Protein AF-A0A7C1KJI8-F1 (afdb_monomer_lite)

Sequence (452 aa):
MSDVYRLLRFVLPGLVFVLETYIYLLLTNFSATNEIIVSNKMGLGSAGILLLAATGIGFFISIVYHFLLWTIFGPIKLGADHREVIENAVENEWLILRYAKRPNDKIDPKDLSRSDAWCIFGAIWHSRKSDSEMIKQVTDRADRLADIVHGVGAAFIGSILALIFFLFLRCHLNIYGEQVDFALALGVSIIIIIIHLTSYIRAVINTKNYIEPIFLKDLKEATRKIQEENQEENQMYEFFFKKKKEGIKMTTFIVSMWAAIFSILCWISLFHIIRKIFKPLKGNYIFVDIWALAHLILVIVLLFFSPTNIVLLVYGAIRVFEIFIYQINALLFDEYRARKKGQEYAIRSYRRILIMLLHNYLEVVLWFALFYLSFNYAFDNAALKMNTITQSIAFSFSTITSFGYATTFPISRLGHVLTILESTIGVFMALIILARFVSLLPKPKTKDELEQ

pLDDT: mean 85.77, std 14.58, range [31.86, 98.31]

Structure (mmCIF, N/CA/C/O backbone):
data_AF-A0A7C1KJI8-F1
#
_entry.id   AF-A0A7C1KJI8-F1
#
loop_
_atom_site.group_PDB
_atom_site.id
_atom_site.type_symbol
_atom_site.label_atom_id
_atom_site.label_alt_id
_atom_site.label_comp_id
_atom_site.label_asym_id
_atom_site.label_entity_id
_atom_site.label_seq_id
_atom_site.pdbx_PDB_ins_code
_atom_site.Cartn_x
_atom_site.Cartn_y
_atom_site.Cartn_z
_atom_site.occupancy
_atom_site.B_iso_or_equiv
_atom_site.auth_seq_id
_atom_site.auth_comp_id
_atom_site.auth_asym_id
_atom_site.auth_atom_id
_atom_site.pdbx_PDB_model_num
ATOM 1 N N . MET A 1 1 ? -12.670 13.484 5.827 1.00 49.19 1 MET A N 1
ATOM 2 C CA . MET A 1 1 ? -11.238 13.576 6.211 1.00 49.19 1 MET A CA 1
ATOM 3 C C . MET A 1 1 ? -10.376 12.813 5.207 1.00 49.19 1 MET A C 1
ATOM 5 O O . MET A 1 1 ? -10.431 11.600 5.170 1.00 49.19 1 MET A O 1
ATOM 9 N N . SER A 1 2 ? -9.696 13.520 4.311 1.00 58.72 2 SER A N 1
ATOM 10 C CA . SER A 1 2 ? -9.434 13.067 2.940 1.00 58.72 2 SER A CA 1
ATOM 11 C C . SER A 1 2 ? -8.506 11.853 2.809 1.00 58.72 2 SER A C 1
ATOM 13 O O . SER A 1 2 ? -7.423 11.817 3.390 1.00 58.72 2 SER A O 1
ATOM 15 N N . ASP A 1 3 ? -8.892 10.909 1.944 1.00 62.34 3 ASP A N 1
ATOM 16 C CA . ASP A 1 3 ? -8.059 9.797 1.447 1.00 62.34 3 ASP A CA 1
ATOM 17 C C . ASP A 1 3 ? -6.667 10.257 0.978 1.00 62.34 3 ASP A C 1
ATOM 19 O O . ASP A 1 3 ? -5.704 9.494 1.005 1.00 62.34 3 ASP A O 1
ATOM 23 N N . VAL A 1 4 ? -6.552 11.544 0.644 1.00 71.12 4 VAL A N 1
ATOM 24 C CA . VAL A 1 4 ? -5.309 12.265 0.371 1.00 71.12 4 VAL A CA 1
ATOM 25 C C . VAL A 1 4 ? -4.280 12.103 1.490 1.00 71.12 4 VAL A C 1
ATOM 27 O O . VAL A 1 4 ? -3.146 11.778 1.179 1.00 71.12 4 VAL A O 1
ATOM 30 N N . TYR A 1 5 ? -4.616 12.258 2.776 1.00 72.69 5 TYR A N 1
ATOM 31 C CA . TYR A 1 5 ? -3.610 12.126 3.847 1.00 72.69 5 TYR A CA 1
ATOM 32 C C . TYR A 1 5 ? -3.063 10.702 3.964 1.00 72.69 5 TYR A C 1
ATOM 34 O O . TYR A 1 5 ? -1.866 10.510 4.174 1.00 72.69 5 TYR A O 1
ATOM 42 N N . ARG A 1 6 ? -3.918 9.695 3.755 1.00 77.25 6 ARG A N 1
ATOM 43 C CA . ARG A 1 6 ? -3.483 8.294 3.743 1.00 77.25 6 ARG A CA 1
ATOM 44 C C . ARG A 1 6 ? -2.668 7.951 2.512 1.00 77.25 6 ARG A C 1
ATOM 46 O O . ARG A 1 6 ? -1.715 7.192 2.619 1.00 77.25 6 ARG A O 1
ATOM 53 N N . LEU A 1 7 ? -3.011 8.518 1.361 1.00 79.38 7 LEU A N 1
ATOM 54 C CA . LEU A 1 7 ? -2.182 8.407 0.169 1.00 79.38 7 LEU A CA 1
ATOM 55 C C . LEU A 1 7 ? -0.821 9.081 0.404 1.00 79.38 7 LEU A C 1
ATOM 57 O O . LEU A 1 7 ? 0.210 8.459 0.175 1.00 79.38 7 LEU A O 1
ATOM 61 N N . LEU A 1 8 ? -0.806 10.304 0.943 1.00 79.88 8 LEU A N 1
ATOM 62 C CA . LEU A 1 8 ? 0.411 11.053 1.268 1.00 79.88 8 LEU A CA 1
ATOM 63 C C . LEU A 1 8 ? 1.305 10.312 2.265 1.00 79.88 8 LEU A C 1
ATOM 65 O O . LEU A 1 8 ? 2.522 10.371 2.127 1.00 79.88 8 LEU A O 1
ATOM 69 N N . ARG A 1 9 ? 0.732 9.553 3.205 1.00 84.69 9 ARG A N 1
ATOM 70 C CA . ARG A 1 9 ? 1.482 8.688 4.130 1.00 84.69 9 ARG A CA 1
ATOM 71 C C . ARG A 1 9 ? 2.390 7.685 3.407 1.00 84.69 9 ARG A C 1
ATOM 73 O O . ARG A 1 9 ? 3.447 7.359 3.939 1.00 84.69 9 ARG A O 1
ATOM 80 N N . PHE A 1 10 ? 2.000 7.225 2.216 1.00 87.06 10 PHE A N 1
ATOM 81 C CA . PHE A 1 10 ? 2.790 6.304 1.391 1.00 87.06 10 PHE A CA 1
ATOM 82 C C . PHE A 1 10 ? 3.510 6.996 0.236 1.00 87.06 10 PHE A C 1
ATOM 84 O O . PHE A 1 10 ? 4.582 6.560 -0.147 1.00 87.06 10 PHE A O 1
ATOM 91 N N . VAL A 1 11 ? 2.967 8.080 -0.314 1.00 87.50 11 VAL A N 1
ATOM 92 C CA . VAL A 1 11 ? 3.605 8.826 -1.407 1.00 87.50 11 VAL A CA 1
ATOM 93 C C . VAL A 1 11 ? 4.813 9.613 -0.910 1.00 87.50 11 VAL A C 1
ATOM 95 O O . VAL A 1 11 ? 5.855 9.604 -1.558 1.00 87.50 11 VAL A O 1
ATOM 98 N N . LEU A 1 12 ? 4.692 10.290 0.237 1.00 91.31 12 LEU A N 1
ATOM 99 C CA . LEU A 1 12 ? 5.706 11.228 0.712 1.00 91.31 12 LEU A CA 1
ATOM 100 C C . LEU A 1 12 ? 7.069 10.558 0.953 1.00 91.31 12 LEU A C 1
ATOM 102 O O . LEU A 1 12 ? 8.049 11.085 0.438 1.00 91.31 12 LEU A O 1
ATOM 106 N N . PRO A 1 13 ? 7.175 9.392 1.624 1.00 95.00 13 PRO A N 1
ATOM 107 C CA . PRO A 1 13 ? 8.467 8.726 1.800 1.00 95.00 13 PRO A CA 1
ATOM 108 C C . PRO A 1 13 ? 9.123 8.321 0.476 1.00 95.00 13 PRO A C 1
ATOM 110 O O . PRO A 1 13 ? 10.341 8.398 0.344 1.00 95.00 13 PRO A O 1
ATOM 113 N N . GLY A 1 14 ? 8.325 7.914 -0.517 1.00 92.25 14 GLY A N 1
ATOM 114 C CA . GLY A 1 14 ? 8.841 7.576 -1.841 1.00 92.25 14 GLY A CA 1
ATOM 115 C C . GLY A 1 14 ? 9.277 8.802 -2.636 1.00 92.25 14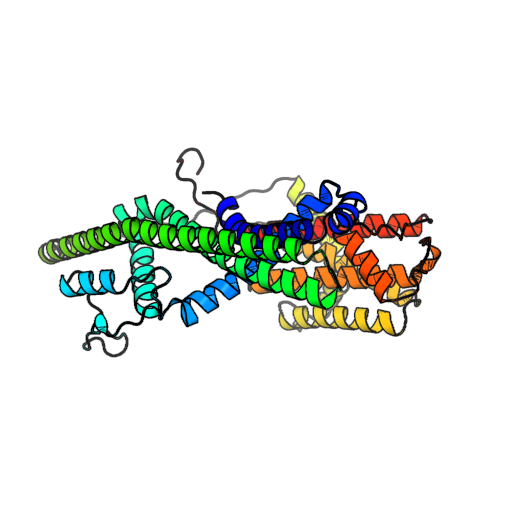 GLY A C 1
ATOM 116 O O . GLY A 1 14 ? 10.315 8.758 -3.287 1.00 92.25 14 GLY A O 1
ATOM 117 N N . LEU A 1 15 ? 8.538 9.913 -2.548 1.00 90.81 15 LEU A N 1
ATOM 118 C CA . LEU A 1 15 ? 8.954 11.182 -3.151 1.00 90.81 15 LEU A CA 1
ATOM 119 C C . LEU A 1 15 ? 10.243 11.703 -2.517 1.00 90.81 15 LEU A C 1
ATOM 121 O O . LEU A 1 15 ? 11.140 12.100 -3.248 1.00 90.81 15 LEU A O 1
ATOM 125 N N . VAL A 1 16 ? 10.349 11.656 -1.186 1.00 94.94 16 VAL A N 1
ATOM 126 C CA . VAL A 1 16 ? 11.570 12.007 -0.445 1.00 94.94 16 VAL A CA 1
ATOM 127 C C . VAL A 1 16 ? 12.744 11.172 -0.951 1.00 94.94 16 VAL A C 1
ATOM 129 O O . VAL A 1 16 ? 13.746 11.733 -1.377 1.00 94.94 16 VAL A O 1
ATOM 132 N N . PHE A 1 17 ? 12.580 9.847 -1.029 1.00 96.12 17 PHE A N 1
ATOM 133 C CA . PHE A 1 17 ? 13.614 8.955 -1.552 1.00 96.12 17 PHE A CA 1
ATOM 134 C C . PHE A 1 17 ? 14.067 9.327 -2.975 1.00 96.12 17 PHE A C 1
ATOM 136 O O . PHE A 1 17 ? 15.267 9.440 -3.235 1.00 96.12 17 PHE A O 1
ATOM 143 N N . VAL A 1 18 ? 13.122 9.530 -3.902 1.00 91.88 18 VAL A N 1
ATOM 144 C CA . VAL A 1 18 ? 13.445 9.828 -5.307 1.00 91.88 18 VAL A CA 1
ATOM 145 C C . VAL A 1 18 ? 14.084 11.209 -5.456 1.00 91.88 18 VAL A C 1
ATOM 147 O O . VAL A 1 18 ? 15.098 11.336 -6.141 1.00 91.88 18 VAL A O 1
ATOM 150 N N . LEU A 1 19 ? 13.515 12.234 -4.817 1.00 92.69 19 LEU A N 1
ATOM 151 C CA . LEU A 1 19 ? 14.006 13.610 -4.905 1.00 92.69 19 LEU A CA 1
ATOM 152 C C . LEU A 1 19 ? 15.387 13.758 -4.271 1.00 92.69 19 LEU A C 1
ATOM 154 O O . LEU A 1 19 ? 16.243 14.413 -4.853 1.00 92.69 19 LEU A O 1
ATOM 158 N N . GLU A 1 20 ? 15.633 13.137 -3.120 1.00 96.00 20 GLU A N 1
ATOM 159 C CA . GLU A 1 20 ? 16.947 13.194 -2.478 1.00 96.00 20 GLU A CA 1
ATOM 160 C C . GLU A 1 20 ? 18.004 12.447 -3.287 1.00 96.00 20 GLU A C 1
ATOM 162 O O . GLU A 1 20 ? 19.055 13.017 -3.567 1.00 96.00 20 GLU A O 1
ATOM 167 N N . THR A 1 21 ? 17.701 11.231 -3.760 1.00 94.00 21 THR A N 1
ATOM 168 C CA . THR A 1 21 ? 18.595 10.493 -4.671 1.00 94.00 21 THR A CA 1
ATOM 169 C C . THR A 1 21 ? 18.949 11.353 -5.883 1.00 94.00 21 THR A C 1
ATOM 171 O O . THR A 1 21 ? 20.112 11.450 -6.268 1.00 94.00 21 THR A O 1
ATOM 174 N N . TYR A 1 22 ? 17.949 12.015 -6.466 1.00 90.19 22 TYR A N 1
ATOM 175 C CA . TYR A 1 22 ? 18.136 12.912 -7.595 1.00 90.19 22 TYR A CA 1
ATOM 176 C C . TYR A 1 22 ? 19.021 14.119 -7.256 1.00 90.19 22 TYR A C 1
ATOM 178 O O . TYR A 1 22 ? 19.954 14.412 -8.000 1.00 90.19 22 TYR A O 1
ATOM 186 N N . ILE A 1 23 ? 18.782 14.788 -6.125 1.00 92.75 23 ILE A N 1
ATOM 187 C CA . ILE A 1 23 ? 19.614 15.905 -5.657 1.00 92.75 23 ILE A CA 1
ATOM 188 C C . ILE A 1 23 ? 21.066 15.450 -5.481 1.00 92.75 23 ILE A C 1
ATOM 190 O O . ILE A 1 23 ? 21.979 16.152 -5.906 1.00 92.75 23 ILE A O 1
ATOM 194 N N . TYR A 1 24 ? 21.305 14.267 -4.913 1.00 94.00 24 TYR A N 1
ATOM 195 C CA . TYR A 1 24 ? 22.663 13.753 -4.718 1.00 94.00 24 TYR A CA 1
ATOM 196 C C . TYR A 1 24 ? 23.363 13.446 -6.052 1.00 94.00 24 TYR A C 1
ATOM 198 O O . TYR A 1 24 ? 24.553 13.727 -6.210 1.00 94.00 24 TYR A O 1
ATOM 206 N N . LEU A 1 25 ? 22.629 12.926 -7.041 1.00 89.62 25 LEU A N 1
ATOM 207 C CA . LEU A 1 25 ? 23.141 12.725 -8.401 1.00 89.62 25 LEU A CA 1
ATOM 208 C C . LEU A 1 25 ? 23.449 14.057 -9.100 1.00 89.62 25 LEU A C 1
ATOM 210 O O . LEU A 1 25 ? 24.524 14.205 -9.677 1.00 89.62 25 LEU A O 1
ATOM 214 N N . LEU A 1 26 ? 22.570 15.056 -8.981 1.00 89.56 26 LEU A N 1
ATOM 215 C CA . LEU A 1 26 ? 22.812 16.400 -9.516 1.00 89.56 26 LEU A CA 1
ATOM 216 C C . LEU A 1 26 ? 24.055 17.049 -8.912 1.00 89.56 26 LEU A C 1
ATOM 218 O O . LEU A 1 26 ? 24.854 17.623 -9.647 1.00 89.56 26 LEU A O 1
ATOM 222 N N . LEU A 1 27 ? 24.209 16.956 -7.589 1.00 90.75 27 LEU A N 1
ATOM 223 C CA . LEU A 1 27 ? 25.353 17.524 -6.881 1.00 90.75 27 LEU A CA 1
ATOM 224 C C . LEU A 1 27 ? 26.667 16.855 -7.282 1.00 90.75 27 LEU A C 1
ATOM 226 O O . LEU A 1 27 ? 27.695 17.504 -7.195 1.00 90.75 27 LEU A O 1
ATOM 230 N N . THR A 1 28 ? 26.642 15.590 -7.716 1.00 90.75 28 THR A N 1
ATOM 231 C CA . THR A 1 28 ? 27.858 14.849 -8.087 1.00 90.75 28 THR A CA 1
ATOM 232 C C . THR A 1 28 ? 28.188 14.856 -9.569 1.00 90.75 28 THR A C 1
ATOM 234 O O . THR A 1 28 ? 29.359 14.754 -9.920 1.00 90.75 28 THR A O 1
ATOM 237 N N . ASN A 1 29 ? 27.191 14.924 -10.446 1.00 87.56 29 ASN A N 1
ATOM 238 C CA . ASN A 1 29 ? 27.400 15.006 -11.885 1.00 87.56 29 ASN A CA 1
ATOM 239 C C . ASN A 1 29 ? 26.205 15.700 -12.545 1.00 87.56 29 ASN A C 1
ATOM 241 O O . ASN A 1 29 ? 25.293 15.056 -13.078 1.00 87.56 29 ASN A O 1
ATOM 245 N N . PHE A 1 30 ? 26.214 17.032 -12.497 1.00 86.81 30 PHE A N 1
ATOM 246 C CA . PHE A 1 30 ? 25.137 17.859 -13.035 1.00 86.81 30 PHE A CA 1
ATOM 247 C C . PHE A 1 30 ? 24.888 17.590 -14.523 1.00 86.81 30 PHE A C 1
ATOM 249 O O . PHE A 1 30 ? 23.743 17.399 -14.920 1.00 86.81 30 PHE A O 1
ATOM 256 N N . SER A 1 31 ? 25.950 17.528 -15.336 1.00 85.25 31 SER A N 1
ATOM 257 C CA . SER A 1 31 ? 25.838 17.381 -16.793 1.00 85.25 31 SER A CA 1
ATOM 258 C C . SER A 1 31 ? 25.145 16.073 -17.179 1.00 85.25 31 SER A C 1
ATOM 260 O O . SER A 1 31 ? 24.131 16.106 -17.873 1.00 85.25 31 SER A O 1
ATOM 262 N N . ALA A 1 32 ? 25.628 14.933 -16.670 1.00 82.25 32 ALA A N 1
ATOM 263 C CA . ALA A 1 32 ? 25.051 13.627 -16.990 1.00 82.25 32 ALA A CA 1
ATOM 264 C C . ALA A 1 32 ? 23.619 13.485 -16.453 1.00 82.25 32 ALA A C 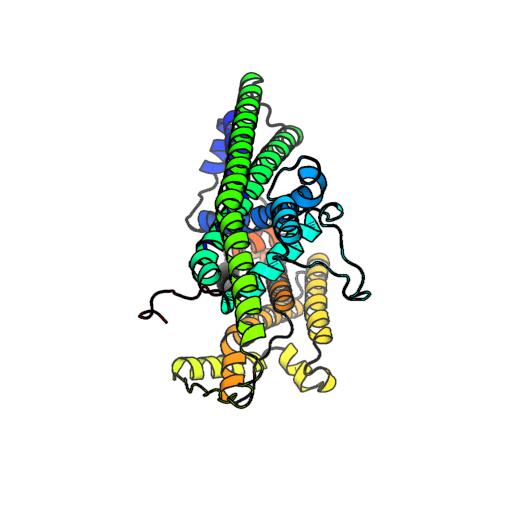1
ATOM 266 O O . ALA A 1 32 ? 22.731 12.979 -17.137 1.00 82.25 32 ALA A O 1
ATOM 267 N N . THR A 1 33 ? 23.372 13.971 -15.235 1.00 80.50 33 THR A N 1
ATOM 268 C CA . THR A 1 33 ? 22.046 13.887 -14.614 1.00 80.50 33 THR A CA 1
ATOM 269 C C . THR A 1 33 ? 21.027 14.762 -15.353 1.00 80.50 33 THR A C 1
ATOM 271 O O . THR A 1 33 ? 19.899 14.332 -15.601 1.00 80.50 33 THR A O 1
ATOM 274 N N . ASN A 1 34 ? 21.421 15.973 -15.756 1.00 77.62 34 ASN A N 1
ATOM 275 C CA . ASN A 1 34 ? 20.571 16.881 -16.521 1.00 77.62 34 ASN A CA 1
ATOM 276 C C . ASN A 1 34 ? 20.301 16.349 -17.935 1.00 77.62 34 ASN A C 1
ATOM 278 O O . ASN A 1 34 ? 19.176 16.443 -18.417 1.00 77.62 34 ASN A O 1
ATOM 282 N N . GLU A 1 35 ? 21.289 15.729 -18.585 1.00 80.88 35 GLU A N 1
ATOM 283 C CA . GLU A 1 35 ? 21.110 15.105 -19.899 1.00 80.88 35 GLU A CA 1
ATOM 284 C C . GLU A 1 35 ? 20.084 13.964 -19.854 1.00 80.88 35 GLU A C 1
ATOM 286 O O . GLU A 1 35 ? 19.208 13.898 -20.716 1.00 80.88 35 GLU A O 1
ATOM 291 N N . ILE A 1 36 ? 20.100 13.125 -18.812 1.00 73.75 36 ILE A N 1
ATOM 292 C CA . ILE A 1 36 ? 19.099 12.060 -18.611 1.00 73.75 36 ILE A CA 1
ATOM 293 C C . ILE A 1 36 ? 17.678 12.632 -18.496 1.00 73.75 36 ILE A C 1
ATOM 295 O O . ILE A 1 36 ? 16.723 12.020 -18.975 1.00 73.75 36 ILE A O 1
ATOM 299 N N . ILE A 1 37 ? 17.510 13.807 -17.890 1.00 71.25 37 ILE A N 1
ATOM 300 C CA . ILE A 1 37 ? 16.189 14.433 -17.732 1.00 71.25 37 ILE A CA 1
ATOM 301 C C . ILE A 1 37 ? 15.747 15.151 -18.993 1.00 71.25 37 ILE A C 1
ATOM 303 O O . ILE A 1 37 ? 14.610 14.990 -19.419 1.00 71.25 37 ILE A O 1
ATOM 307 N N . VAL A 1 38 ? 16.630 15.941 -19.598 1.00 75.38 38 VAL A N 1
ATOM 308 C CA . VAL A 1 38 ? 16.297 16.721 -20.793 1.00 75.38 38 VAL A CA 1
ATOM 309 C C . VAL A 1 38 ? 16.056 15.801 -21.995 1.00 75.38 38 VAL A C 1
ATOM 311 O O . VAL A 1 38 ? 15.177 16.080 -22.812 1.00 75.38 38 VAL A O 1
ATOM 314 N N . SER A 1 39 ? 16.783 14.683 -22.092 1.00 73.00 39 SER A N 1
ATOM 315 C CA . SER A 1 39 ? 16.586 13.682 -23.152 1.00 73.00 39 SER A CA 1
ATOM 316 C C . SER A 1 39 ? 15.268 12.917 -23.008 1.00 73.00 39 SER A C 1
ATOM 318 O O . SER A 1 39 ? 14.614 12.613 -24.009 1.00 73.00 39 SER A O 1
ATOM 320 N N . ASN A 1 40 ? 14.818 12.669 -21.777 1.00 66.00 40 ASN A N 1
ATOM 321 C CA . ASN A 1 40 ? 13.514 12.082 -21.507 1.00 66.00 40 ASN A CA 1
ATOM 322 C C . ASN A 1 40 ? 12.456 13.186 -21.477 1.00 66.00 40 ASN A C 1
ATOM 324 O O . ASN A 1 40 ? 12.197 13.772 -20.432 1.00 66.00 40 ASN A O 1
ATOM 328 N N . LYS A 1 41 ? 11.811 13.466 -22.618 1.00 64.88 41 LYS A N 1
ATOM 329 C CA . LYS A 1 41 ? 10.648 14.373 -22.706 1.00 64.88 41 LYS A CA 1
ATOM 330 C C . LYS A 1 41 ? 9.513 13.887 -21.792 1.00 64.88 41 LYS A C 1
ATOM 332 O O . LYS A 1 41 ? 8.594 13.196 -22.227 1.00 64.88 41 LYS A O 1
ATOM 337 N N . MET A 1 42 ? 9.590 14.242 -20.515 1.00 59.34 42 MET A N 1
ATOM 338 C CA . MET A 1 42 ? 8.644 13.857 -19.479 1.00 59.34 42 MET A CA 1
ATOM 339 C C . MET A 1 42 ? 7.325 14.599 -19.705 1.00 59.34 42 MET A C 1
ATOM 341 O O . MET A 1 42 ? 7.161 15.755 -19.320 1.00 59.34 42 MET A O 1
ATOM 345 N N . GLY A 1 43 ? 6.381 13.947 -20.386 1.00 68.62 43 GLY A N 1
ATOM 346 C CA . GLY A 1 43 ? 5.012 14.443 -20.526 1.00 68.62 43 GLY A CA 1
ATOM 347 C C . GLY A 1 43 ? 4.221 14.350 -19.213 1.00 68.62 43 GLY A C 1
ATOM 348 O O . GLY A 1 43 ? 4.650 13.732 -18.245 1.00 68.62 43 GLY A O 1
ATOM 349 N N . LEU A 1 44 ? 2.999 14.892 -19.178 1.00 53.69 44 LEU A N 1
ATOM 350 C CA . LEU A 1 44 ? 2.101 14.785 -18.009 1.00 53.69 44 LEU A CA 1
ATOM 351 C C . LEU A 1 44 ? 1.911 13.335 -17.506 1.00 53.69 44 LEU A C 1
ATOM 353 O O . LEU A 1 44 ? 1.738 13.114 -16.308 1.00 53.69 44 LEU A O 1
ATOM 357 N N . GLY A 1 45 ? 2.010 12.341 -18.398 1.00 57.81 45 GLY A N 1
ATOM 358 C CA . GLY A 1 45 ? 1.970 10.919 -18.046 1.00 57.81 45 GLY A CA 1
ATOM 359 C C . GLY A 1 45 ? 3.104 10.479 -17.114 1.00 57.81 45 GLY A C 1
ATOM 360 O O . GLY A 1 45 ? 2.855 9.753 -16.154 1.00 57.81 45 GLY A O 1
ATOM 361 N N . SER A 1 46 ? 4.331 10.974 -17.301 1.00 67.88 46 SER A N 1
ATOM 362 C CA . SER A 1 46 ? 5.463 10.578 -16.454 1.00 67.88 46 SER A CA 1
ATOM 363 C C . SER A 1 46 ? 5.365 11.139 -15.036 1.00 67.88 46 SER A C 1
ATOM 365 O O . SER A 1 46 ? 5.849 10.502 -14.108 1.00 67.88 46 SER A O 1
ATOM 367 N N . ALA A 1 47 ? 4.691 12.278 -14.835 1.00 64.50 47 ALA A N 1
ATOM 368 C CA . ALA A 1 47 ? 4.403 12.795 -13.495 1.00 64.50 47 ALA A CA 1
ATOM 369 C C . ALA A 1 47 ? 3.425 11.882 -12.732 1.00 64.50 47 ALA A C 1
ATOM 371 O O . ALA A 1 47 ? 3.643 11.575 -11.560 1.00 64.50 47 ALA A O 1
ATOM 372 N N . GLY A 1 48 ? 2.381 11.388 -13.410 1.00 65.19 48 GLY A N 1
ATOM 373 C CA . GLY A 1 48 ? 1.444 10.420 -12.835 1.00 65.19 48 GLY A CA 1
ATOM 374 C C . GLY A 1 48 ? 2.117 9.095 -12.473 1.00 65.19 48 GLY A C 1
ATOM 375 O O . GLY A 1 48 ? 1.860 8.538 -11.408 1.00 65.19 48 GLY A O 1
ATOM 376 N N . ILE A 1 49 ? 3.032 8.610 -13.313 1.00 64.56 49 ILE A N 1
ATOM 377 C CA . ILE A 1 49 ? 3.729 7.352 -13.034 1.00 64.56 49 ILE A CA 1
ATOM 378 C C . ILE A 1 49 ? 4.818 7.527 -11.975 1.00 64.56 49 ILE A C 1
ATOM 380 O O . ILE A 1 49 ? 4.973 6.653 -11.129 1.00 64.56 49 ILE A O 1
ATOM 384 N N . LEU A 1 50 ? 5.518 8.664 -11.947 1.00 73.50 50 LEU A N 1
ATOM 385 C CA . LEU A 1 50 ? 6.422 9.005 -10.849 1.00 73.50 50 LEU A CA 1
ATOM 386 C C . LEU A 1 50 ? 5.675 8.988 -9.511 1.00 73.50 50 LEU A C 1
ATOM 388 O O . LEU A 1 50 ? 6.180 8.442 -8.536 1.00 73.50 50 LEU A O 1
ATOM 392 N N . LEU A 1 51 ? 4.445 9.509 -9.478 1.00 71.62 51 LEU A N 1
ATOM 393 C CA . LEU A 1 51 ? 3.590 9.454 -8.296 1.00 71.62 51 LEU A CA 1
ATOM 394 C C . LEU A 1 51 ? 3.234 8.007 -7.909 1.00 71.62 51 LEU A C 1
ATOM 396 O O . LEU A 1 51 ? 3.289 7.656 -6.730 1.00 71.62 51 LEU A O 1
ATOM 400 N N . LEU A 1 52 ? 2.905 7.146 -8.878 1.00 73.69 52 LEU A N 1
ATOM 401 C CA . LEU A 1 52 ? 2.616 5.726 -8.631 1.00 73.69 52 LEU A CA 1
ATOM 402 C C . LEU A 1 52 ? 3.855 4.957 -8.148 1.00 73.69 52 LEU A C 1
ATOM 404 O O . LEU A 1 52 ? 3.771 4.211 -7.172 1.00 73.69 52 LEU A O 1
ATOM 408 N N . ALA A 1 53 ? 5.008 5.172 -8.780 1.00 79.56 53 ALA A N 1
ATOM 409 C CA . ALA A 1 53 ? 6.282 4.586 -8.380 1.00 79.56 53 ALA A CA 1
ATOM 410 C C . ALA A 1 53 ? 6.674 5.047 -6.971 1.00 79.56 53 ALA A C 1
ATOM 412 O O . ALA A 1 53 ? 6.988 4.216 -6.121 1.00 79.56 53 ALA A O 1
ATOM 413 N N . ALA A 1 54 ? 6.550 6.346 -6.681 1.00 84.94 54 ALA A N 1
ATOM 414 C CA . ALA A 1 54 ? 6.752 6.898 -5.346 1.00 84.94 54 ALA A CA 1
ATOM 415 C C . ALA A 1 54 ? 5.779 6.289 -4.325 1.00 84.94 54 ALA A C 1
ATOM 417 O O . ALA A 1 54 ? 6.188 5.971 -3.215 1.00 84.94 54 ALA A O 1
ATOM 418 N N . THR A 1 55 ? 4.520 6.040 -4.700 1.00 83.19 55 THR A N 1
ATOM 419 C CA . THR A 1 55 ? 3.558 5.342 -3.828 1.00 83.19 55 THR A CA 1
ATOM 420 C C . THR A 1 55 ? 4.041 3.930 -3.486 1.00 83.19 55 THR A C 1
ATOM 422 O O . THR A 1 55 ? 4.033 3.539 -2.319 1.00 83.19 55 THR A O 1
ATOM 425 N N . GLY A 1 56 ? 4.478 3.160 -4.489 1.00 81.25 56 GLY A N 1
ATOM 426 C CA . GLY A 1 56 ? 4.976 1.795 -4.297 1.00 81.25 56 GLY A CA 1
ATOM 427 C C . GLY A 1 56 ? 6.252 1.744 -3.453 1.00 81.25 56 GLY A C 1
ATOM 428 O O . GLY A 1 56 ? 6.333 0.976 -2.493 1.00 81.25 56 GLY A O 1
ATOM 429 N N . ILE A 1 57 ? 7.219 2.611 -3.762 1.00 89.50 57 ILE A N 1
ATOM 430 C CA . ILE A 1 57 ? 8.474 2.744 -3.014 1.00 89.50 57 ILE A CA 1
ATOM 431 C C . ILE A 1 57 ? 8.188 3.168 -1.574 1.00 89.50 57 ILE A C 1
ATOM 433 O O . ILE A 1 57 ? 8.672 2.540 -0.636 1.00 89.50 57 ILE A O 1
ATOM 437 N N . GLY A 1 58 ? 7.364 4.193 -1.364 1.00 92.12 58 GLY A N 1
ATOM 438 C CA . GLY A 1 58 ? 7.088 4.681 -0.021 1.00 92.12 58 GLY A CA 1
ATOM 439 C C . GLY A 1 58 ? 6.245 3.718 0.821 1.00 92.12 58 GLY A C 1
ATOM 440 O O . GLY A 1 58 ? 6.418 3.672 2.041 1.00 92.12 58 GLY A O 1
ATOM 441 N N . PHE A 1 59 ? 5.425 2.857 0.206 1.00 90.56 59 PHE A N 1
ATOM 442 C CA . PHE A 1 59 ? 4.834 1.705 0.894 1.00 90.56 59 PHE A CA 1
ATOM 443 C C . PHE A 1 59 ? 5.905 0.727 1.401 1.00 90.56 59 PHE A C 1
ATOM 445 O O . PHE A 1 59 ? 5.874 0.350 2.573 1.00 90.56 59 PHE A O 1
ATOM 452 N N . PHE A 1 60 ? 6.886 0.362 0.568 1.00 91.00 60 PHE A N 1
ATOM 453 C CA . PHE A 1 60 ? 7.997 -0.497 0.991 1.00 91.00 60 PHE A CA 1
ATOM 454 C C . PHE A 1 60 ? 8.826 0.149 2.113 1.00 91.00 60 PHE A C 1
ATOM 456 O O . PHE A 1 60 ? 9.082 -0.484 3.137 1.00 91.00 60 PHE A O 1
ATOM 463 N N . ILE A 1 61 ? 9.155 1.436 1.978 1.00 94.94 61 ILE A N 1
ATOM 464 C CA . ILE A 1 61 ? 9.849 2.211 3.017 1.00 94.94 61 ILE A CA 1
ATOM 465 C C . ILE A 1 61 ? 9.049 2.209 4.327 1.00 94.94 61 ILE A C 1
ATOM 467 O O . ILE A 1 61 ? 9.628 2.074 5.400 1.00 94.94 61 ILE A O 1
ATOM 471 N N . SER A 1 62 ? 7.717 2.290 4.261 1.00 93.69 62 SER A N 1
ATOM 472 C CA . SER A 1 62 ? 6.851 2.225 5.446 1.00 93.69 62 SER A CA 1
ATOM 473 C C . SER A 1 62 ? 6.922 0.867 6.158 1.00 93.69 62 SER A C 1
ATOM 475 O O . SER A 1 62 ? 6.877 0.816 7.387 1.00 93.69 62 SER A O 1
ATOM 477 N N . ILE A 1 63 ? 7.071 -0.236 5.415 1.00 92.12 63 ILE A N 1
ATOM 478 C CA . ILE A 1 63 ? 7.293 -1.570 5.998 1.00 92.12 63 ILE A CA 1
ATOM 479 C C . ILE A 1 63 ? 8.636 -1.606 6.732 1.00 92.12 63 ILE A C 1
ATOM 481 O O . ILE A 1 63 ? 8.690 -2.041 7.883 1.00 92.12 63 ILE A O 1
ATOM 485 N N . VAL A 1 64 ? 9.701 -1.114 6.090 1.00 93.62 64 VAL A N 1
ATOM 486 C CA . VAL A 1 64 ? 11.038 -1.031 6.699 1.00 93.62 64 VAL A CA 1
ATOM 487 C C . VAL A 1 64 ? 10.994 -0.165 7.957 1.00 93.62 64 VAL A C 1
ATOM 489 O O . VAL A 1 64 ? 11.484 -0.578 9.004 1.00 93.62 64 VAL A O 1
ATOM 492 N N . TYR A 1 65 ? 10.333 0.991 7.895 1.00 95.69 65 TYR A N 1
ATOM 493 C CA . TYR A 1 65 ? 10.117 1.864 9.043 1.00 95.69 65 TYR A CA 1
ATOM 494 C C . TYR A 1 65 ? 9.436 1.137 10.204 1.00 95.69 65 TYR A C 1
ATOM 496 O O . TYR A 1 65 ? 9.932 1.200 11.325 1.00 95.69 65 TYR A O 1
ATOM 504 N N . HIS A 1 66 ? 8.344 0.410 9.960 1.00 93.12 66 HIS A N 1
ATOM 505 C CA . HIS A 1 66 ? 7.671 -0.343 11.016 1.00 93.12 66 HIS A CA 1
ATOM 506 C C . HIS A 1 66 ? 8.558 -1.438 11.611 1.00 93.12 66 HIS A C 1
ATOM 508 O O . HIS A 1 66 ? 8.581 -1.600 12.829 1.00 93.12 66 HIS A O 1
ATOM 514 N N . PHE A 1 67 ? 9.313 -2.163 10.784 1.00 93.56 67 PHE A N 1
ATOM 515 C CA . PHE A 1 67 ? 10.267 -3.155 11.272 1.00 93.56 67 PHE A CA 1
ATOM 516 C C . PHE A 1 67 ? 11.315 -2.514 12.193 1.00 93.56 67 PHE A C 1
ATOM 518 O O . PHE A 1 67 ? 11.512 -2.976 13.319 1.00 93.56 67 PHE A O 1
ATOM 525 N N . LEU A 1 68 ? 11.931 -1.412 11.755 1.00 93.19 68 LEU A N 1
ATOM 526 C CA . LEU A 1 68 ? 12.924 -0.667 12.531 1.00 93.19 68 LEU A CA 1
ATOM 527 C C . LEU A 1 68 ? 12.329 -0.067 13.809 1.00 93.19 68 LEU A C 1
ATOM 529 O O . LEU A 1 68 ? 12.982 -0.105 14.850 1.00 93.19 68 LEU A O 1
ATOM 533 N N . LEU A 1 69 ? 11.084 0.423 13.757 1.00 92.56 69 LEU A N 1
ATOM 534 C CA . LEU A 1 69 ? 10.371 0.993 14.900 1.00 92.56 69 LEU A CA 1
ATOM 535 C C . LEU A 1 69 ? 10.309 0.010 16.075 1.00 92.56 69 LEU A C 1
ATOM 537 O O . LEU A 1 69 ? 10.560 0.387 17.220 1.00 92.56 69 LEU A O 1
ATOM 541 N N . TRP A 1 70 ? 9.986 -1.249 15.777 1.00 90.31 70 TRP A N 1
ATOM 542 C CA . TRP A 1 70 ? 9.797 -2.286 16.787 1.00 90.31 70 TRP A CA 1
ATOM 543 C C . TRP A 1 70 ? 11.094 -2.982 17.205 1.00 90.31 70 TRP A C 1
ATOM 545 O O . TRP A 1 70 ? 11.184 -3.439 18.340 1.00 90.31 70 TRP A O 1
ATOM 555 N N . THR A 1 71 ? 12.099 -3.047 16.328 1.00 90.69 71 THR A N 1
ATOM 556 C CA . THR A 1 71 ? 13.341 -3.797 16.588 1.00 90.69 71 THR A CA 1
ATOM 557 C C . THR A 1 71 ? 14.490 -2.915 17.068 1.00 90.69 71 THR A C 1
ATOM 559 O O . THR A 1 71 ? 15.096 -3.203 18.095 1.00 90.69 71 THR A O 1
ATOM 562 N N . ILE A 1 72 ? 14.782 -1.826 16.352 1.00 91.75 72 ILE A N 1
ATOM 563 C CA . ILE A 1 72 ? 15.964 -0.984 16.589 1.00 91.75 72 ILE A CA 1
ATOM 564 C C . ILE A 1 72 ? 15.601 0.259 17.400 1.00 91.75 72 ILE A C 1
ATOM 566 O O . ILE A 1 72 ? 16.299 0.627 18.341 1.00 91.75 72 ILE A O 1
ATOM 570 N N . PHE A 1 73 ? 14.489 0.908 17.061 1.00 90.19 73 PHE A N 1
ATOM 571 C CA . PHE A 1 73 ? 14.072 2.168 17.676 1.00 90.19 73 PHE A CA 1
ATOM 572 C C . PHE A 1 73 ? 13.419 1.974 19.047 1.00 90.19 73 PHE A C 1
ATOM 574 O O . PHE A 1 73 ? 13.451 2.883 19.875 1.00 90.19 73 PHE A O 1
ATOM 581 N N . GLY A 1 74 ? 12.870 0.785 19.312 1.00 84.88 74 GLY A N 1
ATOM 582 C CA . GLY A 1 74 ? 12.356 0.367 20.618 1.00 84.88 74 GLY A CA 1
ATOM 583 C C . GLY A 1 74 ? 13.352 0.607 21.758 1.00 84.88 74 GLY A C 1
ATOM 584 O O . GLY A 1 74 ? 13.062 1.429 22.629 1.00 84.88 74 GLY A O 1
ATOM 585 N N . PRO A 1 75 ? 14.524 -0.054 21.740 1.00 85.88 75 PRO A N 1
ATOM 586 C CA . PRO A 1 75 ? 15.548 0.088 22.778 1.00 85.88 75 PRO A CA 1
ATOM 587 C C . PRO A 1 75 ? 16.034 1.525 23.013 1.00 85.88 75 PRO A C 1
ATOM 589 O O . PRO A 1 75 ? 16.253 1.915 24.156 1.00 85.88 75 PRO A O 1
ATOM 592 N N . ILE A 1 76 ? 16.151 2.336 21.956 1.00 88.25 76 ILE A N 1
ATOM 593 C CA . ILE A 1 76 ? 16.619 3.732 22.047 1.00 88.25 76 ILE A CA 1
ATOM 594 C C . ILE A 1 76 ? 15.494 4.744 22.322 1.00 88.25 76 ILE A C 1
ATOM 596 O O . ILE A 1 76 ? 15.712 5.948 22.207 1.00 88.25 76 ILE A O 1
ATOM 600 N N . LYS A 1 77 ? 14.285 4.274 22.670 1.00 88.81 77 LYS A N 1
ATOM 601 C CA . LYS A 1 77 ? 13.097 5.106 22.945 1.00 88.81 77 LYS A CA 1
ATOM 602 C C . LYS A 1 77 ? 12.751 6.076 21.806 1.00 88.81 77 LYS A C 1
ATOM 604 O O . LYS A 1 77 ? 12.231 7.166 22.035 1.00 88.81 77 LYS A O 1
ATOM 609 N N . LEU A 1 78 ? 13.019 5.674 20.565 1.00 87.81 78 LEU A N 1
ATOM 610 C CA . LEU A 1 78 ? 12.668 6.450 19.385 1.00 87.81 78 LEU A CA 1
ATOM 611 C C . LEU A 1 78 ? 11.262 6.022 18.909 1.00 87.81 78 LEU A C 1
ATOM 613 O O . LEU A 1 78 ? 11.013 4.877 18.516 1.00 87.81 78 LEU A O 1
ATOM 617 N N . GLY A 1 79 ? 10.303 6.944 19.012 1.00 92.00 79 GLY A N 1
ATOM 618 C CA . GLY A 1 79 ? 8.884 6.734 18.699 1.00 92.00 79 GLY A CA 1
ATOM 619 C C . GLY A 1 79 ? 7.965 6.739 19.928 1.00 92.00 79 GLY A C 1
ATOM 620 O O . GLY A 1 79 ? 8.423 6.890 21.055 1.00 92.00 79 GLY A O 1
ATOM 621 N N . ALA A 1 80 ? 6.653 6.604 19.707 1.00 92.69 80 ALA A N 1
ATOM 622 C CA . ALA A 1 80 ? 5.665 6.661 20.787 1.00 92.69 80 ALA A CA 1
ATOM 623 C C . ALA A 1 80 ? 5.813 5.473 21.752 1.00 92.69 80 ALA A C 1
ATOM 625 O O . ALA A 1 80 ? 5.874 4.320 21.311 1.00 92.69 80 ALA A O 1
ATOM 626 N N . ASP A 1 81 ? 5.872 5.764 23.048 1.00 95.31 81 ASP A N 1
ATOM 627 C CA . ASP A 1 81 ? 5.955 4.792 24.136 1.00 95.31 81 ASP A CA 1
ATOM 628 C C . ASP A 1 81 ? 4.923 5.167 25.202 1.00 95.31 81 ASP A C 1
ATOM 630 O O . ASP A 1 81 ? 5.051 6.202 25.852 1.00 95.31 81 ASP A O 1
ATOM 634 N N . HIS A 1 82 ? 3.897 4.327 25.333 1.00 97.00 82 HIS A N 1
ATOM 635 C CA . HIS A 1 82 ? 2.741 4.560 26.197 1.00 97.00 82 HIS A CA 1
ATOM 636 C C . HIS A 1 82 ? 2.846 3.835 27.547 1.00 97.00 82 HIS A C 1
ATOM 638 O O . HIS A 1 82 ? 1.866 3.768 28.281 1.00 97.00 82 HIS A O 1
ATOM 644 N N . ARG A 1 83 ? 4.005 3.260 27.897 1.00 96.88 83 ARG A N 1
ATOM 645 C CA . ARG A 1 83 ? 4.156 2.543 29.177 1.00 96.88 83 ARG A CA 1
ATOM 646 C C . ARG A 1 83 ? 3.877 3.438 30.379 1.00 96.88 83 ARG A C 1
ATOM 648 O O . ARG A 1 83 ? 3.087 3.060 31.229 1.00 96.88 83 ARG A O 1
ATOM 655 N N . GLU A 1 84 ? 4.430 4.647 30.376 1.00 97.12 84 GLU A N 1
ATOM 656 C CA . GLU A 1 84 ? 4.264 5.633 31.452 1.00 97.12 84 GLU A CA 1
ATOM 657 C C . GLU A 1 84 ? 2.792 6.029 31.667 1.00 97.12 84 GLU A C 1
ATOM 659 O O . GLU A 1 84 ? 2.330 6.115 32.801 1.00 97.12 84 GLU A O 1
ATOM 664 N N . VAL A 1 85 ? 2.018 6.221 30.589 1.00 97.94 85 VAL A N 1
ATOM 665 C CA . VAL A 1 85 ? 0.592 6.570 30.706 1.00 97.94 85 VAL A CA 1
ATOM 666 C C . VAL A 1 85 ? -0.247 5.389 31.207 1.00 97.94 85 VAL A C 1
ATOM 668 O O . VAL A 1 85 ? -1.186 5.587 31.976 1.00 97.94 85 VAL A O 1
ATOM 671 N N . ILE A 1 86 ? 0.093 4.157 30.815 1.00 98.06 86 ILE A N 1
ATOM 672 C CA . ILE A 1 86 ? -0.578 2.950 31.316 1.00 98.06 86 ILE A CA 1
ATOM 673 C C . ILE A 1 86 ? -0.226 2.701 32.785 1.00 98.06 86 ILE A C 1
ATOM 675 O O . ILE A 1 86 ? -1.124 2.418 33.572 1.00 98.06 86 ILE A O 1
ATOM 679 N N . GLU A 1 87 ? 1.043 2.852 33.165 1.00 98.06 87 GLU A N 1
ATOM 680 C CA . GLU A 1 87 ? 1.508 2.768 34.552 1.00 98.06 87 GLU A CA 1
ATOM 681 C C . GLU A 1 87 ? 0.760 3.770 35.435 1.00 98.06 87 GLU A C 1
ATOM 683 O O . GLU A 1 87 ? 0.126 3.364 36.404 1.00 98.06 87 GLU A O 1
ATOM 688 N N . ASN A 1 88 ? 0.690 5.037 35.017 1.00 98.00 88 ASN A N 1
ATOM 689 C CA . ASN A 1 88 ? -0.063 6.076 35.720 1.00 98.00 88 ASN A CA 1
ATOM 690 C C . ASN A 1 88 ? -1.553 5.714 35.880 1.00 98.00 88 ASN A C 1
ATOM 692 O O . ASN A 1 88 ? -2.117 5.856 36.965 1.00 98.00 88 ASN A O 1
ATOM 696 N N . ALA A 1 89 ? -2.197 5.196 34.828 1.00 97.69 89 ALA A N 1
ATOM 697 C CA . ALA A 1 89 ? -3.597 4.781 34.899 1.00 97.69 89 ALA A CA 1
ATOM 698 C C . ALA A 1 89 ? -3.824 3.606 35.869 1.00 97.69 89 ALA A C 1
ATOM 700 O O . ALA A 1 89 ? -4.865 3.554 36.524 1.00 97.69 89 ALA A O 1
ATOM 701 N N . VAL A 1 90 ? -2.868 2.675 35.971 1.00 96.88 90 VAL A N 1
ATOM 702 C CA . VAL A 1 90 ? -2.933 1.537 36.901 1.00 96.88 90 VAL A CA 1
ATOM 703 C C . VAL A 1 90 ? -2.668 1.973 38.342 1.00 96.88 90 VAL A C 1
ATOM 705 O O . VAL A 1 90 ? -3.408 1.571 39.237 1.00 96.88 90 VAL A O 1
ATOM 708 N N . GLU A 1 91 ? -1.665 2.823 38.574 1.00 96.94 91 GLU A N 1
ATOM 709 C CA . GLU A 1 91 ? -1.331 3.358 39.903 1.00 96.94 91 GLU A CA 1
ATOM 710 C C . GLU A 1 91 ? -2.471 4.185 40.508 1.00 96.94 91 GLU A C 1
ATOM 712 O O . GLU A 1 91 ? -2.668 4.165 41.720 1.00 96.94 91 GLU A O 1
ATOM 717 N N . ASN A 1 92 ? -3.257 4.870 39.672 1.00 97.06 92 ASN A N 1
ATOM 718 C CA . ASN A 1 92 ? -4.431 5.630 40.104 1.00 97.06 92 ASN A CA 1
ATOM 719 C C . ASN A 1 92 ? -5.732 4.802 40.135 1.00 97.06 92 ASN A C 1
ATOM 721 O O . ASN A 1 92 ? -6.811 5.372 40.294 1.00 97.06 92 ASN A O 1
ATOM 725 N N . GLU A 1 93 ? -5.650 3.481 39.950 1.00 96.19 93 GLU A N 1
ATOM 726 C CA . GLU A 1 93 ? -6.792 2.554 39.918 1.00 96.19 93 GLU A CA 1
ATOM 727 C C . GLU A 1 93 ? -7.857 2.877 38.848 1.00 96.19 93 GLU A C 1
ATOM 729 O O . GLU A 1 93 ? -8.986 2.392 38.914 1.00 96.19 93 GLU A O 1
ATOM 734 N N . TRP A 1 94 ? -7.507 3.654 37.817 1.00 96.62 94 TRP A N 1
ATOM 735 C CA . TRP A 1 94 ? -8.384 3.916 36.666 1.00 96.62 94 TRP A CA 1
ATOM 736 C C . TRP A 1 94 ? -8.360 2.774 35.645 1.00 96.62 94 TRP A C 1
ATOM 738 O O . TRP A 1 94 ? -9.217 2.689 34.764 1.00 96.62 94 TRP A O 1
ATOM 748 N N . LEU A 1 95 ? -7.350 1.906 35.732 1.00 95.88 95 LEU A N 1
ATOM 749 C CA . LEU A 1 95 ? -7.172 0.744 34.875 1.00 95.88 95 LEU A CA 1
ATOM 750 C C . LEU A 1 95 ? -6.697 -0.455 35.698 1.00 95.88 95 LEU A C 1
ATOM 752 O O . LEU A 1 95 ? -5.783 -0.350 36.508 1.00 95.88 95 LEU A O 1
ATOM 756 N N . ILE A 1 96 ? -7.278 -1.629 35.447 1.00 94.75 96 ILE A N 1
ATOM 757 C CA . ILE A 1 96 ? -6.846 -2.888 36.064 1.00 94.75 96 ILE A CA 1
ATOM 758 C C . ILE A 1 96 ? -6.424 -3.850 34.957 1.00 94.75 96 ILE A C 1
ATOM 760 O O . ILE A 1 96 ? -7.235 -4.234 34.115 1.00 94.75 96 ILE A O 1
ATOM 764 N N . LEU A 1 97 ? -5.160 -4.272 34.976 1.00 94.75 97 LEU A N 1
ATOM 765 C CA . LEU A 1 97 ? -4.612 -5.226 34.013 1.00 94.75 97 LEU A CA 1
ATOM 766 C C . LEU A 1 97 ? -4.614 -6.640 34.601 1.00 94.75 97 LEU A C 1
ATOM 768 O O . LEU A 1 97 ? -4.076 -6.871 35.684 1.00 94.75 97 LEU A O 1
ATOM 772 N N . ARG A 1 98 ? -5.221 -7.591 33.886 1.00 93.12 98 ARG A N 1
ATOM 773 C CA . ARG A 1 98 ? -5.343 -9.001 34.291 1.00 93.12 98 ARG A CA 1
ATOM 774 C C . ARG A 1 98 ? -5.055 -9.921 33.114 1.00 93.12 98 ARG A C 1
ATOM 776 O O . ARG A 1 98 ? -5.358 -9.594 31.965 1.00 93.12 98 ARG A O 1
ATOM 783 N N . TYR A 1 99 ? -4.532 -11.108 33.397 1.00 86.12 99 TYR A N 1
ATOM 784 C CA . TYR A 1 99 ? -4.399 -12.140 32.372 1.00 86.12 99 TYR A CA 1
ATOM 785 C C . TYR A 1 99 ? -5.767 -12.729 32.021 1.00 86.12 99 TYR A C 1
ATOM 787 O O . TYR A 1 99 ? -6.479 -13.218 32.893 1.00 86.12 99 TYR A O 1
ATOM 795 N N . ALA A 1 100 ? -6.097 -12.810 30.729 1.00 85.19 100 ALA A N 1
ATOM 796 C CA . ALA A 1 100 ? -7.367 -13.391 30.276 1.00 85.19 100 ALA A CA 1
ATOM 797 C C . ALA A 1 100 ? -7.597 -14.833 30.778 1.00 85.19 100 ALA A C 1
ATOM 799 O O . ALA A 1 100 ? -8.716 -15.210 31.103 1.00 85.19 100 ALA A O 1
ATOM 800 N N . LYS A 1 101 ? -6.531 -15.643 30.867 1.00 89.44 101 LYS A N 1
ATOM 801 C CA . LYS A 1 101 ? -6.595 -17.032 31.362 1.00 89.44 101 LYS A CA 1
ATOM 802 C C . LYS A 1 101 ? -6.489 -17.158 32.885 1.00 89.44 101 LYS A C 1
ATOM 804 O O . LYS A 1 101 ? -6.753 -18.229 33.416 1.00 89.44 101 LYS A O 1
ATOM 809 N N . ARG A 1 102 ? -6.049 -16.103 33.572 1.00 91.38 102 ARG A N 1
ATOM 810 C CA . ARG A 1 102 ? -5.821 -16.074 35.023 1.00 91.38 102 ARG A CA 1
ATOM 811 C C . ARG A 1 102 ? -6.344 -14.740 35.549 1.00 91.38 102 ARG A C 1
ATOM 813 O O . ARG A 1 102 ? -5.554 -13.854 35.855 1.00 91.38 102 ARG A O 1
ATOM 820 N N . PRO A 1 103 ? -7.673 -14.558 35.592 1.00 84.19 103 PRO A N 1
ATOM 821 C CA . PRO A 1 103 ? -8.267 -13.256 35.868 1.00 84.19 103 PRO A CA 1
ATOM 822 C C . PRO A 1 103 ? -7.907 -12.736 37.259 1.00 84.19 103 PRO A C 1
ATOM 824 O O . PRO A 1 103 ? -7.918 -11.531 37.463 1.00 84.19 103 PRO A O 1
ATOM 827 N N . ASN A 1 104 ? -7.545 -13.600 38.208 1.00 91.12 104 ASN A N 1
ATOM 828 C CA . ASN A 1 104 ? -7.117 -13.180 39.543 1.00 91.12 104 ASN A CA 1
ATOM 829 C C . ASN A 1 104 ? -5.675 -12.644 39.581 1.00 91.12 104 ASN A C 1
ATOM 831 O O . ASN A 1 104 ? -5.338 -11.908 40.506 1.00 91.12 104 ASN A O 1
ATOM 835 N N . ASP A 1 105 ? -4.863 -12.941 38.565 1.00 93.50 105 ASP A N 1
ATOM 836 C CA . ASP A 1 105 ? -3.473 -12.504 38.477 1.00 93.50 105 ASP A CA 1
ATOM 837 C C . ASP A 1 105 ? -3.423 -11.098 37.857 1.00 93.50 105 ASP A C 1
ATOM 839 O O . ASP A 1 105 ? -3.780 -10.906 36.686 1.00 93.50 105 ASP A O 1
ATOM 843 N N . LYS A 1 106 ? -2.973 -10.110 38.643 1.00 93.38 106 LYS A N 1
ATOM 844 C CA . LYS A 1 106 ? -2.701 -8.750 38.157 1.00 93.38 106 LYS A CA 1
ATOM 845 C C . LYS A 1 106 ? -1.393 -8.726 37.358 1.00 93.38 106 LYS A C 1
ATOM 847 O O . LYS A 1 106 ? -0.448 -9.435 37.691 1.00 93.38 106 LYS A O 1
ATOM 852 N N . ILE A 1 107 ? -1.352 -7.910 36.309 1.00 94.75 107 ILE A N 1
ATOM 853 C CA . ILE A 1 107 ? -0.133 -7.632 35.536 1.00 94.75 107 ILE A CA 1
ATOM 854 C C . ILE A 1 107 ? 0.501 -6.363 36.112 1.00 94.75 107 ILE A C 1
ATOM 856 O O . ILE A 1 107 ? -0.190 -5.347 36.212 1.00 94.75 107 ILE A O 1
ATOM 860 N N . ASP A 1 108 ? 1.784 -6.414 36.478 1.00 96.56 108 ASP A N 1
ATOM 861 C CA . ASP A 1 108 ? 2.535 -5.211 36.848 1.00 96.56 108 ASP A CA 1
ATOM 862 C C . ASP A 1 108 ? 2.764 -4.363 35.580 1.00 96.56 108 ASP A C 1
ATOM 864 O O . ASP A 1 108 ? 3.322 -4.874 34.602 1.00 96.56 108 ASP A O 1
ATOM 868 N N . PRO A 1 109 ? 2.325 -3.089 35.533 1.00 95.81 109 PRO A N 1
ATOM 869 C CA . PRO A 1 109 ? 2.544 -2.233 34.371 1.00 95.81 109 PRO A CA 1
ATOM 870 C C . PRO A 1 109 ? 4.029 -2.057 34.011 1.00 95.81 109 PRO A C 1
ATOM 872 O O . PRO A 1 109 ? 4.332 -1.812 32.842 1.00 95.81 109 PRO A O 1
ATOM 875 N N . LYS A 1 110 ? 4.956 -2.228 34.964 1.00 96.31 110 LYS A N 1
ATOM 876 C CA . LYS A 1 110 ? 6.409 -2.139 34.729 1.00 96.31 110 LYS A CA 1
ATOM 877 C C . LYS A 1 110 ? 6.954 -3.301 33.903 1.00 96.31 110 LYS A C 1
ATOM 879 O O . LYS A 1 110 ? 7.964 -3.134 33.217 1.00 96.31 110 LYS A O 1
ATOM 884 N N . ASP A 1 111 ? 6.260 -4.437 33.910 1.00 96.38 111 ASP A N 1
ATOM 885 C CA . ASP A 1 111 ? 6.614 -5.618 33.119 1.00 96.38 111 ASP A CA 1
ATOM 886 C C . ASP A 1 111 ? 6.138 -5.515 31.660 1.00 96.38 111 ASP A C 1
ATOM 888 O O . ASP A 1 111 ? 6.485 -6.357 30.827 1.00 96.38 111 ASP A O 1
ATOM 892 N N . LEU A 1 112 ? 5.342 -4.495 31.315 1.00 95.56 112 LEU A N 1
ATOM 893 C CA . LEU A 1 112 ? 4.827 -4.332 29.960 1.00 95.56 112 LEU A CA 1
ATOM 894 C C . LEU A 1 112 ? 5.948 -3.983 28.980 1.00 95.56 112 LEU A C 1
ATOM 896 O O . LEU A 1 112 ? 6.699 -3.014 29.148 1.00 95.56 112 LEU A O 1
ATOM 900 N N . SER A 1 113 ? 5.995 -4.710 27.863 1.00 94.38 113 SER A N 1
ATOM 901 C CA . SER A 1 113 ? 6.776 -4.259 26.719 1.00 94.38 113 SER A CA 1
ATOM 902 C C . SER A 1 113 ? 6.131 -3.016 26.096 1.00 94.38 113 SER A C 1
ATOM 904 O O . SER A 1 113 ? 4.939 -2.735 26.252 1.00 94.38 113 SER A O 1
ATOM 906 N N . ARG A 1 114 ? 6.911 -2.270 25.308 1.00 93.31 114 ARG A N 1
ATOM 907 C CA . ARG A 1 114 ? 6.391 -1.141 24.521 1.00 93.31 114 ARG A CA 1
ATOM 908 C C . ARG A 1 114 ? 5.244 -1.571 23.594 1.00 93.31 114 ARG A C 1
ATOM 910 O O . ARG A 1 114 ? 4.303 -0.808 23.390 1.00 93.31 114 ARG A O 1
ATOM 917 N N . SER A 1 115 ? 5.321 -2.783 23.038 1.00 92.31 115 SER A N 1
ATOM 918 C CA . SER A 1 115 ? 4.262 -3.339 22.191 1.00 92.31 115 SER A CA 1
ATOM 919 C C . SER A 1 115 ? 2.995 -3.639 22.990 1.00 92.31 115 SER A C 1
ATOM 921 O O . SER A 1 115 ? 1.903 -3.362 22.501 1.00 92.31 115 SER A O 1
ATOM 923 N N . ASP A 1 116 ? 3.120 -4.161 24.213 1.00 94.88 116 ASP A N 1
ATOM 924 C CA . ASP A 1 116 ? 1.963 -4.443 25.070 1.00 94.88 116 ASP A CA 1
ATOM 925 C C . ASP A 1 116 ? 1.249 -3.149 25.454 1.00 94.88 116 ASP A C 1
ATOM 927 O O . ASP A 1 116 ? 0.037 -3.040 25.278 1.00 94.88 116 ASP A O 1
ATOM 931 N N . ALA A 1 117 ? 2.004 -2.130 25.876 1.00 96.19 117 ALA A N 1
ATOM 932 C CA . ALA A 1 117 ? 1.450 -0.815 26.183 1.00 96.19 117 ALA A CA 1
ATOM 933 C C . ALA A 1 117 ? 0.759 -0.180 24.966 1.00 96.19 117 ALA A C 1
ATOM 935 O O . ALA A 1 117 ? -0.341 0.351 25.101 1.00 96.19 117 ALA A O 1
ATOM 936 N N . TRP A 1 118 ? 1.348 -0.284 23.768 1.00 94.94 118 TRP A N 1
ATOM 937 C CA . TRP A 1 118 ? 0.714 0.175 22.526 1.00 94.94 118 TRP A CA 1
ATOM 938 C C . TRP A 1 118 ? -0.610 -0.552 22.245 1.00 94.94 118 TRP A C 1
ATOM 940 O O . TRP A 1 118 ? -1.612 0.088 21.921 1.00 94.94 118 TRP A O 1
ATOM 950 N N . CYS A 1 119 ? -0.637 -1.879 22.395 1.00 94.50 119 CYS A N 1
ATOM 951 C CA . CYS A 1 119 ? -1.839 -2.688 22.201 1.00 94.50 119 CYS A CA 1
ATOM 952 C C . CYS A 1 119 ? -2.939 -2.342 23.213 1.00 94.50 119 CYS A C 1
ATOM 954 O O . CYS A 1 119 ? -4.088 -2.162 22.812 1.00 94.50 119 CYS A O 1
ATOM 956 N N . ILE A 1 120 ? -2.595 -2.220 24.499 1.00 95.94 120 ILE A N 1
ATOM 957 C CA . ILE A 1 120 ? -3.532 -1.861 25.573 1.00 95.94 120 ILE A CA 1
ATOM 958 C C . ILE A 1 120 ? -4.104 -0.464 25.320 1.00 95.94 120 ILE A C 1
ATOM 960 O O . ILE A 1 120 ? -5.323 -0.296 25.280 1.00 95.94 120 ILE A O 1
ATOM 964 N N . PHE A 1 121 ? -3.233 0.519 25.079 1.00 97.50 121 PHE A N 1
ATOM 965 C CA . PHE A 1 121 ? -3.626 1.895 24.793 1.00 97.50 121 PHE A CA 1
ATOM 966 C C . PHE A 1 121 ? -4.577 1.969 23.592 1.00 97.50 121 PHE A C 1
ATOM 968 O O . PHE A 1 121 ? -5.665 2.539 23.685 1.00 97.50 121 PHE A O 1
ATOM 975 N N . GLY A 1 122 ? -4.203 1.338 22.474 1.00 95.12 122 GLY A N 1
ATOM 976 C CA . GLY A 1 122 ? -5.007 1.321 21.254 1.00 95.12 122 GLY A CA 1
ATOM 977 C C . GLY A 1 122 ? -6.349 0.607 21.426 1.00 95.12 122 GLY A C 1
ATOM 978 O O . GLY A 1 122 ? -7.369 1.099 20.943 1.00 95.12 122 GLY A O 1
ATOM 979 N N . ALA A 1 123 ? -6.378 -0.525 22.137 1.00 94.62 123 ALA A N 1
ATOM 980 C CA . ALA A 1 123 ? -7.609 -1.263 22.409 1.00 94.62 123 ALA A CA 1
ATOM 981 C C . ALA A 1 123 ? -8.594 -0.429 23.238 1.00 94.62 123 ALA A C 1
ATOM 983 O O . ALA A 1 123 ? -9.763 -0.310 22.864 1.00 94.62 123 ALA A O 1
ATOM 984 N N . ILE A 1 124 ? -8.113 0.209 24.310 1.00 96.00 124 ILE A N 1
ATOM 985 C CA . ILE A 1 124 ? -8.9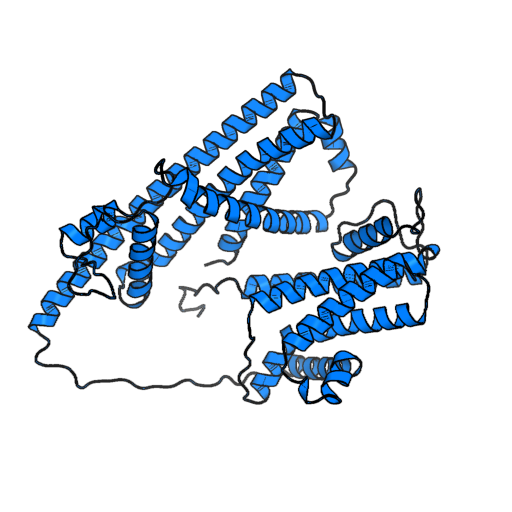28 1.088 25.154 1.00 96.00 124 ILE A CA 1
ATOM 986 C C . ILE A 1 124 ? -9.424 2.282 24.335 1.00 96.00 124 ILE A C 1
ATOM 988 O O . ILE A 1 124 ? -10.632 2.509 24.277 1.00 96.00 124 ILE A O 1
ATOM 992 N N . TRP A 1 125 ? -8.531 2.987 23.630 1.00 97.06 125 TRP A N 1
ATOM 993 C CA . TRP A 1 125 ? -8.896 4.139 22.801 1.00 97.06 125 TRP A CA 1
ATOM 994 C C . TRP A 1 125 ? -10.002 3.799 21.795 1.00 97.06 125 TRP A C 1
ATOM 996 O O . TRP A 1 125 ? -11.001 4.510 21.685 1.00 97.06 125 TRP A O 1
ATOM 1006 N N . HIS A 1 126 ? -9.860 2.685 21.072 1.00 92.62 126 HIS A N 1
ATOM 1007 C CA . HIS A 1 126 ? -10.840 2.279 20.069 1.00 92.62 126 HIS A CA 1
ATOM 1008 C C . HIS A 1 126 ? -12.148 1.764 20.666 1.00 92.62 126 HIS A C 1
ATOM 1010 O O . HIS A 1 126 ? -13.196 2.063 20.095 1.00 92.62 126 HIS A O 1
ATOM 1016 N N . SER A 1 127 ? -12.108 1.049 21.796 1.00 93.56 127 SER A N 1
ATOM 1017 C CA . SER A 1 127 ? -13.328 0.624 22.498 1.00 93.56 127 SER A CA 1
ATOM 1018 C C . SER A 1 127 ? -14.148 1.824 22.970 1.00 93.56 127 SER A C 1
ATOM 1020 O O . SER A 1 127 ? -15.362 1.840 22.834 1.00 93.56 127 SER A O 1
ATOM 1022 N N . ARG A 1 128 ? -13.472 2.887 23.410 1.00 94.12 128 ARG A N 1
ATOM 1023 C CA . ARG A 1 128 ? -14.106 4.087 23.956 1.00 94.12 128 ARG A CA 1
ATOM 1024 C C . ARG A 1 128 ? -14.460 5.130 22.900 1.00 94.12 128 ARG A C 1
ATOM 1026 O O . ARG A 1 128 ? -15.132 6.106 23.211 1.00 94.12 128 ARG A O 1
ATOM 1033 N N . LYS A 1 129 ? -14.075 4.932 21.635 1.00 93.44 129 LYS A N 1
ATOM 1034 C CA . LYS A 1 129 ? -14.367 5.865 20.531 1.00 93.44 129 LYS A CA 1
ATOM 1035 C C . LYS A 1 129 ? -15.869 6.100 20.316 1.00 93.44 129 LYS A C 1
ATOM 1037 O O . LYS A 1 129 ? -16.245 7.178 19.855 1.00 93.44 129 LYS A O 1
ATOM 1042 N N . SER A 1 130 ? -16.716 5.103 20.580 1.00 89.88 130 SER A N 1
ATOM 1043 C CA . SER A 1 130 ? -18.180 5.242 20.511 1.00 89.88 130 SER A CA 1
ATOM 1044 C C . SER A 1 130 ? -18.791 5.781 21.800 1.00 89.88 130 SER A C 1
ATOM 1046 O O . SE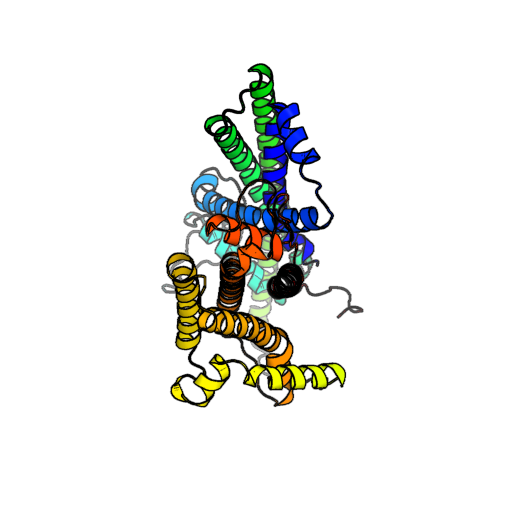R A 1 130 ? -19.773 6.516 21.723 1.00 89.88 130 SER A O 1
ATOM 1048 N N . ASP A 1 131 ? -18.190 5.446 22.941 1.00 92.56 131 ASP A N 1
ATOM 1049 C CA . ASP A 1 131 ? -18.839 5.547 24.252 1.00 92.56 131 ASP A CA 1
ATOM 1050 C C . ASP A 1 131 ? -18.396 6.799 25.026 1.00 92.56 131 ASP A C 1
ATOM 1052 O O . ASP A 1 131 ? -19.143 7.340 25.838 1.00 92.56 131 ASP A O 1
ATOM 1056 N N . SER A 1 132 ? -17.189 7.302 24.752 1.00 95.69 132 SER A N 1
ATOM 1057 C CA . SER A 1 132 ? -16.668 8.547 25.310 1.00 95.69 132 SER A CA 1
ATOM 1058 C C . SER A 1 132 ? -16.829 9.694 24.322 1.00 95.69 132 SER A C 1
ATOM 1060 O O . SER A 1 132 ? -16.202 9.721 23.258 1.00 95.69 132 SER A O 1
ATOM 1062 N N . GLU A 1 133 ? -17.615 10.700 24.707 1.00 95.94 133 GLU A N 1
ATOM 1063 C CA . GLU A 1 133 ? -17.734 11.939 23.939 1.00 95.94 133 GLU A CA 1
ATOM 1064 C C . GLU A 1 133 ? -16.373 12.643 23.793 1.00 95.94 133 GLU A C 1
ATOM 1066 O O . GLU A 1 133 ? -16.038 13.130 22.711 1.00 95.94 133 GLU A O 1
ATOM 1071 N N . MET A 1 134 ? -15.542 12.607 24.840 1.00 96.38 134 MET A N 1
ATOM 1072 C CA . MET A 1 134 ? -14.208 13.207 24.840 1.00 96.38 134 MET A CA 1
ATOM 1073 C C . MET A 1 134 ? -13.301 12.552 23.796 1.00 96.38 134 MET A C 1
ATOM 1075 O O . MET A 1 134 ? -12.775 13.249 22.926 1.00 96.38 134 MET A O 1
ATOM 1079 N N . ILE A 1 135 ? -13.160 11.220 23.824 1.00 96.50 135 ILE A N 1
ATOM 1080 C CA . ILE A 1 135 ? -12.352 10.492 22.834 1.00 96.50 135 ILE A CA 1
ATOM 1081 C C . ILE A 1 135 ? -12.937 10.673 21.435 1.00 96.50 135 ILE A C 1
ATOM 1083 O O . ILE A 1 135 ? -12.189 10.931 20.488 1.00 96.50 135 ILE A O 1
ATOM 1087 N N . LYS A 1 136 ? -14.262 10.593 21.275 1.00 95.00 136 LYS A N 1
ATOM 1088 C CA . LYS A 1 136 ? -14.933 10.765 19.979 1.00 95.00 136 LYS A CA 1
ATOM 1089 C C . LYS A 1 136 ? -14.597 12.111 19.332 1.00 95.00 136 LYS A C 1
ATOM 1091 O O . LYS A 1 136 ? -14.287 12.151 18.139 1.00 95.00 136 LYS A O 1
ATOM 1096 N N . GLN A 1 137 ? -14.618 13.200 20.102 1.00 95.31 137 GLN A N 1
ATOM 1097 C CA . GLN A 1 137 ? -14.320 14.544 19.599 1.00 95.31 137 GLN A CA 1
ATOM 1098 C C . GLN A 1 137 ? -12.864 14.676 19.122 1.00 95.31 137 GLN A C 1
ATOM 1100 O O . GLN A 1 137 ? -12.612 15.285 18.075 1.00 95.31 137 GLN A O 1
ATOM 1105 N N . VAL A 1 138 ? -11.913 14.057 19.833 1.00 96.00 138 VAL A N 1
ATOM 1106 C CA . VAL A 1 138 ? -10.471 14.225 19.573 1.00 96.00 138 VAL A CA 1
ATOM 1107 C C . VAL A 1 138 ? -9.857 13.147 18.682 1.00 96.00 138 VAL A C 1
ATOM 1109 O O . VAL A 1 138 ? -8.768 13.358 18.147 1.00 96.00 138 VAL A O 1
ATOM 1112 N N . THR A 1 139 ? -10.538 12.013 18.477 1.00 94.44 139 THR A N 1
ATOM 1113 C CA . THR A 1 139 ? -10.007 10.873 17.703 1.00 94.44 139 THR A CA 1
ATOM 1114 C C . THR A 1 139 ? -9.550 11.294 16.318 1.00 94.44 139 THR A C 1
ATOM 1116 O O . THR A 1 139 ? -8.471 10.928 15.878 1.00 94.44 139 THR A O 1
ATOM 1119 N N . ASP A 1 140 ? -10.323 12.142 15.656 1.00 90.50 140 ASP A N 1
ATOM 1120 C CA . ASP A 1 140 ? -9.977 12.650 14.337 1.00 90.50 140 ASP A CA 1
ATOM 1121 C C . ASP A 1 140 ? -8.648 13.414 14.295 1.00 90.50 140 ASP A C 1
ATOM 1123 O O . ASP A 1 140 ? -7.951 13.409 13.281 1.00 90.50 140 ASP A O 1
ATOM 1127 N N . ARG A 1 141 ? -8.309 14.123 15.376 1.00 93.38 141 ARG A N 1
ATOM 1128 C CA . ARG A 1 141 ? -7.044 14.849 15.491 1.00 93.38 141 ARG A CA 1
ATOM 1129 C C . ARG A 1 141 ? -5.914 13.907 15.894 1.00 93.38 141 ARG A C 1
ATOM 1131 O O . ARG A 1 141 ? -4.824 14.036 15.342 1.00 93.38 141 ARG A O 1
ATOM 1138 N N . ALA A 1 142 ? -6.186 12.964 16.794 1.00 94.75 142 ALA A N 1
ATOM 1139 C CA . ALA A 1 142 ? -5.255 11.911 17.187 1.00 94.75 142 ALA A CA 1
ATOM 1140 C C . ALA A 1 142 ? -4.828 11.055 15.981 1.00 94.75 142 ALA A C 1
ATOM 1142 O O . ALA A 1 142 ? -3.634 10.881 15.756 1.00 94.75 142 ALA A O 1
ATOM 1143 N N . ASP A 1 143 ? -5.781 10.635 15.142 1.00 90.19 143 ASP A N 1
ATOM 1144 C CA . ASP A 1 143 ? -5.533 9.866 13.917 1.00 90.19 143 ASP A CA 1
ATOM 1145 C C . ASP A 1 143 ? -4.623 10.648 12.947 1.00 90.19 143 ASP A C 1
ATOM 1147 O O . ASP A 1 143 ? -3.659 10.099 12.418 1.00 90.19 143 ASP A O 1
ATOM 1151 N N . ARG A 1 144 ? -4.851 11.961 12.770 1.00 88.62 144 ARG A N 1
ATOM 1152 C CA . ARG A 1 144 ? -3.976 12.814 11.937 1.00 88.62 144 ARG A CA 1
ATOM 1153 C C . ARG A 1 144 ? -2.569 12.946 12.504 1.00 88.62 144 ARG A C 1
ATOM 1155 O O . ARG A 1 144 ? -1.609 12.954 11.743 1.00 88.62 144 ARG A O 1
ATOM 1162 N N . LEU A 1 145 ? -2.440 13.098 13.820 1.00 93.00 145 LEU A N 1
ATOM 1163 C CA . LEU A 1 145 ? -1.136 13.176 14.475 1.00 93.00 145 LEU A CA 1
ATOM 1164 C C . LEU A 1 145 ? -0.377 11.851 14.332 1.00 93.00 145 LEU A C 1
ATOM 1166 O O . LEU A 1 145 ? 0.797 11.866 13.973 1.00 93.00 145 LEU A O 1
ATOM 1170 N N . ALA A 1 146 ? -1.062 10.716 14.488 1.00 92.81 146 ALA A N 1
ATOM 1171 C CA . ALA A 1 146 ? -0.496 9.396 14.229 1.00 92.81 146 ALA A CA 1
ATOM 1172 C C . ALA A 1 146 ? -0.058 9.228 12.760 1.00 92.81 146 ALA A C 1
ATOM 1174 O O . ALA A 1 146 ? 1.038 8.726 12.497 1.00 92.81 146 ALA A O 1
ATOM 1175 N N . ASP A 1 147 ? -0.862 9.699 11.800 1.00 89.56 147 ASP A N 1
ATOM 1176 C CA . ASP A 1 147 ? -0.501 9.700 10.377 1.00 89.56 147 ASP A CA 1
ATOM 1177 C C . ASP A 1 147 ? 0.713 10.600 10.085 1.00 89.56 147 ASP A C 1
ATOM 1179 O O . ASP A 1 147 ? 1.575 10.211 9.296 1.00 89.56 147 ASP A O 1
ATOM 1183 N N . ILE A 1 148 ? 0.838 11.759 10.746 1.00 92.69 148 ILE A N 1
ATOM 1184 C CA . ILE A 1 148 ? 2.018 12.636 10.645 1.00 92.69 148 ILE A CA 1
ATOM 1185 C C . ILE A 1 148 ? 3.257 11.943 11.221 1.00 92.69 148 ILE A C 1
ATOM 1187 O O . ILE A 1 148 ? 4.292 11.915 10.558 1.00 92.69 148 ILE A O 1
ATOM 1191 N N . VAL A 1 149 ? 3.164 11.356 12.419 1.00 94.56 149 VAL A N 1
ATOM 1192 C CA . VAL A 1 149 ? 4.272 10.614 13.048 1.00 94.56 149 VAL A CA 1
ATOM 1193 C C . VAL A 1 149 ? 4.767 9.514 12.123 1.00 94.56 149 VAL A C 1
ATOM 1195 O O . VAL A 1 149 ? 5.971 9.394 11.900 1.00 94.56 149 VAL A O 1
ATOM 1198 N N . HIS A 1 150 ? 3.847 8.744 11.544 1.00 94.12 150 HIS A N 1
ATOM 1199 C CA . HIS A 1 150 ? 4.211 7.708 10.594 1.00 94.12 150 HIS A CA 1
ATOM 1200 C C . HIS A 1 150 ? 4.811 8.287 9.311 1.00 94.12 150 HIS A C 1
ATOM 1202 O O . HIS A 1 150 ? 5.845 7.807 8.862 1.00 94.12 150 HIS A O 1
ATOM 1208 N N . GLY A 1 151 ? 4.172 9.279 8.686 1.00 92.75 151 GLY A N 1
ATOM 1209 C CA . GLY A 1 151 ? 4.638 9.861 7.426 1.00 92.75 151 GLY A CA 1
ATOM 1210 C C . GLY A 1 151 ? 6.041 10.455 7.547 1.00 92.75 151 GLY A C 1
ATOM 1211 O O . GLY A 1 151 ? 6.900 10.176 6.715 1.00 92.75 151 GLY A O 1
ATOM 1212 N N . VAL A 1 152 ? 6.302 11.205 8.621 1.00 95.12 152 VAL A N 1
ATOM 1213 C CA . VAL A 1 152 ? 7.620 11.793 8.902 1.00 95.12 152 VAL A CA 1
ATOM 1214 C C . VAL A 1 152 ? 8.641 10.718 9.286 1.00 95.12 152 VAL A C 1
ATOM 1216 O O . VAL A 1 152 ? 9.780 10.779 8.831 1.00 95.12 152 VAL A O 1
ATOM 1219 N N . GLY A 1 153 ? 8.245 9.705 10.065 1.00 96.31 153 GLY A N 1
ATOM 1220 C CA . GLY A 1 153 ? 9.112 8.574 10.407 1.00 96.31 153 GLY A CA 1
ATOM 1221 C C . GLY A 1 153 ? 9.518 7.743 9.187 1.00 96.31 153 GLY A C 1
ATOM 1222 O O . GLY A 1 153 ? 10.686 7.401 9.028 1.00 96.31 153 GLY A O 1
ATOM 1223 N N . ALA A 1 154 ? 8.582 7.475 8.277 1.00 96.44 154 ALA A N 1
ATOM 1224 C CA . ALA A 1 154 ? 8.866 6.789 7.023 1.00 96.44 154 ALA A CA 1
ATOM 1225 C C . ALA A 1 154 ? 9.713 7.656 6.075 1.00 96.44 154 ALA A C 1
ATOM 1227 O O . ALA A 1 154 ? 10.630 7.133 5.452 1.00 96.44 154 ALA A O 1
ATOM 1228 N N . ALA A 1 155 ? 9.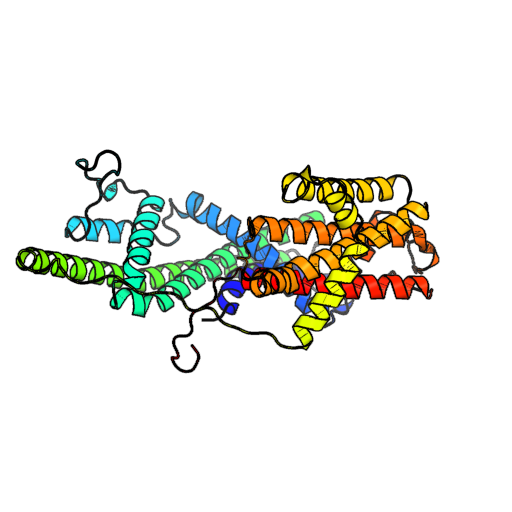477 8.971 6.002 1.00 96.75 155 ALA A N 1
ATOM 1229 C CA . ALA A 1 155 ? 10.327 9.891 5.240 1.00 96.75 155 ALA A CA 1
ATOM 1230 C C . ALA A 1 155 ? 11.775 9.919 5.760 1.00 96.75 155 ALA A C 1
ATOM 1232 O O . ALA A 1 155 ? 12.703 9.874 4.961 1.00 96.75 155 ALA A O 1
ATOM 1233 N N . PHE A 1 156 ? 11.975 9.893 7.082 1.00 97.62 156 PHE A N 1
ATOM 1234 C CA . PHE A 1 156 ? 13.302 9.756 7.691 1.00 97.62 156 PHE A CA 1
ATOM 1235 C C . PHE A 1 156 ? 14.035 8.491 7.218 1.00 97.62 156 PHE A C 1
ATOM 1237 O O . PHE A 1 156 ? 15.193 8.565 6.813 1.00 97.62 156 PHE A O 1
ATOM 1244 N N . ILE A 1 157 ? 13.352 7.343 7.189 1.00 97.69 157 ILE A N 1
ATOM 1245 C CA . ILE A 1 157 ? 13.927 6.110 6.627 1.00 97.69 157 ILE A CA 1
ATOM 1246 C C . ILE A 1 157 ? 14.169 6.239 5.121 1.00 97.69 157 ILE A C 1
ATOM 1248 O O . ILE A 1 157 ? 15.193 5.772 4.628 1.00 97.69 157 ILE A O 1
ATOM 1252 N N . GLY A 1 158 ? 13.260 6.890 4.393 1.00 96.50 158 GLY A N 1
ATOM 1253 C CA . GLY A 1 158 ? 13.418 7.167 2.967 1.00 96.50 158 GLY A CA 1
ATOM 1254 C C . GLY A 1 158 ? 14.684 7.963 2.658 1.00 96.50 158 GLY A C 1
ATOM 1255 O O . GLY A 1 158 ? 15.396 7.604 1.728 1.00 96.50 158 GLY A O 1
ATOM 1256 N N . SER A 1 159 ? 15.011 8.957 3.484 1.00 97.81 159 SER A N 1
ATOM 1257 C CA . SER A 1 159 ? 16.232 9.761 3.362 1.00 97.81 159 SER A CA 1
ATOM 1258 C C . SER A 1 159 ? 17.508 8.935 3.590 1.00 97.81 159 SER A C 1
ATOM 1260 O O . SER A 1 159 ? 18.443 8.973 2.790 1.00 97.81 159 SER A O 1
ATOM 1262 N N . ILE A 1 160 ? 17.522 8.063 4.609 1.00 97.62 160 ILE A N 1
ATOM 1263 C CA . ILE A 1 160 ? 18.641 7.126 4.833 1.00 97.62 160 ILE A CA 1
ATOM 1264 C C . ILE A 1 160 ? 18.816 6.185 3.631 1.00 97.62 160 ILE A C 1
ATOM 1266 O O . ILE A 1 160 ? 19.934 5.959 3.164 1.00 97.62 160 ILE A O 1
ATOM 1270 N N . LEU A 1 161 ? 17.715 5.631 3.118 1.00 96.81 161 LEU A N 1
ATOM 1271 C CA . LEU A 1 161 ? 17.749 4.734 1.965 1.00 96.81 161 LEU A CA 1
ATOM 1272 C C . LEU A 1 161 ? 18.175 5.457 0.683 1.00 96.81 161 LEU A C 1
ATOM 1274 O O . LEU A 1 161 ? 18.870 4.848 -0.127 1.00 96.81 161 LEU A O 1
ATOM 1278 N N . ALA A 1 162 ? 17.815 6.732 0.509 1.00 96.44 162 ALA A N 1
ATOM 1279 C CA . ALA A 1 162 ? 18.252 7.551 -0.621 1.00 96.44 162 ALA A CA 1
ATOM 1280 C C . ALA A 1 162 ? 19.774 7.701 -0.632 1.00 96.44 162 ALA A C 1
ATOM 1282 O O . ALA A 1 162 ? 20.403 7.493 -1.667 1.00 96.44 162 ALA A O 1
ATOM 1283 N N . LEU A 1 163 ? 20.381 7.970 0.530 1.00 97.56 163 LEU A N 1
ATOM 1284 C CA . LEU A 1 163 ? 21.835 8.025 0.669 1.00 97.56 163 LEU A CA 1
ATOM 1285 C C . LEU A 1 163 ? 22.488 6.673 0.333 1.00 97.56 163 LEU A C 1
ATOM 1287 O O . LEU A 1 163 ? 23.417 6.625 -0.471 1.00 97.56 163 LEU A O 1
ATOM 1291 N N . ILE A 1 164 ? 21.987 5.566 0.894 1.00 96.50 164 ILE A N 1
ATOM 1292 C CA . ILE A 1 164 ? 22.512 4.217 0.604 1.00 96.50 164 ILE A CA 1
ATOM 1293 C C . ILE A 1 164 ? 22.421 3.909 -0.896 1.00 96.50 164 ILE A C 1
ATOM 1295 O O . ILE A 1 164 ? 23.375 3.405 -1.491 1.00 96.50 164 ILE A O 1
ATOM 1299 N N . PHE A 1 165 ? 21.286 4.228 -1.518 1.00 95.00 165 PHE A N 1
ATOM 1300 C CA . PHE A 1 165 ? 21.056 3.973 -2.934 1.00 95.00 165 PHE A CA 1
ATOM 1301 C C . PHE A 1 165 ? 21.927 4.857 -3.832 1.00 95.00 165 PHE A C 1
ATOM 1303 O O . PHE A 1 165 ? 22.500 4.367 -4.800 1.00 95.00 165 PHE A O 1
ATOM 1310 N N . PHE A 1 166 ? 22.111 6.129 -3.486 1.00 94.31 166 PHE A N 1
ATOM 1311 C CA . PHE A 1 166 ? 23.055 7.016 -4.160 1.00 94.31 166 PHE A CA 1
ATOM 1312 C C . PHE A 1 166 ? 24.493 6.479 -4.105 1.00 94.31 166 PHE A C 1
ATOM 1314 O O . PHE A 1 166 ? 25.164 6.424 -5.138 1.00 94.31 166 PHE A O 1
ATOM 1321 N N . LEU A 1 167 ? 24.958 6.021 -2.936 1.00 94.06 167 LEU A N 1
ATOM 1322 C CA . LEU A 1 167 ? 26.282 5.404 -2.800 1.00 94.06 167 LEU A CA 1
ATOM 1323 C C . LEU A 1 167 ? 26.402 4.144 -3.666 1.00 94.06 167 LEU A C 1
ATOM 1325 O O . LEU A 1 167 ? 27.419 3.943 -4.329 1.00 94.06 167 LEU A O 1
ATOM 1329 N N . PHE A 1 168 ? 25.347 3.328 -3.717 1.00 92.75 168 PHE A N 1
ATOM 1330 C CA . PHE A 1 168 ? 25.280 2.166 -4.598 1.00 92.75 168 PHE A CA 1
ATOM 1331 C C . PHE A 1 168 ? 25.391 2.556 -6.081 1.00 92.75 168 PHE A C 1
ATOM 1333 O O . PHE A 1 168 ? 26.234 1.998 -6.786 1.00 92.75 168 PHE A O 1
ATOM 1340 N N . LEU A 1 169 ? 24.600 3.533 -6.546 1.00 87.75 169 LEU A N 1
ATOM 1341 C CA . LEU A 1 169 ? 24.634 4.019 -7.930 1.00 87.75 169 LEU A CA 1
ATOM 1342 C C . LEU A 1 169 ? 26.012 4.566 -8.297 1.00 87.75 169 LEU A C 1
ATOM 1344 O O . LEU A 1 169 ? 26.532 4.240 -9.359 1.00 87.75 169 LEU A O 1
ATOM 1348 N N . ARG A 1 170 ? 26.634 5.342 -7.406 1.00 85.94 170 ARG A N 1
ATOM 1349 C CA . ARG A 1 170 ? 27.986 5.867 -7.610 1.00 85.94 170 ARG A CA 1
ATOM 1350 C C . ARG A 1 170 ? 29.003 4.742 -7.808 1.00 85.94 170 ARG A C 1
ATOM 1352 O O . ARG A 1 170 ? 29.791 4.801 -8.747 1.00 85.94 170 ARG A O 1
ATOM 1359 N N . CYS A 1 171 ? 28.965 3.722 -6.950 1.00 87.62 171 CYS A N 1
ATOM 1360 C CA . CYS A 1 171 ? 29.881 2.584 -7.017 1.00 87.62 171 CYS A CA 1
ATOM 1361 C C . CYS A 1 171 ? 29.654 1.693 -8.248 1.00 87.62 171 CYS A C 1
ATOM 1363 O O . CYS A 1 171 ? 30.620 1.158 -8.777 1.00 87.62 171 CYS A O 1
ATOM 1365 N N . HIS A 1 172 ? 28.406 1.507 -8.695 1.00 84.00 172 HIS A N 1
ATOM 1366 C CA . HIS A 1 172 ? 28.082 0.592 -9.800 1.00 84.00 172 HIS A CA 1
ATOM 1367 C C . HIS A 1 172 ? 28.092 1.242 -11.184 1.00 84.00 172 HIS A C 1
ATOM 1369 O O . HIS A 1 172 ? 28.455 0.591 -12.160 1.00 84.00 172 HIS A O 1
ATOM 1375 N N . LEU A 1 173 ? 27.666 2.500 -11.294 1.00 79.25 173 LEU A N 1
ATOM 1376 C CA . LEU A 1 173 ? 27.550 3.202 -12.575 1.00 79.25 173 LEU A CA 1
ATOM 1377 C C . LEU A 1 173 ? 28.788 4.041 -12.903 1.00 79.25 173 LEU A C 1
ATOM 1379 O O . LEU A 1 173 ? 28.773 4.772 -13.889 1.00 79.25 173 LEU A O 1
ATOM 1383 N N . ASN A 1 174 ? 29.849 3.947 -12.092 1.00 79.25 174 ASN A N 1
ATOM 1384 C CA . ASN A 1 174 ? 31.080 4.723 -12.253 1.00 79.25 174 ASN A CA 1
ATOM 1385 C C . ASN A 1 174 ? 30.809 6.230 -12.408 1.00 79.25 174 ASN A C 1
ATOM 1387 O O . ASN A 1 174 ? 31.470 6.919 -13.186 1.00 79.25 174 ASN A O 1
ATOM 1391 N N . ILE A 1 175 ? 29.821 6.754 -11.669 1.00 74.06 175 ILE A N 1
ATOM 1392 C CA . ILE A 1 175 ? 29.489 8.185 -11.655 1.00 74.06 175 ILE A CA 1
ATOM 1393 C C . ILE A 1 175 ? 30.535 8.889 -10.786 1.00 74.06 175 ILE A C 1
ATOM 1395 O O . ILE A 1 175 ? 30.313 9.215 -9.618 1.00 74.06 175 ILE A O 1
ATOM 1399 N N . TYR A 1 176 ? 31.726 9.059 -11.347 1.00 75.00 176 TYR A N 1
ATOM 1400 C CA . TYR A 1 176 ? 32.832 9.748 -10.703 1.00 75.00 176 TYR A CA 1
ATOM 1401 C C . TYR A 1 176 ? 32.774 11.231 -11.070 1.00 75.00 176 TYR A C 1
ATOM 1403 O O . TYR A 1 176 ? 33.157 11.629 -12.165 1.00 75.00 176 TYR A O 1
ATOM 1411 N N . GLY A 1 177 ? 32.239 12.036 -10.153 1.00 73.62 177 GLY A N 1
ATOM 1412 C CA . GLY A 1 177 ? 32.444 13.486 -10.138 1.00 73.62 177 GLY A CA 1
ATOM 1413 C C . GLY A 1 177 ? 33.723 13.867 -9.396 1.00 73.62 177 GLY A C 1
ATOM 1414 O O . GLY A 1 177 ? 34.436 12.995 -8.879 1.00 73.62 177 GLY A O 1
ATOM 1415 N N . GLU A 1 178 ? 33.982 15.168 -9.278 1.00 83.75 178 GLU A N 1
ATOM 1416 C CA . GLU A 1 178 ? 35.074 15.664 -8.444 1.00 83.75 178 GLU A CA 1
ATOM 1417 C C . GLU A 1 178 ? 34.876 15.236 -6.976 1.00 83.75 178 GLU A C 1
ATOM 1419 O O . GLU A 1 178 ? 33.759 15.023 -6.491 1.00 83.75 178 GLU A O 1
ATOM 1424 N N . GLN A 1 179 ? 35.973 15.063 -6.230 1.00 85.81 179 GLN A N 1
ATOM 1425 C CA . GLN A 1 179 ? 35.888 14.650 -4.820 1.00 85.81 179 GLN A CA 1
ATOM 1426 C C . GLN A 1 179 ? 35.133 15.678 -3.961 1.00 85.81 179 GLN A C 1
ATOM 1428 O O . GLN A 1 179 ? 34.450 15.297 -3.009 1.00 85.81 179 GLN A O 1
ATOM 1433 N N . VAL A 1 180 ? 35.223 16.961 -4.323 1.00 85.00 180 VAL A N 1
ATOM 1434 C CA . VAL A 1 180 ? 34.533 18.070 -3.650 1.00 85.00 180 VAL A CA 1
ATOM 1435 C C . VAL A 1 180 ? 33.016 17.923 -3.777 1.00 85.00 180 VAL A C 1
ATOM 1437 O O . VAL A 1 180 ? 32.309 17.993 -2.773 1.00 85.00 180 VAL A O 1
ATOM 1440 N N . ASP A 1 181 ? 32.526 17.611 -4.973 1.00 89.25 181 ASP A N 1
ATOM 1441 C CA . ASP A 1 181 ? 31.104 17.406 -5.263 1.00 89.25 181 ASP A CA 1
ATOM 1442 C C . ASP A 1 181 ? 30.512 16.231 -4.476 1.00 89.25 181 ASP A C 1
ATOM 1444 O O . ASP A 1 181 ? 29.390 16.280 -3.967 1.00 89.25 181 ASP A O 1
ATOM 1448 N N . PHE A 1 182 ? 31.298 15.165 -4.308 1.00 90.88 182 PHE A N 1
ATOM 1449 C CA . PHE A 1 182 ? 30.906 14.032 -3.475 1.00 90.88 182 PHE A CA 1
ATOM 1450 C C . PHE A 1 182 ? 30.801 14.393 -1.998 1.00 90.88 182 PHE A C 1
ATOM 1452 O O . PHE A 1 182 ? 29.816 14.042 -1.347 1.00 90.88 182 PHE A O 1
ATOM 1459 N N . ALA A 1 183 ? 31.810 15.089 -1.470 1.00 93.25 183 ALA A N 1
ATOM 1460 C CA . ALA A 1 183 ? 31.804 15.546 -0.089 1.00 93.25 183 ALA A CA 1
ATOM 1461 C C . ALA A 1 183 ? 30.620 16.490 0.170 1.00 93.25 183 ALA A C 1
ATOM 1463 O O . ALA A 1 183 ? 29.965 16.379 1.207 1.00 93.25 183 ALA A O 1
ATOM 1464 N N . LEU A 1 184 ? 30.296 17.354 -0.798 1.00 93.00 184 LEU A N 1
ATOM 1465 C CA . LEU A 1 184 ? 29.129 18.227 -0.750 1.00 93.00 184 LEU A CA 1
ATOM 1466 C C . LEU A 1 184 ? 27.821 17.424 -0.719 1.00 93.00 184 LEU A C 1
ATOM 1468 O O . LEU A 1 184 ? 27.000 17.649 0.169 1.00 93.00 184 LEU A O 1
ATOM 1472 N N . ALA A 1 185 ? 27.637 16.458 -1.626 1.00 93.62 185 ALA A N 1
ATOM 1473 C CA . ALA A 1 185 ? 26.451 15.599 -1.648 1.00 93.62 185 ALA A CA 1
ATOM 1474 C C . ALA A 1 185 ? 26.277 14.816 -0.333 1.00 93.62 185 ALA A C 1
ATOM 1476 O O . ALA A 1 185 ? 25.175 14.762 0.217 1.00 93.62 185 ALA A O 1
ATOM 1477 N N . LEU A 1 186 ? 27.369 14.272 0.218 1.00 96.19 186 LEU A N 1
ATOM 1478 C CA . LEU A 1 186 ? 27.350 13.580 1.506 1.00 96.19 186 LEU A CA 1
ATOM 1479 C C . LEU A 1 186 ? 26.982 14.542 2.648 1.00 96.19 186 LEU A C 1
ATOM 1481 O O . LEU A 1 186 ? 26.108 14.223 3.453 1.00 96.19 186 LEU A O 1
ATOM 1485 N N . GLY A 1 187 ? 27.582 15.733 2.692 1.00 96.38 187 GLY A N 1
ATOM 1486 C CA . GLY A 1 187 ? 27.260 16.758 3.687 1.00 96.38 187 GLY A CA 1
ATOM 1487 C C . GLY A 1 187 ? 25.785 17.166 3.653 1.00 96.38 187 GLY A C 1
ATOM 1488 O O . GLY A 1 187 ? 25.120 17.170 4.690 1.00 96.38 187 GLY A O 1
ATOM 1489 N N . VAL A 1 188 ? 25.244 17.421 2.457 1.00 96.00 188 VAL A N 1
ATOM 1490 C CA . VAL A 1 188 ? 23.820 17.732 2.253 1.00 96.00 188 VAL A CA 1
ATOM 1491 C C . VAL A 1 188 ? 22.931 16.576 2.719 1.00 96.00 188 VAL A C 1
ATOM 1493 O O . VAL A 1 188 ? 21.956 16.814 3.432 1.00 96.00 188 VAL A O 1
ATOM 1496 N N . SER A 1 189 ? 23.280 15.327 2.390 1.00 97.25 189 SER A N 1
ATOM 1497 C CA . SER A 1 189 ? 22.495 14.155 2.803 1.00 97.25 189 SER A CA 1
ATOM 1498 C C . SER A 1 189 ? 22.407 14.005 4.325 1.00 97.25 189 SER A C 1
ATOM 1500 O O . SER A 1 189 ? 21.321 13.817 4.869 1.00 97.25 189 SER A O 1
ATOM 1502 N N . ILE A 1 190 ? 23.523 14.190 5.039 1.00 97.75 190 ILE A N 1
ATOM 1503 C CA . ILE A 1 190 ? 23.571 14.096 6.502 1.00 97.75 190 ILE A CA 1
ATOM 1504 C C . ILE A 1 190 ? 22.697 15.185 7.134 1.00 97.75 190 ILE A C 1
ATOM 1506 O O . ILE A 1 190 ? 21.940 14.903 8.064 1.00 97.75 190 ILE A O 1
ATOM 1510 N N . ILE A 1 191 ? 22.753 16.416 6.611 1.00 97.38 191 ILE A N 1
ATOM 1511 C CA . ILE A 1 191 ? 21.915 17.525 7.089 1.00 97.38 191 ILE A CA 1
ATOM 1512 C C . ILE A 1 191 ? 20.428 17.190 6.917 1.00 97.38 191 ILE A C 1
ATOM 1514 O O . ILE A 1 191 ? 19.653 17.355 7.861 1.00 97.38 191 ILE A O 1
ATOM 1518 N N . ILE A 1 192 ? 20.025 16.687 5.748 1.00 97.19 192 ILE A N 1
ATOM 1519 C CA . ILE A 1 192 ? 18.626 16.335 5.470 1.00 97.19 192 ILE A CA 1
ATOM 1520 C C . ILE A 1 192 ? 18.145 15.193 6.385 1.00 97.19 192 ILE A C 1
ATOM 1522 O O . ILE A 1 192 ? 17.074 15.303 6.989 1.00 97.19 192 ILE A O 1
ATOM 1526 N N . ILE A 1 193 ? 18.965 14.156 6.593 1.00 97.44 193 ILE A N 1
ATOM 1527 C CA . ILE A 1 193 ? 18.666 13.055 7.524 1.00 97.44 193 ILE A CA 1
ATOM 1528 C C . ILE A 1 193 ? 18.449 13.588 8.951 1.00 97.44 193 ILE A C 1
ATOM 1530 O O . ILE A 1 193 ? 17.486 13.197 9.617 1.00 97.44 193 ILE A O 1
ATOM 1534 N N . ILE A 1 194 ? 19.293 14.515 9.424 1.00 97.06 194 ILE A N 1
ATOM 1535 C CA . ILE A 1 194 ? 19.156 15.144 10.752 1.00 97.06 194 ILE A CA 1
ATOM 1536 C C . ILE A 1 194 ? 17.862 15.965 10.850 1.00 97.06 194 ILE A C 1
ATOM 1538 O O . ILE A 1 194 ? 17.169 15.903 11.874 1.00 97.06 194 ILE A O 1
ATOM 1542 N N . ILE A 1 195 ? 17.501 16.710 9.801 1.00 97.12 195 ILE A N 1
ATOM 1543 C CA . ILE A 1 195 ? 16.242 17.469 9.743 1.00 97.12 195 ILE A CA 1
ATOM 1544 C C . ILE A 1 195 ? 15.044 16.519 9.856 1.00 97.12 195 ILE A C 1
ATOM 1546 O O . ILE A 1 195 ? 14.127 16.772 10.648 1.00 97.12 195 ILE A O 1
ATOM 1550 N N . HIS A 1 196 ? 15.055 15.407 9.119 1.00 96.31 196 HIS A N 1
ATOM 1551 C CA . HIS A 1 196 ? 13.988 14.412 9.173 1.00 96.31 196 HIS A CA 1
ATOM 1552 C C . HIS A 1 196 ? 13.905 13.709 10.532 1.00 96.31 196 HIS A C 1
ATOM 1554 O O . HIS A 1 196 ? 12.806 13.591 11.078 1.00 96.31 196 HIS A O 1
ATOM 1560 N N . LEU A 1 197 ? 15.038 13.322 11.126 1.00 96.38 197 LEU A N 1
ATOM 1561 C CA . LEU A 1 197 ? 15.089 12.744 12.472 1.00 96.38 197 LEU A CA 1
ATOM 1562 C C . LEU A 1 197 ? 14.514 13.706 13.518 1.00 96.38 197 LEU A C 1
ATOM 1564 O O . LEU A 1 197 ? 13.664 13.330 14.325 1.00 96.38 197 LEU A O 1
ATOM 1568 N N . THR A 1 198 ? 14.933 14.970 13.477 1.00 96.44 198 THR A N 1
ATOM 1569 C CA . THR A 1 198 ? 14.456 16.001 14.410 1.00 96.44 198 THR A CA 1
ATOM 1570 C C . THR A 1 198 ? 12.956 16.238 14.249 1.00 96.44 198 THR A C 1
ATOM 1572 O O . THR A 1 198 ? 12.224 16.346 15.237 1.00 96.44 198 THR A O 1
ATOM 1575 N N . SER A 1 199 ? 12.476 16.278 13.005 1.00 96.00 199 SER A N 1
ATOM 1576 C CA . SER A 1 199 ? 11.050 16.405 12.693 1.00 96.00 199 SER A CA 1
ATOM 1577 C C . SER A 1 199 ? 10.251 15.209 13.209 1.00 96.00 199 SER A C 1
ATOM 1579 O O . SER A 1 199 ? 9.174 15.392 13.778 1.00 96.00 199 SER A O 1
ATOM 1581 N N . TYR A 1 200 ? 10.791 13.995 13.074 1.00 96.62 200 TYR A N 1
ATOM 1582 C CA . TYR A 1 200 ? 10.171 12.774 13.580 1.00 96.62 200 TYR A CA 1
ATOM 1583 C C . TYR A 1 200 ? 10.048 12.793 15.108 1.00 96.62 200 TYR A C 1
ATOM 1585 O O . TYR A 1 200 ? 8.954 12.590 15.636 1.00 96.62 200 TYR A O 1
ATOM 1593 N N . ILE A 1 201 ? 11.130 13.121 15.820 1.00 96.25 201 ILE A N 1
ATOM 1594 C CA . ILE A 1 201 ? 11.135 13.222 17.288 1.00 96.25 201 ILE A CA 1
ATOM 1595 C C . ILE A 1 201 ? 10.092 14.242 17.764 1.00 96.25 201 ILE A C 1
ATOM 1597 O O . ILE A 1 201 ? 9.288 13.945 18.648 1.00 96.25 201 ILE A O 1
ATOM 1601 N N . ARG A 1 202 ? 10.042 15.426 17.140 1.00 97.19 202 ARG A N 1
ATOM 1602 C CA . ARG A 1 202 ? 9.046 16.457 17.476 1.00 97.19 202 ARG A CA 1
ATOM 1603 C C . ARG A 1 202 ? 7.616 15.986 17.218 1.00 97.19 202 ARG A C 1
ATOM 1605 O O . ARG A 1 202 ? 6.746 16.226 18.050 1.00 97.19 202 ARG A O 1
ATOM 1612 N N . ALA A 1 203 ? 7.363 15.305 16.100 1.00 96.19 203 ALA A N 1
ATOM 1613 C CA . ALA A 1 203 ? 6.042 14.761 15.794 1.00 96.19 203 ALA A CA 1
ATOM 1614 C C . ALA A 1 203 ? 5.590 13.743 16.853 1.00 96.19 203 ALA A C 1
ATOM 1616 O O . ALA A 1 203 ? 4.441 13.790 17.296 1.00 96.19 203 ALA A O 1
ATOM 1617 N N . VAL A 1 204 ? 6.496 12.863 17.295 1.00 96.25 204 VAL A N 1
ATOM 1618 C CA . VAL A 1 204 ? 6.234 11.873 18.352 1.00 96.25 204 VAL A CA 1
ATOM 1619 C C . VAL A 1 204 ? 5.881 12.563 19.668 1.00 96.25 204 VAL A C 1
ATOM 1621 O O . VAL A 1 204 ? 4.839 12.257 20.246 1.00 96.25 204 VAL A O 1
ATOM 1624 N N . ILE A 1 205 ? 6.696 13.527 20.109 1.00 96.25 205 ILE A N 1
ATOM 1625 C CA . ILE A 1 205 ? 6.475 14.271 21.360 1.00 96.25 205 ILE A CA 1
ATOM 1626 C C . ILE A 1 205 ? 5.140 15.022 21.318 1.00 96.25 205 ILE A C 1
ATOM 1628 O O . ILE A 1 205 ? 4.337 14.908 22.239 1.00 96.25 205 ILE A O 1
ATOM 1632 N N . ASN A 1 206 ? 4.862 15.742 20.229 1.00 96.50 206 ASN A N 1
ATOM 1633 C CA . ASN A 1 206 ? 3.614 16.492 20.076 1.00 96.50 206 ASN A CA 1
ATOM 1634 C C . ASN A 1 206 ? 2.385 15.575 20.088 1.00 96.50 206 ASN A C 1
ATOM 1636 O O . ASN A 1 206 ? 1.347 15.934 20.638 1.00 96.50 206 ASN A O 1
ATOM 1640 N N . THR A 1 207 ? 2.504 14.386 19.497 1.00 96.12 207 THR A N 1
ATOM 1641 C CA . THR A 1 207 ? 1.435 13.382 19.500 1.00 96.12 207 THR A CA 1
ATOM 1642 C C . THR A 1 207 ? 1.207 12.833 20.904 1.00 96.12 207 THR A C 1
ATOM 1644 O O . THR A 1 207 ? 0.065 12.796 21.354 1.00 96.12 207 THR A O 1
ATOM 1647 N N . LYS A 1 208 ? 2.284 12.495 21.627 1.00 96.81 208 LYS A N 1
ATOM 1648 C CA . LYS A 1 208 ? 2.233 12.041 23.025 1.00 96.81 208 LYS A CA 1
ATOM 1649 C C . LYS A 1 208 ? 1.543 13.079 23.917 1.00 96.81 208 LYS A C 1
ATOM 1651 O O . LYS A 1 208 ? 0.524 12.783 24.536 1.00 96.81 208 LYS A O 1
ATOM 1656 N N . ASN A 1 209 ? 2.031 14.320 23.877 1.00 96.88 209 ASN A N 1
ATOM 1657 C CA . ASN A 1 209 ? 1.528 15.436 24.682 1.00 96.88 209 ASN A CA 1
ATOM 1658 C C . ASN A 1 209 ? 0.065 15.789 24.386 1.00 96.88 209 ASN A C 1
ATOM 1660 O O . ASN A 1 209 ? -0.611 16.358 25.238 1.00 96.88 209 ASN A O 1
ATOM 1664 N N . TYR A 1 210 ? -0.423 15.482 23.183 1.00 97.50 210 TYR A N 1
ATOM 1665 C CA . TYR A 1 210 ? -1.820 15.693 22.829 1.00 97.50 210 TYR A CA 1
ATOM 1666 C C . TYR A 1 210 ? -2.716 14.543 23.305 1.00 97.50 210 TYR A C 1
ATOM 1668 O O . TYR A 1 210 ? -3.749 14.791 23.918 1.00 97.50 210 TYR A O 1
ATOM 1676 N N . ILE A 1 211 ? -2.347 13.292 23.014 1.00 97.56 211 ILE A N 1
ATOM 1677 C CA . ILE A 1 211 ? -3.245 12.140 23.178 1.00 97.56 211 ILE A CA 1
ATOM 1678 C C . ILE A 1 211 ? -3.267 11.636 24.632 1.00 97.56 211 ILE A C 1
ATOM 1680 O O . ILE A 1 211 ? -4.341 11.338 25.156 1.00 97.56 211 ILE A O 1
ATOM 1684 N N . GLU A 1 212 ? -2.119 11.553 25.306 1.00 98.12 212 GLU A N 1
ATOM 1685 C CA . GLU A 1 212 ? -2.029 10.900 26.621 1.00 98.12 212 GLU A CA 1
ATOM 1686 C C . GLU A 1 212 ? -2.806 11.610 27.742 1.00 98.12 212 GLU A C 1
ATOM 1688 O O . GLU A 1 212 ? -3.518 10.924 28.478 1.00 98.12 212 GLU A O 1
ATOM 1693 N N . PRO A 1 213 ? -2.787 12.954 27.866 1.00 98.31 213 PRO A N 1
ATOM 1694 C CA . PRO A 1 213 ? -3.591 13.630 28.886 1.00 98.31 213 PRO A CA 1
ATOM 1695 C C . PRO A 1 213 ? -5.096 13.414 28.695 1.00 98.31 213 PRO A C 1
ATOM 1697 O O . PRO A 1 213 ? -5.840 13.306 29.670 1.00 98.31 213 PRO A O 1
ATOM 1700 N N . ILE A 1 214 ? -5.552 13.335 27.440 1.00 97.88 214 ILE A N 1
ATOM 1701 C CA . ILE A 1 214 ? -6.962 13.094 27.113 1.00 97.88 214 ILE A CA 1
ATOM 1702 C C . ILE A 1 214 ? -7.349 11.667 27.493 1.00 97.88 214 ILE A C 1
ATOM 1704 O O . ILE A 1 214 ? -8.393 11.458 28.103 1.00 97.88 214 ILE A O 1
ATOM 1708 N N . PHE A 1 215 ? -6.481 10.704 27.182 1.00 98.00 215 PHE A N 1
ATOM 1709 C CA . PHE A 1 215 ? -6.664 9.309 27.560 1.00 98.00 215 PHE A CA 1
ATOM 1710 C C . PHE A 1 215 ? -6.803 9.140 29.082 1.00 98.00 215 PHE A C 1
ATOM 1712 O O . PHE A 1 215 ? -7.767 8.532 29.541 1.00 98.00 215 PHE A O 1
ATOM 1719 N N . LEU A 1 216 ? -5.903 9.738 29.873 1.00 98.25 216 LEU A N 1
ATOM 1720 C CA . LEU A 1 216 ? -5.974 9.679 31.340 1.00 98.25 216 LEU A CA 1
ATOM 1721 C C . LEU A 1 216 ? -7.237 10.346 31.891 1.00 98.25 216 LEU A C 1
ATOM 1723 O O . LEU A 1 216 ? -7.910 9.783 32.753 1.00 98.25 216 LEU A O 1
ATOM 1727 N N . LYS A 1 217 ? -7.584 11.535 31.382 1.00 97.88 217 LYS A N 1
ATOM 1728 C CA . LYS A 1 217 ? -8.784 12.263 31.814 1.00 97.88 217 LYS A CA 1
ATOM 1729 C C . LYS A 1 217 ? -10.055 11.455 31.552 1.00 97.88 217 LYS A C 1
ATOM 1731 O O . LYS A 1 217 ? -10.953 11.438 32.389 1.00 97.88 217 LYS A O 1
ATOM 1736 N N . ASP A 1 218 ? -10.120 10.791 30.406 1.00 97.69 218 ASP A N 1
ATOM 1737 C CA . ASP A 1 218 ? -11.258 9.972 30.016 1.00 97.69 218 ASP A CA 1
ATOM 1738 C C . ASP A 1 218 ? -11.381 8.680 30.846 1.00 97.69 218 ASP A C 1
ATOM 1740 O O . ASP A 1 218 ? -12.483 8.326 31.266 1.00 97.69 218 ASP A O 1
ATOM 1744 N N . LEU A 1 219 ? -10.262 8.016 31.162 1.00 97.06 219 LEU A N 1
ATOM 1745 C CA . LEU A 1 219 ? -10.253 6.869 32.079 1.00 97.06 219 LEU A CA 1
ATOM 1746 C C . LEU A 1 219 ? -10.688 7.253 33.498 1.00 97.06 219 LEU A C 1
ATOM 1748 O O . LEU A 1 219 ? -11.500 6.553 34.109 1.00 97.06 219 LEU A O 1
ATOM 1752 N N . LYS A 1 220 ? -10.199 8.389 34.005 1.00 97.44 220 LYS A N 1
ATOM 1753 C CA . LYS A 1 220 ? -10.601 8.924 35.309 1.00 97.44 220 LYS A CA 1
ATOM 1754 C C . LYS A 1 220 ? -12.109 9.181 35.369 1.00 97.44 220 LYS A C 1
ATOM 1756 O O . LYS A 1 220 ? -12.764 8.783 36.328 1.00 97.44 220 LYS A O 1
ATOM 1761 N N . GLU A 1 221 ? -12.663 9.818 34.339 1.00 96.50 221 GLU A N 1
ATOM 1762 C CA . GLU A 1 221 ? -14.095 10.124 34.267 1.00 96.50 221 GLU A CA 1
ATOM 1763 C C . GLU A 1 221 ? -14.955 8.859 34.155 1.00 96.50 221 GLU A C 1
ATOM 1765 O O . GLU A 1 221 ? -15.990 8.758 34.809 1.00 96.50 221 GLU A O 1
ATOM 1770 N N . ALA A 1 222 ? -14.521 7.865 33.378 1.00 94.56 222 ALA A N 1
ATOM 1771 C CA . ALA A 1 222 ? -15.215 6.581 33.305 1.00 94.56 222 ALA A CA 1
ATOM 1772 C C . ALA A 1 222 ? -15.232 5.844 34.643 1.00 94.56 222 ALA A C 1
ATOM 1774 O O . ALA A 1 222 ? -16.261 5.304 35.031 1.00 94.56 222 ALA A O 1
ATOM 1775 N N . THR A 1 223 ? -14.106 5.855 35.355 1.00 94.12 223 THR A N 1
ATOM 1776 C CA . THR A 1 223 ? -13.999 5.231 36.677 1.00 94.12 223 THR A CA 1
ATOM 1777 C C . THR A 1 223 ? -14.936 5.913 37.674 1.00 94.12 223 THR A C 1
ATOM 1779 O O . THR A 1 223 ? -15.645 5.227 38.404 1.00 94.12 223 THR A O 1
ATOM 1782 N N . ARG A 1 224 ? -15.014 7.254 37.644 1.00 94.50 224 ARG A N 1
ATOM 1783 C CA . ARG A 1 224 ? -15.958 8.034 38.460 1.00 94.50 224 ARG A CA 1
ATOM 1784 C C . ARG A 1 224 ? -17.413 7.650 38.173 1.00 94.50 224 ARG A C 1
ATOM 1786 O O . ARG A 1 224 ? -18.151 7.367 39.107 1.00 94.50 224 ARG A O 1
ATOM 1793 N N . LYS A 1 225 ? -17.803 7.570 36.895 1.00 92.94 225 LYS A N 1
ATOM 1794 C CA . LYS A 1 225 ? -19.161 7.158 36.501 1.00 92.94 225 LYS A CA 1
ATOM 1795 C C . LYS A 1 225 ? -19.503 5.748 36.964 1.00 92.94 225 LYS A C 1
ATOM 1797 O O . LYS A 1 225 ? -20.572 5.554 37.510 1.00 92.94 225 LYS A O 1
ATOM 1802 N N . ILE A 1 226 ? -18.586 4.790 36.824 1.00 88.62 226 ILE A N 1
ATOM 1803 C CA . ILE A 1 226 ? -18.798 3.416 37.306 1.00 88.62 226 ILE A CA 1
ATOM 1804 C C . ILE A 1 226 ? -18.972 3.393 38.833 1.00 88.62 226 ILE A C 1
ATOM 1806 O O . ILE A 1 226 ? -19.766 2.612 39.350 1.00 88.62 226 ILE A O 1
ATOM 1810 N N . GLN A 1 227 ? -18.245 4.230 39.577 1.00 88.12 227 GLN A N 1
ATOM 1811 C CA . GLN A 1 227 ? -18.413 4.345 41.031 1.00 88.12 227 GLN A CA 1
ATOM 1812 C C . GLN A 1 227 ? -19.769 4.957 41.417 1.00 88.12 227 GLN A C 1
ATOM 1814 O O . GLN A 1 227 ? -20.349 4.527 42.411 1.00 88.12 227 GLN A O 1
ATOM 1819 N N . GLU A 1 228 ? -20.277 5.910 40.632 1.00 88.56 228 GLU A N 1
ATOM 1820 C CA . GLU A 1 228 ? -21.604 6.526 40.802 1.00 88.56 228 GLU A CA 1
ATOM 1821 C C . GLU A 1 228 ? -22.734 5.559 40.397 1.00 88.56 228 GLU A C 1
ATOM 1823 O O . GLU A 1 228 ? -23.681 5.361 41.150 1.00 88.56 228 GLU A O 1
ATOM 1828 N N . GLU A 1 229 ? -22.601 4.863 39.266 1.00 83.38 229 GLU A N 1
ATOM 1829 C CA . GLU A 1 229 ? -23.577 3.883 38.770 1.00 83.38 229 GLU A CA 1
ATOM 1830 C C . GLU A 1 229 ? -23.673 2.662 39.689 1.00 83.38 229 GLU A C 1
ATOM 1832 O O . GLU A 1 229 ? -24.778 2.245 40.009 1.00 83.38 229 GLU A O 1
ATOM 1837 N N . ASN A 1 230 ? -22.565 2.144 40.235 1.00 73.75 230 ASN A N 1
ATOM 1838 C CA . ASN A 1 230 ? -22.617 1.065 41.236 1.00 73.75 230 ASN A CA 1
ATOM 1839 C C . ASN A 1 230 ? -23.318 1.481 42.550 1.00 73.75 230 ASN A C 1
ATOM 1841 O O . ASN A 1 230 ? -23.611 0.618 43.380 1.00 73.75 230 ASN A O 1
ATOM 1845 N N . GLN A 1 231 ? -23.600 2.774 42.759 1.00 60.88 231 GLN A N 1
ATOM 1846 C CA . GLN A 1 231 ? -24.471 3.250 43.842 1.00 60.88 231 GLN A CA 1
ATOM 1847 C C . GLN A 1 231 ? -25.957 3.312 43.432 1.00 60.88 231 GLN A C 1
ATOM 1849 O O . GLN A 1 231 ? -26.820 3.248 44.307 1.00 60.88 231 GLN A O 1
ATOM 1854 N N . GLU A 1 232 ? -26.272 3.374 42.134 1.00 57.09 232 GLU A N 1
ATOM 1855 C CA . GLU A 1 232 ? -27.634 3.503 41.583 1.00 57.09 232 GLU A CA 1
ATOM 1856 C C . GLU A 1 232 ? -28.175 2.204 40.933 1.00 57.09 232 GLU A C 1
ATOM 1858 O O . GLU A 1 232 ? -29.390 2.012 40.819 1.00 57.09 232 GLU A O 1
ATOM 1863 N N . GLU A 1 233 ? -27.304 1.256 40.573 1.00 45.06 233 GLU A N 1
ATOM 1864 C CA . GLU A 1 233 ? -27.593 0.000 39.858 1.00 45.06 233 GLU A CA 1
ATOM 1865 C C . GLU A 1 233 ? -28.190 -1.092 40.778 1.00 45.06 233 GLU A C 1
ATOM 1867 O O . GLU A 1 233 ? -27.809 -2.259 40.758 1.00 45.06 233 GLU A O 1
ATOM 1872 N N . ASN A 1 234 ? -29.181 -0.701 41.586 1.00 47.44 234 ASN A N 1
ATOM 1873 C CA . ASN A 1 234 ? -30.138 -1.597 42.245 1.00 47.44 234 ASN A CA 1
ATOM 1874 C C . ASN A 1 234 ? -31.589 -1.351 41.758 1.00 47.44 234 ASN A C 1
ATOM 1876 O O . ASN A 1 234 ? -32.527 -1.899 42.335 1.00 47.44 234 ASN A O 1
ATOM 1880 N N . GLN A 1 235 ? -31.806 -0.515 40.724 1.00 42.66 235 GLN A N 1
ATOM 1881 C CA . GLN A 1 235 ? -33.161 -0.088 40.318 1.00 42.66 235 GLN A CA 1
ATOM 1882 C C . GLN A 1 235 ? -33.531 -0.165 38.822 1.00 42.66 235 GLN A C 1
ATOM 1884 O O . GLN A 1 235 ? -34.703 0.039 38.513 1.00 42.66 235 GLN A O 1
ATOM 1889 N N . MET A 1 236 ? -32.637 -0.465 37.869 1.00 40.19 236 MET A N 1
ATOM 1890 C CA . MET A 1 236 ? -32.955 -0.148 36.461 1.00 40.19 236 MET A CA 1
ATOM 1891 C C . MET A 1 236 ? -32.363 -1.112 35.410 1.00 40.19 236 MET A C 1
ATOM 1893 O O . MET A 1 236 ? -31.373 -0.788 34.770 1.00 40.19 236 MET A O 1
ATOM 1897 N N . TYR A 1 237 ? -32.991 -2.275 35.163 1.00 33.56 237 TYR A N 1
ATOM 1898 C CA . TYR A 1 237 ? -32.585 -3.208 34.080 1.00 33.56 237 TYR A CA 1
ATOM 1899 C C . TYR A 1 237 ? -33.739 -3.784 33.224 1.00 33.56 237 TYR A C 1
ATOM 1901 O O . TYR A 1 237 ? -33.709 -4.943 32.823 1.00 33.56 237 TYR A O 1
ATOM 1909 N N . GLU A 1 238 ? -34.753 -2.985 32.875 1.00 35.56 238 GLU A N 1
ATOM 1910 C CA . GLU A 1 238 ? -35.921 -3.456 32.088 1.00 35.56 238 GLU A CA 1
ATOM 1911 C C . GLU A 1 238 ? -36.268 -2.572 30.867 1.00 35.56 238 GLU A C 1
ATOM 1913 O O . GLU A 1 238 ? -37.434 -2.422 30.510 1.00 35.56 238 GLU A O 1
ATOM 1918 N N . PHE A 1 239 ? -35.292 -1.966 30.170 1.00 37.06 239 PHE A N 1
ATOM 1919 C CA . PHE A 1 239 ? -35.634 -1.136 29.001 1.00 37.06 239 PHE A CA 1
ATOM 1920 C C . PHE A 1 239 ? -34.585 -1.152 27.868 1.00 37.06 239 PHE A C 1
ATOM 1922 O O . PHE A 1 239 ? -33.595 -0.434 27.893 1.00 37.06 239 PHE A O 1
ATOM 1929 N N . PHE A 1 240 ? -34.919 -1.915 26.818 1.00 36.22 240 PHE A N 1
ATOM 1930 C CA . PHE A 1 240 ? -34.690 -1.640 25.384 1.00 36.22 240 PHE A CA 1
ATOM 1931 C C . PHE A 1 240 ? -33.546 -2.316 24.618 1.00 36.22 240 PHE A C 1
ATOM 1933 O O . PHE A 1 240 ? -32.380 -1.979 24.755 1.00 36.22 240 PHE A O 1
ATOM 1940 N N . PHE A 1 241 ? -33.951 -3.091 23.597 1.00 31.86 241 PHE A N 1
ATOM 1941 C CA . PHE A 1 241 ? -33.315 -3.101 22.270 1.00 31.86 241 PHE A CA 1
ATOM 1942 C C . PHE A 1 241 ? -34.287 -3.591 21.175 1.00 31.86 241 PHE A C 1
ATOM 1944 O O . PHE A 1 241 ? -34.653 -4.764 21.200 1.00 31.86 241 PHE A O 1
ATOM 1951 N N . LYS A 1 242 ? -34.639 -2.753 20.168 1.00 32.75 242 LYS A N 1
ATOM 1952 C CA . LYS A 1 242 ? -34.868 -3.179 18.752 1.00 32.75 242 LYS A CA 1
ATOM 1953 C C . LYS A 1 242 ? -35.170 -2.044 17.743 1.00 32.75 242 LYS A C 1
ATOM 1955 O O . LYS A 1 242 ? -36.167 -1.348 17.895 1.00 32.75 242 LYS A O 1
ATOM 1960 N N . LYS A 1 243 ? -34.440 -2.005 16.611 1.00 35.88 243 LYS A N 1
ATOM 1961 C CA . LYS A 1 243 ? -34.899 -1.877 15.183 1.00 35.88 243 LYS A CA 1
ATOM 1962 C C . LYS A 1 243 ? -33.661 -1.663 14.286 1.00 35.88 243 LYS A C 1
ATOM 1964 O O . LYS A 1 243 ? -32.762 -0.954 14.704 1.00 35.88 243 LYS A O 1
ATOM 1969 N N . LYS A 1 244 ? -33.409 -2.332 13.147 1.00 34.81 244 LYS A N 1
ATOM 1970 C CA . LYS A 1 244 ? -34.097 -2.715 11.876 1.00 34.81 244 LYS A CA 1
ATOM 1971 C C . LYS A 1 244 ? -33.559 -1.859 10.709 1.00 34.81 244 LYS A C 1
ATOM 1973 O O . LYS A 1 244 ? -33.510 -0.643 10.799 1.00 34.81 244 LYS A O 1
ATOM 1978 N N . LYS A 1 245 ? -33.143 -2.545 9.637 1.00 32.84 245 LYS A N 1
ATOM 1979 C CA . LYS A 1 245 ? -32.462 -2.052 8.424 1.00 32.84 245 LYS A CA 1
ATOM 1980 C C . LYS A 1 245 ? -33.467 -1.946 7.263 1.00 32.84 245 LYS A C 1
ATOM 1982 O O . LYS A 1 245 ? -34.240 -2.885 7.071 1.00 32.84 245 LYS A O 1
ATOM 1987 N N . GLU A 1 246 ? -33.419 -0.868 6.482 1.00 36.12 246 GLU A N 1
ATOM 1988 C CA . GLU A 1 246 ? -34.187 -0.687 5.236 1.00 36.12 246 GLU A CA 1
ATOM 1989 C C . GLU A 1 246 ? -33.287 -0.799 3.995 1.00 36.12 246 GLU A C 1
ATOM 1991 O O . GLU A 1 246 ? -32.104 -0.459 4.026 1.00 36.12 246 GLU A O 1
ATOM 1996 N N . GLY A 1 247 ? -33.847 -1.346 2.911 1.00 38.53 247 GLY A N 1
ATOM 1997 C CA . GLY A 1 247 ? -33.159 -1.620 1.650 1.00 38.53 247 GLY A CA 1
ATOM 1998 C C . GLY A 1 247 ? -33.404 -0.531 0.606 1.00 38.53 247 GLY A C 1
ATOM 1999 O O . GLY A 1 247 ? -34.544 -0.172 0.325 1.00 38.53 247 GLY A O 1
ATOM 2000 N N . ILE A 1 248 ? -32.322 -0.042 0.001 1.00 42.16 248 ILE A N 1
ATOM 2001 C CA . ILE A 1 248 ? -32.323 1.029 -1.003 1.00 42.16 248 ILE A CA 1
ATOM 2002 C C . ILE A 1 248 ? -32.615 0.451 -2.397 1.00 42.16 248 ILE A C 1
ATOM 2004 O O . ILE A 1 248 ? -31.884 -0.412 -2.890 1.00 42.16 248 ILE A O 1
ATOM 2008 N N . LYS A 1 249 ? -33.655 0.969 -3.061 1.00 46.62 249 LYS A N 1
ATOM 2009 C CA . LYS A 1 249 ? -33.955 0.747 -4.486 1.00 46.62 249 LYS A CA 1
ATOM 2010 C C . LYS A 1 249 ? -33.243 1.823 -5.313 1.00 46.62 249 LYS A C 1
ATOM 2012 O O . LYS A 1 249 ? -33.634 2.980 -5.265 1.00 46.62 249 LYS A O 1
ATOM 2017 N N . MET A 1 250 ? -32.233 1.449 -6.096 1.00 48.97 250 MET A N 1
ATOM 2018 C CA . MET A 1 250 ? -31.615 2.335 -7.094 1.00 48.97 250 MET A CA 1
ATOM 2019 C C . MET A 1 250 ? -31.361 1.548 -8.380 1.00 48.97 250 MET A C 1
ATOM 2021 O O . MET A 1 250 ? -30.535 0.637 -8.397 1.00 48.97 250 MET A O 1
ATOM 2025 N N . THR A 1 251 ? -32.041 1.896 -9.475 1.00 58.09 251 THR A N 1
ATOM 2026 C CA . THR A 1 251 ? -31.659 1.434 -10.819 1.00 58.09 251 THR A CA 1
ATOM 2027 C C . THR A 1 251 ? -31.835 2.552 -11.838 1.00 58.09 251 THR A C 1
ATOM 2029 O O . THR A 1 251 ? -32.955 2.989 -12.080 1.00 58.09 251 THR A O 1
ATOM 2032 N N . THR A 1 252 ? -30.737 2.967 -12.472 1.00 74.00 252 THR A N 1
ATOM 2033 C CA . THR A 1 252 ? -30.735 3.832 -13.660 1.00 74.00 252 THR A CA 1
ATOM 2034 C C . THR A 1 252 ? -30.649 2.972 -14.934 1.00 74.00 252 THR A C 1
ATOM 2036 O O . THR A 1 252 ? -30.067 1.878 -14.930 1.00 74.00 252 THR A O 1
ATOM 2039 N N . PHE A 1 253 ? -31.252 3.437 -16.035 1.00 86.88 253 PHE A N 1
ATOM 2040 C CA . PHE A 1 253 ? -31.280 2.735 -17.331 1.00 86.88 253 PHE A CA 1
ATOM 2041 C C . PHE A 1 253 ? -29.870 2.417 -17.858 1.00 86.88 253 PHE A C 1
ATOM 2043 O O . PHE A 1 253 ? -29.599 1.282 -18.249 1.00 86.88 253 PHE A O 1
ATOM 2050 N N . ILE A 1 254 ? -28.951 3.386 -17.772 1.00 85.81 254 ILE A N 1
ATOM 2051 C CA . ILE A 1 254 ? -27.576 3.272 -18.286 1.00 85.81 254 ILE A CA 1
ATOM 2052 C C . ILE A 1 254 ? -26.826 2.107 -17.625 1.00 85.81 254 ILE A C 1
ATOM 2054 O O . ILE A 1 254 ? -26.238 1.279 -18.320 1.00 85.81 254 ILE A O 1
ATOM 2058 N N . VAL A 1 255 ? -26.889 1.988 -16.293 1.00 85.25 255 VAL A N 1
ATOM 2059 C CA . VAL A 1 255 ? -26.212 0.901 -15.560 1.00 85.25 255 VAL A CA 1
ATOM 2060 C C . VAL A 1 255 ? -26.797 -0.460 -15.945 1.00 85.25 255 VAL A C 1
ATOM 2062 O O . VAL A 1 255 ? -26.055 -1.426 -16.113 1.00 85.25 255 VAL A O 1
ATOM 2065 N N . SER A 1 256 ? -28.116 -0.533 -16.150 1.00 87.75 256 SER A N 1
ATOM 2066 C CA . SER A 1 256 ? -28.794 -1.765 -16.577 1.00 87.75 256 SER A CA 1
ATOM 2067 C C . SER A 1 256 ? -28.369 -2.203 -17.983 1.00 87.75 256 SER A C 1
ATOM 2069 O O . SER A 1 256 ? -28.107 -3.387 -18.194 1.00 87.75 256 SER A O 1
ATOM 2071 N N . MET A 1 257 ? -28.284 -1.257 -18.925 1.00 92.88 257 MET A N 1
ATOM 2072 C CA . MET A 1 257 ? -27.868 -1.502 -20.308 1.00 92.88 257 MET A CA 1
ATOM 2073 C C . MET A 1 257 ? -26.436 -2.044 -20.364 1.00 92.88 257 MET A C 1
ATOM 2075 O O . MET A 1 257 ? -26.199 -3.113 -20.926 1.00 92.88 257 MET A O 1
ATOM 2079 N N . TRP A 1 258 ? -25.485 -1.367 -19.714 1.00 93.56 258 TRP A N 1
ATOM 2080 C CA . TRP A 1 258 ? -24.092 -1.817 -19.690 1.00 93.56 258 TRP A CA 1
ATOM 2081 C C . TRP A 1 258 ? -23.915 -3.148 -18.955 1.00 93.56 258 TRP A C 1
ATOM 2083 O O . TRP A 1 258 ? -23.197 -4.022 -19.440 1.00 93.56 258 TRP A O 1
ATOM 2093 N N . ALA A 1 259 ? -24.627 -3.364 -17.843 1.00 91.25 259 ALA A N 1
ATOM 2094 C CA . ALA A 1 259 ? -24.607 -4.648 -17.146 1.00 91.25 259 ALA A CA 1
ATOM 2095 C C . ALA A 1 259 ? -25.091 -5.812 -18.031 1.00 91.25 259 ALA A C 1
ATOM 2097 O O . ALA A 1 259 ? -24.619 -6.938 -17.849 1.00 91.25 259 ALA A O 1
ATOM 2098 N N . ALA A 1 260 ? -26.011 -5.562 -18.971 1.00 91.25 260 ALA A N 1
ATOM 2099 C CA . ALA A 1 260 ? -26.468 -6.549 -19.946 1.00 91.25 260 ALA A CA 1
ATOM 2100 C C . ALA A 1 260 ? -25.419 -6.795 -21.041 1.00 91.25 260 ALA A C 1
ATOM 2102 O O . ALA A 1 260 ? -25.067 -7.949 -21.282 1.00 91.25 260 ALA A O 1
ATOM 2103 N N . ILE A 1 261 ? -24.851 -5.734 -21.630 1.00 92.88 261 ILE A N 1
ATOM 2104 C CA . ILE A 1 261 ? -23.790 -5.835 -22.649 1.00 92.88 261 ILE A CA 1
ATOM 2105 C C . ILE A 1 261 ? -22.609 -6.653 -22.111 1.00 92.88 261 ILE A C 1
ATOM 2107 O O . ILE A 1 261 ? -22.231 -7.665 -22.699 1.00 92.88 261 ILE A O 1
ATOM 2111 N N . PHE A 1 262 ? -22.076 -6.293 -20.940 1.00 92.31 262 PHE A N 1
ATOM 2112 C CA . PHE A 1 262 ? -20.945 -7.011 -20.344 1.00 92.31 262 PHE A CA 1
ATOM 2113 C C . PHE A 1 262 ? -21.300 -8.420 -19.857 1.00 92.31 262 PHE A C 1
ATOM 2115 O O . PHE A 1 262 ? -20.415 -9.274 -19.758 1.00 92.31 262 PHE A O 1
ATOM 2122 N N . SER A 1 263 ? -22.583 -8.698 -19.603 1.00 90.94 263 SER A N 1
ATOM 2123 C CA . SER A 1 263 ? -23.047 -10.064 -19.357 1.00 90.94 263 SER A CA 1
ATOM 2124 C C . SER A 1 263 ? -23.032 -10.909 -20.628 1.00 90.94 263 SER A C 1
ATOM 2126 O O . SER A 1 263 ? -22.733 -12.094 -20.527 1.00 90.94 263 SER A O 1
ATOM 2128 N N . ILE A 1 264 ? -23.352 -10.336 -21.794 1.00 91.81 264 ILE A N 1
ATOM 2129 C CA . ILE A 1 264 ? -23.305 -11.029 -23.091 1.00 91.81 264 ILE A CA 1
ATOM 2130 C C . ILE A 1 264 ? -21.851 -11.280 -23.496 1.00 91.81 264 ILE A C 1
ATOM 2132 O O . ILE A 1 264 ? -21.500 -12.400 -23.850 1.00 91.81 264 ILE A O 1
ATOM 2136 N N . LEU A 1 265 ? -20.975 -10.282 -23.350 1.00 91.38 265 LEU A N 1
ATOM 2137 C CA . LEU A 1 265 ? -19.548 -10.418 -23.672 1.00 91.38 265 LEU A CA 1
ATOM 2138 C C . LEU A 1 265 ? -18.849 -11.510 -22.843 1.00 91.38 265 LEU A C 1
ATOM 2140 O O . LEU A 1 265 ? -17.907 -12.139 -23.317 1.00 91.38 265 LEU A O 1
ATOM 2144 N N . CYS A 1 266 ? -19.342 -11.797 -21.633 1.00 90.12 266 CYS A N 1
ATOM 2145 C CA . CYS A 1 266 ? -18.826 -12.882 -20.797 1.00 90.12 266 CYS A CA 1
ATOM 2146 C C . CYS A 1 266 ? -18.995 -14.273 -21.442 1.00 90.12 266 CYS A C 1
ATOM 2148 O O . CYS A 1 266 ? -18.260 -15.189 -21.096 1.00 90.12 266 CYS A O 1
ATOM 2150 N N . TRP A 1 267 ? -19.897 -14.447 -22.411 1.00 89.56 267 TRP A N 1
ATOM 2151 C CA . TRP A 1 267 ? -20.089 -15.731 -23.096 1.00 89.56 267 TRP A CA 1
ATOM 2152 C C . TRP A 1 267 ? -18.974 -16.084 -24.078 1.00 89.56 267 TRP A C 1
ATOM 2154 O O . TRP A 1 267 ? -18.825 -17.253 -24.420 1.00 89.56 267 TRP A O 1
ATOM 2164 N N . ILE A 1 268 ? -18.182 -15.098 -24.498 1.00 89.56 268 ILE A N 1
ATOM 2165 C CA . ILE A 1 268 ? -17.006 -15.308 -25.352 1.00 89.56 268 ILE A CA 1
ATOM 2166 C C . ILE A 1 268 ? -15.822 -15.834 -24.516 1.00 89.56 268 ILE A C 1
ATOM 2168 O O . ILE A 1 268 ? -14.910 -16.458 -25.048 1.00 89.56 268 ILE A O 1
ATOM 2172 N N . SER A 1 269 ? -15.840 -15.625 -23.193 1.00 88.69 269 SER A N 1
ATOM 2173 C CA . SER A 1 269 ? -14.788 -16.099 -22.290 1.00 88.69 269 SER A CA 1
ATOM 2174 C C . SER A 1 269 ? -14.787 -17.626 -22.191 1.00 88.69 269 SER A C 1
ATOM 2176 O O . SER A 1 269 ? -15.763 -18.252 -21.763 1.00 88.69 269 SER A O 1
ATOM 2178 N N . LEU A 1 270 ? -13.637 -18.222 -22.508 1.00 88.69 270 LEU A N 1
ATOM 2179 C CA . LEU A 1 270 ? -13.384 -19.653 -22.367 1.00 88.69 270 LEU A CA 1
ATOM 2180 C C . LEU A 1 270 ? -13.587 -20.105 -20.910 1.00 88.69 270 LEU A C 1
ATOM 2182 O O . LEU A 1 270 ? -14.204 -21.139 -20.653 1.00 88.69 270 LEU A O 1
ATOM 2186 N N . PHE A 1 271 ? -13.155 -19.292 -19.944 1.00 87.75 271 PHE A N 1
ATOM 2187 C CA . PHE A 1 271 ? -13.372 -19.528 -18.519 1.00 87.75 271 PHE A CA 1
ATOM 2188 C C . PHE A 1 271 ? -14.859 -19.627 -18.157 1.00 87.75 271 PHE A C 1
ATOM 2190 O O . PHE A 1 271 ? -15.248 -20.505 -17.380 1.00 87.75 271 PHE A O 1
ATOM 2197 N N . HIS A 1 272 ? -15.715 -18.775 -18.731 1.00 86.94 272 HIS A N 1
ATOM 2198 C CA . HIS A 1 272 ? -17.160 -18.862 -18.512 1.00 86.94 272 HIS A CA 1
ATOM 2199 C C . HIS A 1 272 ? -17.732 -20.179 -19.052 1.00 86.94 272 HIS A C 1
ATOM 2201 O O . HIS A 1 272 ? -18.496 -20.856 -18.357 1.00 86.94 272 HIS A O 1
ATOM 2207 N N . ILE A 1 273 ? -17.326 -20.567 -20.263 1.00 87.88 273 ILE A N 1
ATOM 2208 C CA . ILE A 1 273 ? -17.764 -21.805 -20.918 1.00 87.88 273 ILE A CA 1
ATOM 2209 C C . ILE A 1 273 ? -17.350 -23.027 -20.084 1.00 87.88 273 ILE A C 1
ATOM 2211 O O . ILE A 1 273 ? -18.195 -23.860 -19.750 1.00 87.88 273 ILE A O 1
ATOM 2215 N N . ILE A 1 274 ? -16.087 -23.096 -19.655 1.00 88.12 274 ILE A N 1
ATOM 2216 C CA . ILE A 1 274 ? -15.555 -24.204 -18.848 1.00 88.12 274 ILE A CA 1
ATOM 2217 C C . ILE A 1 274 ? -16.306 -24.330 -17.521 1.00 88.12 274 ILE A C 1
ATOM 2219 O O . ILE A 1 274 ? -16.741 -25.423 -17.160 1.00 88.12 274 ILE A O 1
ATOM 2223 N N . ARG A 1 275 ? -16.547 -23.225 -16.805 1.00 85.12 275 ARG A N 1
ATOM 2224 C CA . ARG A 1 275 ? -17.295 -23.270 -15.532 1.00 85.12 275 ARG A CA 1
ATOM 2225 C C . ARG A 1 275 ? -18.759 -23.653 -15.705 1.00 85.12 275 ARG A C 1
ATOM 2227 O O . ARG A 1 275 ? -19.365 -24.173 -14.769 1.00 85.12 275 ARG A O 1
ATOM 2234 N N . LYS A 1 276 ? -19.343 -23.372 -16.871 1.00 86.94 276 LYS A N 1
ATOM 2235 C CA . LYS A 1 276 ? -20.717 -23.767 -17.186 1.00 86.94 276 LYS A CA 1
ATOM 2236 C C . LYS A 1 276 ? -20.820 -25.270 -17.447 1.00 86.94 276 LYS A C 1
ATOM 2238 O O . LYS A 1 276 ? -21.779 -25.886 -16.984 1.00 86.94 276 LYS A O 1
ATOM 2243 N N . ILE A 1 277 ? -19.843 -25.844 -18.148 1.00 89.25 277 ILE A N 1
ATOM 2244 C CA . ILE A 1 277 ? -19.778 -27.281 -18.451 1.00 89.25 277 ILE A CA 1
ATOM 2245 C C . ILE A 1 277 ? -19.445 -28.074 -17.179 1.00 89.25 277 ILE A C 1
ATOM 2247 O O . ILE A 1 277 ? -20.160 -29.005 -16.812 1.00 89.25 277 ILE A O 1
ATOM 2251 N N . PHE A 1 278 ? -18.415 -27.657 -16.442 1.00 87.56 278 PHE A N 1
ATOM 2252 C CA . PHE A 1 278 ? -17.950 -28.334 -15.235 1.00 87.56 278 PHE A CA 1
ATOM 2253 C C . PHE A 1 278 ? -18.523 -27.678 -13.974 1.00 87.56 278 PHE A C 1
ATOM 2255 O O . PHE A 1 278 ? -17.866 -26.889 -13.291 1.00 87.56 278 PHE A O 1
ATOM 2262 N N . LYS A 1 279 ? -19.758 -28.060 -13.625 1.00 81.69 279 LYS A N 1
ATOM 2263 C CA . LYS A 1 279 ? -20.469 -27.584 -12.420 1.00 81.69 279 LYS A CA 1
ATOM 2264 C C . LYS A 1 279 ? -19.646 -27.623 -11.111 1.00 81.69 279 LYS A C 1
ATOM 2266 O O . LYS A 1 279 ? -19.786 -26.664 -10.351 1.00 81.69 279 LYS A O 1
ATOM 2271 N N . PRO A 1 280 ? -18.772 -28.621 -10.837 1.00 78.81 280 PRO A N 1
ATOM 2272 C CA . PRO A 1 280 ? -17.946 -28.646 -9.618 1.00 78.81 280 PRO A CA 1
ATOM 2273 C C . PRO A 1 280 ? -16.964 -27.468 -9.484 1.00 78.81 280 PRO A C 1
ATOM 2275 O O . PRO A 1 280 ? -16.497 -27.164 -8.390 1.00 78.81 280 PRO A O 1
ATOM 2278 N N . LEU A 1 281 ? -16.648 -26.778 -10.585 1.00 77.69 281 LEU A N 1
ATOM 2279 C CA . LEU A 1 281 ? -15.722 -25.637 -10.610 1.00 77.69 281 LEU A CA 1
ATOM 2280 C C . LEU A 1 281 ? -16.425 -24.298 -10.312 1.00 77.69 281 LEU A C 1
ATOM 2282 O O . LEU A 1 281 ? -15.791 -23.239 -10.171 1.00 77.69 281 LEU A O 1
ATOM 2286 N N . LYS A 1 282 ? -17.759 -24.305 -10.210 1.00 74.94 282 LYS A N 1
ATOM 2287 C CA . LYS A 1 282 ? -18.549 -23.117 -9.884 1.00 74.94 282 LYS A CA 1
ATOM 2288 C C . LYS A 1 282 ? -18.375 -22.779 -8.400 1.00 74.94 282 LYS A C 1
ATOM 2290 O O . LYS A 1 282 ? -18.671 -23.582 -7.530 1.00 74.94 282 LYS A O 1
ATOM 2295 N N . GLY A 1 283 ? -17.872 -21.579 -8.113 1.00 77.19 283 GLY A N 1
ATOM 2296 C CA . GLY A 1 283 ? -17.586 -21.124 -6.744 1.00 77.19 283 GLY A CA 1
ATOM 2297 C C . GLY A 1 283 ? -16.253 -21.603 -6.151 1.00 77.19 283 GLY A C 1
ATOM 2298 O O . GLY A 1 283 ? -15.866 -21.114 -5.094 1.00 77.19 283 GLY A O 1
ATOM 2299 N N . ASN A 1 284 ? -15.506 -22.483 -6.829 1.00 86.75 284 ASN A N 1
ATOM 2300 C CA . ASN A 1 284 ? -14.195 -22.919 -6.347 1.00 86.75 284 ASN A CA 1
ATOM 2301 C C . ASN A 1 284 ? -13.122 -21.852 -6.631 1.00 86.75 284 ASN A C 1
ATOM 2303 O O . ASN A 1 284 ? -12.758 -21.614 -7.781 1.00 86.75 284 ASN A O 1
ATOM 2307 N N . TYR A 1 285 ? -12.621 -21.205 -5.579 1.00 86.88 285 TYR A N 1
ATOM 2308 C CA . TYR A 1 285 ? -11.581 -20.177 -5.676 1.00 86.88 285 TYR A CA 1
ATOM 2309 C C . TYR A 1 285 ? -10.219 -20.734 -6.097 1.00 86.88 285 TYR A C 1
ATOM 2311 O O . TYR A 1 285 ? -9.516 -20.064 -6.844 1.00 86.88 285 TYR A O 1
ATOM 2319 N N . ILE A 1 286 ? -9.884 -21.957 -5.672 1.00 88.19 286 ILE A N 1
ATOM 2320 C CA . ILE A 1 286 ? -8.610 -22.612 -5.998 1.00 88.19 286 ILE A CA 1
ATOM 2321 C C . ILE A 1 286 ? -8.517 -22.821 -7.507 1.00 88.19 286 ILE A C 1
ATOM 2323 O O . ILE A 1 286 ? -7.485 -22.551 -8.106 1.00 88.19 286 ILE A O 1
ATOM 2327 N N . PHE A 1 287 ? -9.625 -23.215 -8.141 1.00 91.12 287 PHE A N 1
ATOM 2328 C CA . PHE A 1 287 ? -9.684 -23.326 -9.596 1.00 91.12 287 PHE A CA 1
ATOM 2329 C C . PHE A 1 287 ? -9.372 -21.994 -10.289 1.00 91.12 287 PHE A C 1
ATOM 2331 O O . PHE A 1 287 ? -8.622 -21.980 -11.254 1.00 91.12 287 PHE A O 1
ATOM 2338 N N . VAL A 1 288 ? -9.915 -20.874 -9.796 1.00 90.19 288 VAL A N 1
ATOM 2339 C CA . VAL A 1 288 ? -9.642 -19.545 -10.376 1.00 90.19 288 VAL A CA 1
ATOM 2340 C C . VAL A 1 288 ? -8.170 -19.164 -10.227 1.00 90.19 288 VAL A C 1
ATOM 2342 O O . VAL A 1 288 ? -7.589 -18.609 -11.155 1.00 90.19 288 VAL A O 1
ATOM 2345 N N . ASP A 1 289 ? -7.577 -19.476 -9.075 1.00 92.88 289 ASP A N 1
ATOM 2346 C CA . ASP A 1 289 ? -6.174 -19.174 -8.789 1.00 92.88 289 ASP A CA 1
ATOM 2347 C C . ASP A 1 289 ? -5.247 -20.017 -9.687 1.00 92.88 289 ASP A C 1
ATOM 2349 O O . ASP A 1 289 ? -4.359 -19.474 -10.342 1.00 92.88 289 ASP A O 1
ATOM 2353 N N . ILE A 1 290 ? -5.519 -21.323 -9.814 1.00 94.12 290 ILE A N 1
ATOM 2354 C CA . ILE A 1 290 ? -4.804 -22.225 -10.732 1.00 94.12 290 ILE A CA 1
ATOM 2355 C C . ILE A 1 290 ? -4.985 -21.778 -12.183 1.00 94.12 290 ILE A C 1
ATOM 2357 O O . ILE A 1 290 ? -4.021 -21.780 -12.940 1.00 94.12 290 ILE A O 1
ATOM 2361 N N . TRP A 1 291 ? -6.195 -21.373 -12.575 1.00 94.19 291 TRP A N 1
ATOM 2362 C CA . TRP A 1 291 ? -6.485 -20.899 -13.926 1.00 94.19 291 TRP A CA 1
ATOM 2363 C C . TRP A 1 291 ? -5.612 -19.699 -14.291 1.00 94.19 291 TRP A C 1
ATOM 2365 O O . TRP A 1 291 ? -4.925 -19.736 -15.308 1.00 94.19 291 TRP A O 1
ATOM 2375 N N . ALA A 1 292 ? -5.586 -18.663 -13.451 1.00 94.00 292 ALA A N 1
ATOM 2376 C CA . ALA A 1 292 ? -4.766 -17.480 -13.700 1.00 94.00 292 ALA A CA 1
ATOM 2377 C C . ALA A 1 292 ? -3.262 -17.797 -13.685 1.00 94.00 292 ALA A C 1
ATOM 2379 O O . ALA A 1 292 ? -2.517 -17.310 -14.534 1.00 94.00 292 ALA A O 1
ATOM 2380 N N . LEU A 1 293 ? -2.806 -18.648 -12.761 1.00 95.25 293 LEU A N 1
ATOM 2381 C CA . LEU A 1 293 ? -1.399 -19.038 -12.691 1.00 95.25 293 LEU A CA 1
ATOM 2382 C C . LEU A 1 293 ? -0.966 -19.851 -13.919 1.00 95.25 293 LEU A C 1
ATOM 2384 O O . LEU A 1 293 ? 0.090 -19.587 -14.487 1.00 95.25 293 LEU A O 1
ATOM 2388 N N . ALA A 1 294 ? -1.794 -20.797 -14.364 1.00 96.25 294 ALA A N 1
ATOM 2389 C CA . ALA A 1 294 ? -1.512 -21.631 -15.527 1.00 96.25 294 ALA A CA 1
ATOM 2390 C C . ALA A 1 294 ? -1.376 -20.801 -16.809 1.00 96.25 294 ALA A C 1
ATOM 2392 O O . ALA A 1 294 ? -0.501 -21.086 -17.620 1.00 96.25 294 ALA A O 1
ATOM 2393 N N . HIS A 1 295 ? -2.188 -19.753 -16.980 1.00 96.88 295 HIS A N 1
ATOM 2394 C CA . HIS A 1 295 ? -2.094 -18.881 -18.154 1.00 96.88 295 HIS A CA 1
ATOM 2395 C C . HIS A 1 295 ? -0.876 -17.964 -18.115 1.00 96.88 295 HIS A C 1
ATOM 2397 O O . HIS A 1 295 ? -0.258 -17.743 -19.155 1.00 96.88 295 HIS A O 1
ATOM 2403 N N . LEU A 1 296 ? -0.488 -17.490 -16.928 1.00 96.44 296 LEU A N 1
ATOM 2404 C CA . LEU A 1 296 ? 0.765 -16.759 -16.770 1.00 96.44 296 LEU A CA 1
ATOM 2405 C C . LEU A 1 296 ? 1.966 -17.645 -17.128 1.00 96.44 296 LEU A C 1
ATOM 2407 O O . LEU A 1 296 ? 2.836 -17.233 -17.888 1.00 96.44 296 LEU A O 1
ATOM 2411 N N . ILE A 1 297 ? 1.998 -18.884 -16.629 1.00 96.31 297 ILE A N 1
ATOM 2412 C CA . ILE A 1 297 ? 3.055 -19.844 -16.978 1.00 96.31 297 ILE A CA 1
ATOM 2413 C C . ILE A 1 297 ? 3.024 -20.142 -18.480 1.00 96.31 297 ILE A C 1
ATOM 2415 O O . ILE A 1 297 ? 4.073 -20.150 -19.119 1.00 96.31 297 ILE A O 1
ATOM 2419 N N . LEU A 1 298 ? 1.835 -20.338 -19.056 1.00 96.19 298 LEU A N 1
ATOM 2420 C CA . LEU A 1 298 ? 1.669 -20.590 -20.483 1.00 96.19 298 LEU A CA 1
ATOM 2421 C C . LEU A 1 298 ? 2.278 -19.462 -21.318 1.00 96.19 298 LEU A C 1
ATOM 2423 O O . LEU A 1 298 ? 3.097 -19.751 -22.181 1.00 96.19 298 LEU A O 1
ATOM 2427 N N . VAL A 1 299 ? 1.935 -18.195 -21.064 1.00 96.88 299 VAL A N 1
ATOM 2428 C CA . VAL A 1 299 ? 2.470 -17.086 -21.871 1.00 96.88 299 VAL A CA 1
ATOM 2429 C C . VAL A 1 299 ? 3.987 -16.941 -21.719 1.00 96.88 299 VAL A C 1
ATOM 2431 O O . VAL A 1 299 ? 4.669 -16.689 -22.710 1.00 96.88 299 VAL A O 1
ATOM 2434 N N . ILE A 1 300 ? 4.540 -17.205 -20.527 1.00 95.50 300 ILE A N 1
ATOM 2435 C CA . ILE A 1 300 ? 5.995 -17.260 -20.316 1.00 95.50 300 ILE A CA 1
ATOM 2436 C C . ILE A 1 300 ? 6.615 -18.353 -21.194 1.00 95.50 300 ILE A C 1
ATOM 2438 O O . ILE A 1 300 ? 7.548 -18.076 -21.939 1.00 95.50 300 ILE A O 1
ATOM 2442 N N . VAL A 1 301 ? 6.082 -19.577 -21.164 1.00 94.94 301 VAL A N 1
ATOM 2443 C CA . VAL A 1 301 ? 6.564 -20.685 -22.007 1.00 94.94 301 VAL A CA 1
ATOM 2444 C C . VAL A 1 301 ? 6.458 -20.320 -23.494 1.00 94.94 301 VAL A C 1
ATOM 2446 O O . VAL A 1 301 ? 7.407 -20.513 -24.250 1.00 94.94 301 VAL A O 1
ATOM 2449 N N . LEU A 1 302 ? 5.344 -19.732 -23.932 1.00 95.00 302 LEU A N 1
ATOM 2450 C CA . LEU A 1 302 ? 5.150 -19.354 -25.334 1.00 95.00 302 LEU A CA 1
ATOM 2451 C C . LEU A 1 302 ? 6.159 -18.309 -25.821 1.00 95.00 302 LEU A C 1
ATOM 2453 O O . LEU A 1 302 ? 6.643 -18.435 -26.947 1.00 95.00 302 LEU A O 1
ATOM 2457 N N . LEU A 1 303 ? 6.522 -17.340 -24.974 1.00 93.12 303 LEU A N 1
ATOM 2458 C CA . LEU A 1 303 ? 7.554 -16.345 -25.282 1.00 93.12 303 LEU A CA 1
ATOM 2459 C C . LEU A 1 303 ? 8.910 -16.991 -25.604 1.00 93.12 303 LEU A C 1
ATOM 2461 O O . LEU A 1 303 ? 9.603 -16.507 -26.495 1.00 93.12 303 LEU A O 1
ATOM 2465 N N . PHE A 1 304 ? 9.274 -18.088 -24.930 1.00 91.38 304 PHE A N 1
ATOM 2466 C CA . PHE A 1 304 ? 10.549 -18.780 -25.157 1.00 91.38 304 PHE A CA 1
ATOM 2467 C C . PHE A 1 304 ? 10.521 -19.792 -26.309 1.00 91.38 304 PHE A C 1
ATOM 2469 O O . PHE A 1 304 ? 11.547 -19.981 -26.960 1.00 91.38 304 PHE A O 1
ATOM 2476 N N . PHE A 1 305 ? 9.386 -20.454 -26.562 1.00 87.56 305 PHE A N 1
ATOM 2477 C CA . PHE A 1 305 ? 9.360 -21.650 -27.417 1.00 87.56 305 PHE A CA 1
ATOM 2478 C C . PHE A 1 305 ? 8.554 -21.525 -28.715 1.00 87.56 305 PHE A C 1
ATOM 2480 O O . PHE A 1 305 ? 8.800 -22.297 -29.641 1.00 87.56 305 PHE A O 1
ATOM 2487 N N . SER A 1 306 ? 7.576 -20.619 -28.824 1.00 74.06 306 SER A N 1
ATOM 2488 C CA . SER A 1 306 ? 6.733 -20.568 -30.031 1.00 74.06 306 SER A CA 1
ATOM 2489 C C . SER A 1 306 ? 6.062 -19.208 -30.259 1.00 74.06 306 SER A C 1
ATOM 2491 O O . SER A 1 306 ? 4.833 -19.100 -30.205 1.00 74.06 306 SER A O 1
ATOM 2493 N N . PRO A 1 307 ? 6.834 -18.151 -30.564 1.00 70.12 307 PRO A N 1
ATOM 2494 C CA . PRO A 1 307 ? 6.264 -16.822 -30.720 1.00 70.12 307 PRO A CA 1
ATOM 2495 C C . PRO A 1 307 ? 5.400 -16.659 -31.976 1.00 70.12 307 PRO A C 1
ATOM 2497 O O . PRO A 1 307 ? 4.613 -15.731 -32.026 1.00 70.12 307 PRO A O 1
ATOM 2500 N N . THR A 1 308 ? 5.478 -17.516 -32.997 1.00 80.38 308 THR A N 1
ATOM 2501 C CA . THR A 1 308 ? 4.836 -17.254 -34.306 1.00 80.38 308 THR A CA 1
ATOM 2502 C C . THR A 1 308 ? 3.608 -18.114 -34.623 1.00 80.38 308 THR A C 1
ATOM 2504 O O . THR A 1 308 ? 3.052 -18.007 -35.716 1.00 80.38 308 THR A O 1
ATOM 2507 N N . ASN A 1 309 ? 3.136 -18.958 -33.700 1.00 89.69 309 ASN A N 1
ATOM 2508 C CA . ASN A 1 309 ? 1.980 -19.819 -33.962 1.00 89.69 309 ASN A CA 1
ATOM 2509 C C . ASN A 1 309 ? 0.657 -19.036 -33.880 1.00 89.69 309 ASN A C 1
ATOM 2511 O O . ASN A 1 309 ? 0.195 -18.688 -32.794 1.00 89.69 309 ASN A O 1
ATOM 2515 N N . ILE A 1 310 ? 0.001 -18.825 -35.026 1.00 90.38 310 ILE A N 1
ATOM 2516 C CA . ILE A 1 310 ? -1.218 -18.008 -35.125 1.00 90.38 310 ILE A CA 1
ATOM 2517 C C . ILE A 1 310 ? -2.374 -18.492 -34.239 1.00 90.38 310 ILE A C 1
ATOM 2519 O O . ILE A 1 310 ? -3.119 -17.668 -33.716 1.00 90.38 310 ILE A O 1
ATOM 2523 N N . VAL A 1 311 ? -2.500 -19.802 -34.001 1.00 92.62 311 VAL A N 1
ATOM 2524 C CA . VAL A 1 311 ? -3.542 -20.355 -33.118 1.00 92.62 311 VAL A CA 1
ATOM 2525 C C . VAL A 1 311 ? -3.314 -19.900 -31.677 1.00 92.62 311 VAL A C 1
ATOM 2527 O O . VAL A 1 311 ? -4.257 -19.516 -30.987 1.00 92.62 311 VAL A O 1
ATOM 2530 N N . LEU A 1 312 ? -2.053 -19.878 -31.238 1.00 92.81 312 LEU A N 1
ATOM 2531 C CA . LEU A 1 312 ? -1.666 -19.425 -29.900 1.00 92.81 312 LEU A CA 1
ATOM 2532 C C . LEU A 1 312 ? -1.815 -17.906 -29.751 1.00 92.81 312 LEU A C 1
ATOM 2534 O O . LEU A 1 312 ? -2.176 -17.434 -28.676 1.00 92.81 312 LEU A O 1
ATOM 2538 N N . LEU A 1 313 ? -1.624 -17.140 -30.830 1.00 94.31 313 LEU A N 1
ATOM 2539 C CA . LEU A 1 313 ? -1.868 -15.692 -30.826 1.00 94.31 313 LEU A CA 1
ATOM 2540 C C . LEU A 1 313 ? -3.360 -15.364 -30.741 1.00 94.31 313 LEU A C 1
ATOM 2542 O O . LEU A 1 313 ? -3.756 -14.506 -29.955 1.00 94.31 313 LEU A O 1
ATOM 2546 N N . VAL A 1 314 ? -4.202 -16.086 -31.485 1.00 95.38 314 VAL A N 1
ATOM 2547 C CA . VAL A 1 314 ? -5.664 -15.963 -31.371 1.00 95.38 314 VAL A CA 1
ATOM 2548 C C . VAL A 1 314 ? -6.121 -16.328 -29.958 1.00 95.38 314 VAL A C 1
ATOM 2550 O O . VAL A 1 314 ? -6.929 -15.611 -29.369 1.00 95.38 314 VAL A O 1
ATOM 2553 N N . TYR A 1 315 ? -5.561 -17.392 -29.378 1.00 95.81 315 TYR A N 1
ATOM 2554 C CA . TYR A 1 315 ? -5.818 -17.758 -27.988 1.00 95.81 315 TYR A CA 1
ATOM 2555 C C . TYR A 1 315 ? -5.427 -16.644 -27.009 1.00 95.81 315 TYR A C 1
ATOM 2557 O O . TYR A 1 315 ? -6.227 -16.271 -26.149 1.00 95.81 315 TYR A O 1
ATOM 2565 N N . GLY A 1 316 ? -4.233 -16.069 -27.170 1.00 96.19 316 GLY A N 1
ATOM 2566 C CA . GLY A 1 316 ? -3.776 -14.933 -26.376 1.00 96.19 316 GLY A CA 1
ATOM 2567 C C . GLY A 1 316 ? -4.725 -13.741 -26.460 1.00 96.19 316 GLY A C 1
ATOM 2568 O O . GLY A 1 316 ? -5.056 -13.140 -25.441 1.00 96.19 316 GLY A O 1
ATOM 2569 N N . ALA A 1 317 ? -5.228 -13.423 -27.657 1.00 96.50 317 ALA A N 1
ATOM 2570 C CA . ALA A 1 317 ? -6.168 -12.321 -27.850 1.00 96.50 317 ALA A CA 1
ATOM 2571 C C . ALA A 1 317 ? -7.499 -12.578 -27.121 1.00 96.50 317 ALA A C 1
ATOM 2573 O O . ALA A 1 317 ? -8.017 -11.691 -26.437 1.00 96.50 317 ALA A O 1
ATOM 2574 N N . ILE A 1 318 ? -8.018 -13.811 -27.195 1.00 96.19 318 ILE A N 1
ATOM 2575 C CA . ILE A 1 318 ? -9.199 -14.242 -26.429 1.00 96.19 318 ILE A CA 1
ATOM 2576 C C . ILE A 1 318 ? -8.931 -14.135 -24.923 1.00 96.19 318 ILE A C 1
ATOM 2578 O O . ILE A 1 318 ? -9.809 -13.709 -24.172 1.00 96.19 318 ILE A O 1
ATOM 2582 N N . ARG A 1 319 ? -7.722 -14.479 -24.470 1.00 96.75 319 ARG A N 1
ATOM 2583 C CA . ARG A 1 319 ? -7.341 -14.416 -23.057 1.00 96.75 319 ARG A CA 1
ATOM 2584 C C . ARG A 1 319 ? -7.246 -12.980 -22.535 1.00 96.75 319 ARG A C 1
ATOM 2586 O O . ARG A 1 319 ? -7.801 -12.696 -21.475 1.00 96.75 319 ARG A O 1
ATOM 2593 N N . VAL A 1 320 ? -6.625 -12.063 -23.280 1.00 97.38 320 VAL A N 1
ATOM 2594 C CA . VAL A 1 320 ? -6.598 -10.626 -22.944 1.00 97.38 320 VAL A CA 1
ATOM 2595 C C . VAL A 1 320 ? -8.021 -10.066 -22.873 1.00 97.38 320 VAL A C 1
ATOM 2597 O O . VAL A 1 320 ? -8.377 -9.389 -21.905 1.00 97.38 320 VAL A O 1
ATOM 2600 N N . PHE A 1 321 ? -8.868 -10.408 -23.849 1.00 96.00 321 PHE A N 1
ATOM 2601 C CA . PHE A 1 321 ? -10.282 -10.038 -23.843 1.00 96.00 321 PHE A CA 1
ATOM 2602 C C . PHE A 1 321 ? -11.016 -10.589 -22.608 1.00 96.00 321 PHE A C 1
ATOM 2604 O O . PHE A 1 321 ? -11.740 -9.857 -21.935 1.00 96.00 321 PHE A O 1
ATOM 2611 N N . GLU A 1 322 ? -10.806 -11.860 -22.265 1.00 95.62 322 GLU A N 1
ATOM 2612 C CA . GLU A 1 322 ? -11.394 -12.488 -21.081 1.00 95.62 322 GLU A CA 1
ATOM 2613 C C . GLU A 1 322 ? -11.000 -11.768 -19.789 1.00 95.62 322 GLU A C 1
ATOM 2615 O O . GLU A 1 322 ? -11.880 -11.464 -18.980 1.00 95.62 322 GLU A O 1
ATOM 2620 N N . ILE A 1 323 ? -9.709 -11.468 -19.602 1.00 95.69 323 ILE A N 1
ATOM 2621 C CA . ILE A 1 323 ? -9.214 -10.725 -18.436 1.00 95.69 323 ILE A CA 1
ATOM 2622 C C . ILE A 1 323 ? -9.927 -9.376 -18.345 1.00 95.69 323 ILE A C 1
ATOM 2624 O O . ILE A 1 323 ? -10.484 -9.048 -17.296 1.00 95.69 323 ILE A O 1
ATOM 2628 N N . PHE A 1 324 ? -9.980 -8.633 -19.451 1.00 94.69 324 PHE A N 1
ATOM 2629 C CA . PHE A 1 324 ? -10.618 -7.321 -19.514 1.00 94.69 324 PHE A CA 1
ATOM 2630 C C . PHE A 1 324 ? -12.111 -7.379 -19.146 1.00 94.69 324 PHE A C 1
ATOM 2632 O O . PHE A 1 324 ? -12.574 -6.654 -18.262 1.00 94.69 324 PHE A O 1
ATOM 2639 N N . ILE A 1 325 ? -12.874 -8.293 -19.751 1.00 94.50 325 ILE A N 1
ATOM 2640 C CA . ILE A 1 325 ? -14.314 -8.438 -19.494 1.00 94.50 325 ILE A CA 1
ATOM 2641 C C . ILE A 1 325 ? -14.600 -8.945 -18.081 1.00 94.50 325 ILE A C 1
ATOM 2643 O O . ILE A 1 325 ? -15.543 -8.476 -17.433 1.00 94.50 325 ILE A O 1
ATOM 2647 N N . TYR A 1 326 ? -13.809 -9.896 -17.582 1.00 91.31 326 TYR A N 1
ATOM 2648 C CA . TYR A 1 326 ? -13.952 -10.383 -16.214 1.00 91.31 326 TYR A CA 1
ATOM 2649 C C . TYR A 1 326 ? -13.698 -9.255 -15.216 1.00 91.31 326 TYR A C 1
ATOM 2651 O O . TYR A 1 326 ? -14.447 -9.103 -14.253 1.00 91.31 326 TYR A O 1
ATOM 2659 N N . GLN A 1 327 ? -12.700 -8.415 -15.490 1.00 90.88 327 GLN A N 1
ATOM 2660 C CA . GLN A 1 327 ? -12.351 -7.292 -14.639 1.00 90.88 327 GLN A CA 1
ATOM 2661 C C . GLN A 1 327 ? -13.483 -6.272 -14.514 1.00 90.88 327 GLN A C 1
ATOM 2663 O O . GLN A 1 327 ? -13.814 -5.824 -13.413 1.00 90.88 327 GLN A O 1
ATOM 2668 N N . ILE A 1 328 ? -14.109 -5.951 -15.644 1.00 91.06 328 ILE A N 1
ATOM 2669 C CA . ILE A 1 328 ? -15.262 -5.056 -15.710 1.00 91.06 328 ILE A CA 1
ATOM 2670 C C . ILE A 1 328 ? -16.443 -5.639 -14.941 1.00 91.06 328 ILE A C 1
ATOM 2672 O O . ILE A 1 328 ? -17.050 -4.964 -14.107 1.00 91.06 328 ILE A O 1
ATOM 2676 N N . ASN A 1 329 ? -16.761 -6.908 -15.187 1.00 91.88 329 ASN A N 1
ATOM 2677 C CA . ASN A 1 329 ? -17.890 -7.562 -14.543 1.00 91.88 329 ASN A CA 1
ATOM 2678 C C . ASN A 1 329 ? -17.701 -7.668 -13.028 1.00 91.88 329 ASN A C 1
ATOM 2680 O O . ASN A 1 329 ? -18.568 -7.201 -12.291 1.00 91.88 329 ASN A O 1
ATOM 2684 N N . ALA A 1 330 ? -16.558 -8.183 -12.572 1.00 88.50 330 ALA A N 1
ATOM 2685 C CA . ALA A 1 330 ? -16.275 -8.393 -11.155 1.00 88.50 330 ALA A CA 1
ATOM 2686 C C . ALA A 1 330 ? -16.318 -7.094 -10.341 1.00 88.50 330 ALA A C 1
ATOM 2688 O O . ALA A 1 330 ? -16.697 -7.104 -9.167 1.00 88.50 330 ALA A O 1
ATOM 2689 N N . LEU A 1 331 ? -15.924 -5.967 -10.946 1.00 85.94 331 LEU A N 1
ATOM 2690 C CA . LEU A 1 331 ? -15.802 -4.712 -10.216 1.00 85.94 331 LEU A CA 1
ATOM 2691 C C . LEU A 1 331 ? -16.947 -3.730 -10.419 1.00 85.94 331 LEU A C 1
ATOM 2693 O O . LEU A 1 331 ? -17.177 -2.943 -9.507 1.00 85.94 331 LEU A O 1
ATOM 2697 N N . LEU A 1 332 ? -17.636 -3.736 -11.558 1.00 87.12 332 LEU A N 1
ATOM 2698 C CA . LEU A 1 332 ? -18.690 -2.755 -11.834 1.00 87.12 332 LEU A CA 1
ATOM 2699 C C . LEU A 1 332 ? -20.088 -3.371 -11.799 1.00 87.12 332 LEU A C 1
ATOM 2701 O O . LEU A 1 332 ? -21.026 -2.728 -11.333 1.00 87.12 332 LEU A O 1
ATOM 2705 N N . PHE A 1 333 ? -20.249 -4.613 -12.263 1.00 91.00 333 PHE A N 1
ATOM 2706 C CA . PHE A 1 333 ? -21.581 -5.137 -12.577 1.00 91.00 333 PHE A CA 1
ATOM 2707 C C . PHE A 1 333 ? -22.022 -6.346 -11.750 1.00 91.00 333 PHE A C 1
ATOM 2709 O O . PHE A 1 333 ? -23.226 -6.545 -11.602 1.00 91.00 333 PHE A O 1
ATOM 2716 N N . ASP A 1 334 ? -21.116 -7.139 -11.177 1.00 89.94 334 ASP A N 1
ATOM 2717 C CA . ASP A 1 334 ? -21.482 -8.314 -10.374 1.00 89.94 334 ASP A CA 1
ATOM 2718 C C . ASP A 1 334 ? -22.206 -7.923 -9.085 1.00 89.94 334 ASP A C 1
ATOM 2720 O O . ASP A 1 334 ? -23.268 -8.473 -8.789 1.00 89.94 334 ASP A O 1
ATOM 2724 N N . GLU A 1 335 ? -21.708 -6.905 -8.381 1.00 87.31 335 GLU A N 1
ATOM 2725 C CA . GLU A 1 335 ? -22.378 -6.354 -7.201 1.00 87.31 335 GLU A CA 1
ATOM 2726 C C . GLU A 1 335 ? -23.760 -5.792 -7.549 1.00 87.31 335 GLU A C 1
ATOM 2728 O O . GLU A 1 335 ? -24.753 -6.096 -6.885 1.00 87.31 335 GLU A O 1
ATOM 2733 N N . TYR A 1 336 ? -23.841 -5.018 -8.633 1.00 88.12 336 TYR A N 1
ATOM 2734 C CA . TYR A 1 336 ? -25.097 -4.466 -9.131 1.00 88.12 336 TYR A CA 1
ATOM 2735 C C . TYR A 1 336 ? -26.112 -5.576 -9.460 1.00 88.12 336 TYR A C 1
ATOM 2737 O O . TYR A 1 336 ? -27.269 -5.513 -9.038 1.00 88.12 336 TYR A O 1
ATOM 2745 N N . ARG A 1 337 ? -25.685 -6.630 -10.168 1.00 89.56 337 ARG A N 1
ATOM 2746 C CA . ARG A 1 337 ? -26.542 -7.765 -10.545 1.00 89.56 337 ARG A CA 1
ATOM 2747 C C . ARG A 1 337 ? -26.987 -8.589 -9.338 1.00 89.56 337 ARG A C 1
ATOM 2749 O O . ARG A 1 337 ? -28.140 -9.015 -9.315 1.00 89.56 337 ARG A O 1
ATOM 2756 N N . ALA A 1 338 ? -26.117 -8.802 -8.354 1.00 86.88 338 ALA A N 1
ATOM 2757 C CA . ALA A 1 338 ? -26.460 -9.495 -7.114 1.00 86.88 338 ALA A CA 1
ATOM 2758 C C . ALA A 1 338 ? -27.501 -8.703 -6.309 1.00 86.88 338 ALA A C 1
ATOM 2760 O O . ALA A 1 338 ? -28.570 -9.233 -6.003 1.00 86.88 338 ALA A O 1
ATOM 2761 N N . ARG A 1 339 ? -27.265 -7.401 -6.091 1.00 84.50 339 ARG A N 1
ATOM 2762 C CA . ARG A 1 339 ? -28.208 -6.518 -5.387 1.00 84.50 339 ARG A CA 1
ATOM 2763 C C . ARG A 1 339 ? -29.561 -6.429 -6.095 1.00 84.50 339 ARG A C 1
ATOM 2765 O O . ARG A 1 339 ? -30.594 -6.512 -5.437 1.00 84.50 339 ARG A O 1
ATOM 2772 N N . LYS A 1 340 ? -29.581 -6.344 -7.432 1.00 85.00 340 LYS A N 1
ATOM 2773 C CA . LYS A 1 340 ? -30.824 -6.357 -8.230 1.00 85.00 340 LYS A CA 1
ATOM 2774 C C . LYS A 1 340 ? -31.634 -7.649 -8.046 1.00 85.00 340 LYS A C 1
ATOM 2776 O O . LYS A 1 340 ? -32.855 -7.613 -8.138 1.00 85.00 340 LYS A O 1
ATOM 2781 N N . LYS A 1 341 ? -30.969 -8.776 -7.774 1.00 87.50 341 LYS A N 1
ATOM 2782 C CA . LYS A 1 341 ? -31.600 -10.072 -7.469 1.00 87.50 341 LYS A CA 1
ATOM 2783 C C . LYS A 1 341 ? -31.946 -10.251 -5.985 1.00 87.50 341 LYS A C 1
ATOM 2785 O O . LYS A 1 341 ? -32.371 -11.335 -5.604 1.00 87.50 341 LYS A O 1
ATOM 2790 N N . GLY A 1 342 ? -31.735 -9.233 -5.147 1.00 83.56 342 GLY A N 1
ATOM 2791 C CA . GLY A 1 342 ? -31.909 -9.337 -3.696 1.00 83.56 342 GLY A CA 1
ATOM 2792 C C . GLY A 1 342 ? -30.880 -10.246 -3.018 1.00 83.56 342 GLY A C 1
ATOM 2793 O O . GLY A 1 342 ? -31.120 -10.714 -1.911 1.00 83.56 342 GLY A O 1
ATOM 2794 N N . GLN A 1 343 ? -29.753 -10.526 -3.679 1.00 84.25 343 GLN A N 1
ATOM 2795 C CA . GLN A 1 343 ? -28.679 -11.357 -3.144 1.00 84.25 343 GLN A CA 1
ATOM 2796 C C . GLN A 1 343 ? -27.604 -10.484 -2.499 1.00 84.25 343 GLN A C 1
ATOM 2798 O O . GLN A 1 343 ? -27.241 -9.427 -3.024 1.00 84.25 343 GLN A O 1
ATOM 2803 N N . GLU A 1 344 ? -27.062 -10.951 -1.377 1.00 82.44 344 GLU A N 1
ATOM 2804 C CA . GLU A 1 344 ? -25.890 -10.334 -0.769 1.00 82.44 344 GLU A CA 1
ATOM 2805 C C . GLU A 1 344 ? -24.662 -10.589 -1.652 1.00 82.44 344 GLU A C 1
ATOM 2807 O O . GLU A 1 344 ? -24.364 -11.725 -2.027 1.00 82.44 344 GLU A O 1
ATOM 2812 N N . TYR A 1 345 ? -23.962 -9.517 -2.017 1.00 80.50 345 TYR A N 1
ATOM 2813 C CA . TYR A 1 345 ? -22.700 -9.613 -2.738 1.00 80.50 345 TYR A CA 1
ATOM 2814 C C . TYR A 1 345 ? -21.550 -9.565 -1.742 1.00 80.50 345 TYR A C 1
ATOM 2816 O O . TYR A 1 345 ? -21.324 -8.537 -1.104 1.00 80.50 345 TYR A O 1
ATOM 2824 N N . ALA A 1 346 ? -20.811 -10.665 -1.640 1.00 78.94 346 ALA A N 1
ATOM 2825 C CA . ALA A 1 346 ? -19.642 -10.759 -0.785 1.00 78.94 346 ALA A CA 1
ATOM 2826 C C . ALA A 1 346 ? -18.413 -11.163 -1.600 1.00 78.94 346 ALA A C 1
ATOM 2828 O O . ALA A 1 346 ? -18.415 -12.136 -2.355 1.00 78.94 346 ALA A O 1
ATOM 2829 N N . ILE A 1 347 ? -17.334 -10.413 -1.408 1.00 81.88 347 ILE A N 1
ATOM 2830 C CA . ILE A 1 347 ? -16.006 -10.752 -1.905 1.00 81.88 347 ILE A CA 1
ATOM 2831 C C . ILE A 1 347 ? -15.293 -11.549 -0.812 1.00 81.88 347 ILE A C 1
ATOM 2833 O O . ILE A 1 347 ? -15.267 -11.126 0.340 1.00 81.88 347 ILE A O 1
ATOM 2837 N N . ARG A 1 348 ? -14.645 -12.665 -1.170 1.00 79.62 348 ARG A N 1
ATOM 2838 C CA . ARG A 1 348 ? -13.912 -13.505 -0.204 1.00 79.62 348 ARG A CA 1
ATOM 2839 C C . ARG A 1 348 ? -12.811 -12.749 0.545 1.00 79.62 348 ARG A C 1
ATOM 2841 O O . ARG A 1 348 ? -12.651 -12.914 1.746 1.00 79.62 348 ARG A O 1
ATOM 2848 N N . SER A 1 349 ? -11.983 -12.003 -0.183 1.00 83.00 349 SER A N 1
ATOM 2849 C CA . SER A 1 349 ? -10.880 -11.229 0.385 1.00 83.00 349 SER A CA 1
ATOM 2850 C C . SER A 1 349 ? -10.449 -10.140 -0.583 1.00 83.00 349 SER A C 1
ATOM 2852 O O . SER A 1 349 ? -10.159 -10.408 -1.751 1.00 83.00 349 SER A O 1
ATOM 2854 N N . TYR A 1 350 ? -10.352 -8.916 -0.077 1.00 81.38 350 TYR A N 1
ATOM 2855 C CA . TYR A 1 350 ? -9.850 -7.783 -0.843 1.00 81.38 350 TYR A CA 1
ATOM 2856 C C . TYR A 1 350 ? -8.367 -7.913 -1.195 1.00 81.38 350 TYR A C 1
ATOM 2858 O O . TYR A 1 350 ? -7.977 -7.559 -2.305 1.00 81.38 350 TYR A O 1
ATOM 2866 N N . ARG A 1 351 ? -7.559 -8.505 -0.301 1.00 81.06 351 ARG A N 1
ATOM 2867 C CA . ARG A 1 351 ? -6.144 -8.808 -0.581 1.00 81.06 351 ARG A CA 1
ATOM 2868 C C . ARG A 1 351 ? -6.023 -9.732 -1.790 1.00 81.06 351 ARG A C 1
ATOM 2870 O O . ARG A 1 351 ? -5.231 -9.468 -2.685 1.00 81.06 351 ARG A O 1
ATOM 2877 N N . ARG A 1 352 ? -6.866 -10.771 -1.852 1.00 86.62 352 ARG A N 1
ATOM 2878 C CA . ARG A 1 352 ? -6.901 -11.695 -2.994 1.00 86.62 352 ARG A CA 1
ATOM 2879 C C . ARG A 1 352 ? -7.292 -10.979 -4.284 1.00 86.62 352 ARG A C 1
ATOM 2881 O O . ARG A 1 352 ? -6.660 -11.224 -5.300 1.00 86.62 352 ARG A O 1
ATOM 2888 N N . ILE A 1 353 ? -8.301 -10.102 -4.259 1.00 87.56 353 ILE A N 1
ATOM 2889 C CA . ILE A 1 353 ? -8.658 -9.317 -5.453 1.00 87.56 353 ILE A CA 1
ATOM 2890 C C . ILE A 1 353 ? -7.467 -8.489 -5.926 1.00 87.56 353 ILE A C 1
ATOM 2892 O O . ILE A 1 353 ? -7.150 -8.547 -7.105 1.00 87.56 353 ILE A O 1
ATOM 2896 N N . LEU A 1 354 ? -6.792 -7.765 -5.030 1.00 84.69 354 LEU A N 1
ATOM 2897 C CA . LEU A 1 354 ? -5.656 -6.925 -5.406 1.00 84.69 354 LEU A CA 1
ATOM 2898 C C . LEU A 1 354 ? -4.499 -7.739 -6.007 1.00 84.69 354 LEU A C 1
ATOM 2900 O O . LEU A 1 354 ? -3.936 -7.341 -7.020 1.00 84.69 354 LEU A O 1
ATOM 2904 N N . ILE A 1 355 ? -4.179 -8.900 -5.433 1.00 87.31 355 ILE A N 1
ATOM 2905 C CA . ILE A 1 355 ? -3.142 -9.788 -5.980 1.00 87.31 355 ILE A CA 1
ATOM 2906 C C . ILE A 1 355 ? -3.544 -10.295 -7.371 1.00 87.31 355 ILE A C 1
ATOM 2908 O O . ILE A 1 355 ? -2.747 -10.228 -8.299 1.00 87.31 355 ILE A O 1
ATOM 2912 N N . MET A 1 356 ? -4.795 -10.733 -7.542 1.00 91.06 356 MET A N 1
ATOM 2913 C CA . MET A 1 356 ? -5.302 -11.192 -8.841 1.00 91.06 356 MET A CA 1
ATOM 2914 C C . MET A 1 356 ? -5.319 -10.076 -9.890 1.00 91.06 356 MET A C 1
ATOM 2916 O O . MET A 1 356 ? -5.065 -10.337 -11.060 1.00 91.06 356 MET A O 1
ATOM 2920 N N . LEU A 1 357 ? -5.596 -8.835 -9.480 1.00 89.69 357 LEU A N 1
ATOM 2921 C CA . LEU A 1 357 ? -5.522 -7.659 -10.343 1.00 89.69 357 LEU A CA 1
ATOM 2922 C C . LEU A 1 357 ? -4.107 -7.436 -10.882 1.00 89.69 357 LEU A C 1
ATOM 2924 O O . LEU A 1 357 ? -3.935 -7.269 -12.086 1.00 89.69 357 LEU A O 1
ATOM 2928 N N . LEU A 1 358 ? -3.109 -7.443 -9.993 1.00 88.38 358 LEU A N 1
ATOM 2929 C CA . LEU A 1 358 ? -1.702 -7.263 -10.359 1.00 88.38 358 LEU A CA 1
ATOM 2930 C C . LEU A 1 358 ? -1.202 -8.415 -11.236 1.00 88.38 358 LEU A C 1
ATOM 2932 O O . LEU A 1 358 ? -0.514 -8.182 -12.226 1.00 88.38 358 LEU A O 1
ATOM 2936 N N . HIS A 1 359 ? -1.601 -9.646 -10.912 1.00 94.69 359 HIS A N 1
ATOM 2937 C CA . HIS A 1 359 ? -1.287 -10.833 -11.706 1.00 94.69 359 HIS A CA 1
ATOM 2938 C C . HIS A 1 359 ? -1.858 -10.734 -13.122 1.00 94.69 359 HIS A C 1
ATOM 2940 O O . HIS A 1 359 ? -1.131 -10.913 -14.091 1.00 94.69 359 HIS A O 1
ATOM 2946 N N . ASN A 1 360 ? -3.140 -10.384 -13.249 1.00 95.25 360 ASN A N 1
ATOM 2947 C CA . ASN A 1 360 ? -3.787 -10.173 -14.542 1.00 95.25 360 ASN A CA 1
ATOM 2948 C C . ASN A 1 360 ? -3.141 -9.023 -15.329 1.00 95.25 360 ASN A C 1
ATOM 2950 O O . ASN A 1 360 ? -3.019 -9.120 -16.545 1.00 95.25 360 ASN A O 1
ATOM 2954 N N . TYR A 1 361 ? -2.730 -7.944 -14.652 1.00 94.94 361 TYR A N 1
ATOM 2955 C CA . TYR A 1 361 ? -2.026 -6.829 -15.288 1.00 94.94 361 TYR A CA 1
ATOM 2956 C C . TYR A 1 361 ? -0.705 -7.303 -15.904 1.00 94.94 361 TYR A C 1
ATOM 2958 O O . TYR A 1 361 ? -0.467 -7.063 -17.084 1.00 94.94 361 TYR A O 1
ATOM 2966 N N . LEU A 1 362 ? 0.099 -8.061 -15.147 1.00 96.12 362 LEU A N 1
ATOM 2967 C CA . LEU A 1 362 ? 1.333 -8.676 -15.645 1.00 96.12 362 LEU A CA 1
ATOM 2968 C C . LEU A 1 362 ? 1.070 -9.669 -16.788 1.00 96.12 362 LEU A C 1
ATOM 2970 O O . LEU A 1 362 ? 1.799 -9.671 -17.773 1.00 96.12 362 LEU A O 1
ATOM 2974 N N . GLU A 1 363 ? 0.028 -10.496 -16.684 1.00 97.69 363 GLU A N 1
ATOM 2975 C CA . GLU A 1 363 ? -0.327 -11.454 -17.735 1.00 97.69 363 GLU A CA 1
ATOM 2976 C C . GLU A 1 363 ? -0.646 -10.744 -19.062 1.00 97.69 363 GLU A C 1
ATOM 2978 O O . GLU A 1 363 ? -0.188 -11.179 -20.117 1.00 97.69 363 GLU A O 1
ATOM 2983 N N . VAL A 1 364 ? -1.376 -9.623 -19.015 1.00 97.88 364 VAL A N 1
ATOM 2984 C CA . VAL A 1 364 ? -1.668 -8.802 -20.201 1.00 97.88 364 VAL A CA 1
ATOM 2985 C C . VAL A 1 364 ? -0.383 -8.237 -20.812 1.00 97.88 364 VAL A C 1
ATOM 2987 O O . VAL A 1 364 ? -0.232 -8.331 -22.029 1.00 97.88 364 VAL A O 1
ATOM 2990 N N . VAL A 1 365 ? 0.561 -7.744 -19.996 1.00 97.50 365 VAL A N 1
ATOM 2991 C CA . VAL A 1 365 ? 1.889 -7.307 -20.481 1.00 97.50 365 VAL A CA 1
ATOM 2992 C C . VAL A 1 365 ? 2.577 -8.433 -21.256 1.00 97.50 365 VAL A C 1
ATOM 2994 O O . VAL A 1 365 ? 3.068 -8.246 -22.363 1.00 97.50 365 VAL A O 1
ATOM 2997 N N . LEU A 1 366 ? 2.585 -9.651 -20.717 1.00 97.62 366 LEU A N 1
ATOM 2998 C CA . LEU A 1 366 ? 3.265 -10.765 -21.377 1.00 97.62 366 LEU A CA 1
ATOM 2999 C C . LEU A 1 366 ? 2.563 -11.216 -22.668 1.00 97.62 366 LEU A C 1
ATOM 3001 O O . LEU A 1 366 ? 3.243 -11.584 -23.626 1.00 97.62 366 LEU A O 1
ATOM 3005 N N . TRP A 1 367 ? 1.230 -11.153 -22.739 1.00 98.19 367 TRP A N 1
ATOM 3006 C CA . TRP A 1 367 ? 0.502 -11.449 -23.980 1.00 98.19 367 TRP A CA 1
ATOM 3007 C C . TRP A 1 367 ? 0.768 -10.409 -25.069 1.00 98.19 367 TRP A C 1
ATOM 3009 O O . TRP A 1 367 ? 0.995 -10.786 -26.218 1.00 98.19 367 TRP A O 1
ATOM 3019 N N . PHE A 1 368 ? 0.801 -9.118 -24.727 1.00 97.44 368 PHE A N 1
ATOM 3020 C CA . PHE A 1 368 ? 1.170 -8.076 -25.688 1.00 97.44 368 PHE A CA 1
ATOM 3021 C C . PHE A 1 368 ? 2.638 -8.169 -26.100 1.00 97.44 368 PHE A C 1
ATOM 3023 O O . PHE A 1 368 ? 2.929 -8.078 -27.291 1.00 97.44 368 PHE A O 1
ATOM 3030 N N . ALA A 1 369 ? 3.547 -8.470 -25.170 1.00 95.88 369 ALA A N 1
ATOM 3031 C CA . ALA A 1 369 ? 4.936 -8.784 -25.493 1.00 95.88 369 ALA A CA 1
ATOM 3032 C C . ALA A 1 369 ? 5.042 -9.940 -26.499 1.00 95.88 369 ALA A C 1
ATOM 3034 O O . ALA A 1 369 ? 5.820 -9.856 -27.449 1.00 95.88 369 ALA A O 1
ATOM 3035 N N . LEU A 1 370 ? 4.226 -10.988 -26.342 1.00 96.12 370 LEU A N 1
ATOM 3036 C CA . LEU A 1 370 ? 4.169 -12.085 -27.304 1.00 96.12 370 LEU A CA 1
ATOM 3037 C C . LEU A 1 370 ? 3.707 -11.576 -28.673 1.00 96.12 370 LEU A C 1
ATOM 3039 O O . LEU A 1 370 ? 4.416 -11.805 -29.644 1.00 96.12 370 LEU A O 1
ATOM 3043 N N . PHE A 1 371 ? 2.602 -10.823 -28.756 1.00 96.19 371 PHE A N 1
ATOM 3044 C CA . PHE A 1 371 ? 2.125 -10.253 -30.026 1.00 96.19 371 PHE A CA 1
ATOM 3045 C C . PHE A 1 371 ? 3.180 -9.385 -30.709 1.00 96.19 371 PHE A C 1
ATOM 3047 O O . PHE A 1 371 ? 3.377 -9.484 -31.917 1.00 96.19 371 PHE A O 1
ATOM 3054 N N . TYR A 1 372 ? 3.884 -8.553 -29.951 1.00 93.94 372 TYR A N 1
ATOM 3055 C CA . TYR A 1 372 ? 4.948 -7.711 -30.478 1.00 93.94 372 TYR A CA 1
ATOM 3056 C C . TYR A 1 372 ? 6.123 -8.509 -31.028 1.00 93.94 372 TYR A C 1
ATOM 3058 O O . TYR A 1 372 ? 6.639 -8.177 -32.094 1.00 93.94 372 TYR A O 1
ATOM 3066 N N . LEU A 1 373 ? 6.504 -9.588 -30.347 1.00 93.00 373 LEU A N 1
ATOM 3067 C CA . LEU A 1 373 ? 7.537 -10.498 -30.822 1.00 93.00 373 LEU A CA 1
ATOM 3068 C C . LEU A 1 373 ? 7.103 -11.214 -32.115 1.00 93.00 373 LEU A C 1
ATOM 3070 O O . LEU A 1 373 ? 7.886 -11.314 -33.064 1.00 93.00 373 LEU A O 1
ATOM 3074 N N . SER A 1 374 ? 5.845 -11.668 -32.181 1.00 93.12 374 SER A N 1
ATOM 3075 C CA . SER A 1 374 ? 5.253 -12.342 -33.349 1.00 93.12 374 SER A CA 1
ATOM 3076 C C . SER A 1 374 ? 5.117 -11.432 -34.563 1.00 93.12 374 SER A C 1
ATOM 3078 O O . SER A 1 374 ? 5.372 -11.847 -35.692 1.00 93.12 374 SER A O 1
ATOM 3080 N N . PHE A 1 375 ? 4.691 -10.193 -34.328 1.00 92.12 375 PHE A N 1
ATOM 3081 C CA . PHE A 1 375 ? 4.417 -9.189 -35.349 1.00 92.12 375 PHE A CA 1
ATOM 3082 C C . PHE A 1 375 ? 5.530 -8.146 -35.405 1.00 92.12 375 PHE A C 1
ATOM 3084 O O . PHE A 1 375 ? 5.265 -6.979 -35.668 1.00 92.12 375 PHE A O 1
ATOM 3091 N N . ASN A 1 376 ? 6.784 -8.546 -35.181 1.00 91.31 376 ASN A N 1
ATOM 3092 C CA . ASN A 1 376 ? 7.917 -7.618 -35.166 1.00 91.31 376 ASN A CA 1
ATOM 3093 C C . ASN A 1 376 ? 8.041 -6.784 -36.457 1.00 91.31 376 ASN A C 1
ATOM 3095 O O . ASN A 1 376 ? 8.452 -5.633 -36.391 1.00 91.31 376 ASN A O 1
ATOM 3099 N N . TYR A 1 377 ? 7.591 -7.310 -37.604 1.00 90.38 377 TYR A N 1
ATOM 3100 C CA . TYR A 1 377 ? 7.546 -6.595 -38.886 1.00 90.38 377 TYR A CA 1
ATOM 3101 C C . TYR A 1 377 ? 6.626 -5.362 -38.873 1.00 90.38 377 TYR A C 1
ATOM 3103 O O . TYR A 1 377 ? 6.702 -4.517 -39.761 1.00 90.38 377 TYR A O 1
ATOM 3111 N N . ALA A 1 378 ? 5.708 -5.276 -37.908 1.00 91.12 378 ALA A N 1
ATOM 3112 C CA . ALA A 1 378 ? 4.766 -4.176 -37.756 1.00 91.12 378 ALA A CA 1
ATOM 3113 C C . ALA A 1 378 ? 5.376 -2.947 -37.059 1.00 91.12 378 ALA A C 1
ATOM 3115 O O . ALA A 1 378 ? 4.701 -1.911 -36.990 1.00 91.12 378 ALA A O 1
ATOM 3116 N N . PHE A 1 379 ? 6.609 -3.069 -36.559 1.00 89.50 379 PHE A N 1
ATOM 3117 C CA . PHE A 1 379 ? 7.322 -2.078 -35.761 1.00 89.50 379 PHE A CA 1
ATOM 3118 C C . PHE A 1 379 ? 8.676 -1.777 -36.398 1.00 89.50 379 PHE A C 1
ATOM 3120 O O . PHE A 1 379 ? 9.364 -2.684 -36.864 1.00 89.50 379 PHE A O 1
ATOM 3127 N N . ASP A 1 380 ? 9.047 -0.501 -36.411 1.00 79.25 380 ASP A N 1
ATOM 3128 C CA . ASP A 1 380 ? 10.374 -0.069 -36.837 1.00 79.25 380 ASP A CA 1
ATOM 3129 C C . ASP A 1 380 ? 11.207 0.285 -35.621 1.00 79.25 380 ASP A C 1
ATOM 3131 O O . ASP A 1 380 ? 10.702 0.810 -34.623 1.00 79.25 380 ASP A O 1
ATOM 3135 N N . ASN A 1 381 ? 12.491 -0.013 -35.737 1.00 65.81 381 ASN A N 1
ATOM 3136 C CA . ASN A 1 381 ? 13.478 0.255 -34.722 1.00 65.81 381 ASN A CA 1
ATOM 3137 C C . ASN A 1 381 ? 14.724 0.811 -35.393 1.00 65.81 381 ASN A C 1
ATOM 3139 O O . ASN A 1 381 ? 15.459 0.082 -36.056 1.00 65.81 381 ASN A O 1
ATOM 3143 N N . ALA A 1 382 ? 15.019 2.080 -35.118 1.00 57.19 382 ALA A N 1
ATOM 3144 C CA . ALA A 1 382 ? 16.183 2.781 -35.654 1.00 57.19 382 ALA A CA 1
ATOM 3145 C C . ALA A 1 382 ? 17.545 2.162 -35.243 1.00 57.19 382 ALA A C 1
ATOM 3147 O O . ALA A 1 382 ? 18.576 2.600 -35.745 1.00 57.19 382 ALA A O 1
ATOM 3148 N N . ALA A 1 383 ? 17.579 1.157 -34.348 1.00 54.81 383 ALA A N 1
ATOM 3149 C CA . ALA A 1 383 ? 18.824 0.522 -33.886 1.00 54.81 383 ALA A CA 1
ATOM 3150 C C . ALA A 1 383 ? 18.747 -0.977 -33.498 1.00 54.81 383 ALA A C 1
ATOM 3152 O O . ALA A 1 383 ? 19.763 -1.665 -33.563 1.00 54.81 383 ALA A O 1
ATOM 3153 N N . LEU A 1 384 ? 17.595 -1.520 -33.078 1.00 55.38 384 LEU A N 1
ATOM 3154 C CA . LEU A 1 384 ? 17.501 -2.870 -32.487 1.00 55.38 384 LEU A CA 1
ATOM 3155 C C . LEU A 1 384 ? 16.234 -3.589 -32.946 1.00 55.38 384 LEU A C 1
ATOM 3157 O O . LEU A 1 384 ? 15.158 -3.117 -32.646 1.00 55.38 384 LEU A O 1
ATOM 3161 N N . LYS A 1 385 ? 16.295 -4.734 -33.629 1.00 60.72 385 LYS A N 1
ATOM 3162 C CA . LYS A 1 385 ? 15.073 -5.449 -34.063 1.00 60.72 385 LYS A CA 1
ATOM 3163 C C . LYS A 1 385 ? 14.208 -5.858 -32.857 1.00 60.72 385 LYS A C 1
ATOM 3165 O O . LYS A 1 385 ? 14.747 -6.394 -31.900 1.00 60.72 385 LYS A O 1
ATOM 3170 N N . MET A 1 386 ? 12.877 -5.714 -32.949 1.00 69.75 386 MET A N 1
ATOM 3171 C CA . MET A 1 386 ? 11.859 -6.245 -32.004 1.00 69.75 386 MET A CA 1
ATOM 3172 C C . MET A 1 386 ? 11.804 -7.791 -32.021 1.00 69.75 386 MET A C 1
ATOM 3174 O O . MET A 1 386 ? 10.749 -8.412 -32.033 1.00 69.75 386 MET A O 1
ATOM 3178 N N . ASN A 1 387 ? 12.965 -8.439 -32.099 1.00 72.50 387 ASN A N 1
ATOM 3179 C CA . ASN A 1 387 ? 13.143 -9.877 -32.249 1.00 72.50 387 ASN A CA 1
ATOM 3180 C C . ASN A 1 387 ? 13.635 -10.548 -30.960 1.00 72.50 387 ASN A C 1
ATOM 3182 O O . ASN A 1 387 ? 13.878 -11.753 -30.964 1.00 72.50 387 ASN A O 1
ATOM 3186 N N . THR A 1 388 ? 13.796 -9.790 -29.871 1.00 87.75 388 THR A N 1
ATOM 3187 C CA . THR A 1 388 ? 14.188 -10.333 -28.568 1.00 87.75 388 THR A CA 1
ATOM 3188 C C . THR A 1 388 ? 13.039 -10.236 -27.576 1.00 87.75 388 THR A C 1
ATOM 3190 O O . THR A 1 388 ? 12.355 -9.217 -27.491 1.00 87.75 388 THR A O 1
ATOM 3193 N N . ILE A 1 389 ? 12.875 -11.291 -26.775 1.00 91.50 389 ILE A N 1
ATOM 3194 C CA . ILE A 1 389 ? 11.857 -11.381 -25.720 1.00 91.50 389 ILE A CA 1
ATOM 3195 C C . ILE A 1 389 ? 11.946 -10.173 -24.778 1.00 91.50 389 ILE A C 1
ATOM 3197 O O . ILE A 1 389 ? 10.936 -9.546 -24.471 1.00 91.50 389 ILE A O 1
ATOM 3201 N N . THR A 1 390 ? 13.161 -9.806 -24.363 1.00 89.44 390 THR A N 1
ATOM 3202 C CA . THR A 1 390 ? 13.399 -8.690 -23.439 1.00 89.44 390 THR A CA 1
ATOM 3203 C C . THR A 1 390 ? 12.899 -7.362 -23.996 1.00 89.44 390 THR A C 1
ATOM 3205 O O . THR A 1 390 ? 12.264 -6.604 -23.266 1.00 89.44 390 THR A O 1
ATOM 3208 N N . GLN A 1 391 ? 13.143 -7.080 -25.280 1.00 88.75 391 GLN A N 1
ATOM 3209 C CA . GLN A 1 391 ? 12.678 -5.837 -25.897 1.00 88.75 391 GLN A CA 1
ATOM 3210 C C . GLN A 1 391 ? 11.162 -5.818 -26.057 1.00 88.75 391 GLN A C 1
ATOM 3212 O O . GLN A 1 391 ? 10.550 -4.797 -25.768 1.00 88.75 391 GLN A O 1
ATOM 3217 N N . SER A 1 392 ? 10.538 -6.934 -26.437 1.00 92.12 392 SER A N 1
ATOM 3218 C CA . SER A 1 392 ? 9.078 -6.999 -26.555 1.00 92.12 392 SER A CA 1
ATOM 3219 C C . SER A 1 392 ? 8.377 -6.852 -25.199 1.00 92.12 392 SER A C 1
ATOM 3221 O O . SER A 1 392 ? 7.361 -6.162 -25.114 1.00 92.12 392 SER A O 1
ATOM 3223 N N . ILE A 1 393 ? 8.939 -7.429 -24.126 1.00 93.94 393 ILE A N 1
ATOM 3224 C CA . ILE A 1 393 ? 8.449 -7.223 -22.751 1.00 93.94 393 ILE A CA 1
ATOM 3225 C C . ILE A 1 393 ? 8.633 -5.766 -22.330 1.00 93.94 393 ILE A C 1
ATOM 3227 O O . ILE A 1 393 ? 7.691 -5.164 -21.823 1.00 93.94 393 ILE A O 1
ATOM 3231 N N . ALA A 1 394 ? 9.815 -5.184 -22.553 1.00 90.69 394 ALA A N 1
ATOM 3232 C CA . ALA A 1 394 ? 10.079 -3.789 -22.210 1.00 90.69 394 ALA A CA 1
ATOM 3233 C C . ALA A 1 394 ? 9.144 -2.836 -22.968 1.00 90.69 394 ALA A C 1
ATOM 3235 O O . ALA A 1 394 ? 8.583 -1.927 -22.364 1.00 90.69 394 ALA A O 1
ATOM 3236 N N . PHE A 1 395 ? 8.916 -3.078 -24.261 1.00 92.00 395 PHE A N 1
ATOM 3237 C CA . PHE A 1 395 ? 8.019 -2.274 -25.083 1.00 92.00 395 PHE A CA 1
ATOM 3238 C C . PHE A 1 395 ? 6.562 -2.372 -24.617 1.00 92.00 395 PHE A C 1
ATOM 3240 O O . PHE A 1 395 ? 5.910 -1.341 -24.452 1.00 92.00 395 PHE A O 1
ATOM 3247 N N . SER A 1 396 ? 6.063 -3.581 -24.344 1.00 95.19 396 SER A N 1
ATOM 3248 C CA . SER A 1 396 ? 4.719 -3.781 -23.789 1.00 95.19 396 SER A CA 1
ATOM 3249 C C . SER A 1 396 ? 4.571 -3.121 -22.421 1.00 95.19 396 SER A C 1
ATOM 3251 O O . SER A 1 396 ? 3.658 -2.326 -22.202 1.00 95.19 396 SER A O 1
ATOM 3253 N N . PHE A 1 397 ? 5.534 -3.336 -21.523 1.00 94.12 397 PHE A N 1
ATOM 3254 C CA . PHE A 1 397 ? 5.531 -2.706 -20.210 1.00 94.12 397 PHE A CA 1
ATOM 3255 C C . PHE A 1 397 ? 5.531 -1.176 -20.316 1.00 94.12 397 PHE A C 1
ATOM 3257 O O . PHE A 1 397 ? 4.732 -0.517 -19.656 1.00 94.12 397 PHE A O 1
ATOM 3264 N N . SER A 1 398 ? 6.361 -0.588 -21.177 1.00 90.06 398 SER A N 1
ATOM 3265 C CA . SER A 1 398 ? 6.372 0.859 -21.413 1.00 90.06 398 SER A CA 1
ATOM 3266 C C . SER A 1 398 ? 5.076 1.374 -22.041 1.00 90.06 398 SER A C 1
ATOM 3268 O O . SER A 1 398 ? 4.642 2.484 -21.728 1.00 90.06 398 SER A O 1
ATOM 3270 N N . THR A 1 399 ? 4.444 0.589 -22.911 1.00 92.12 399 THR A N 1
ATOM 3271 C CA . THR A 1 399 ? 3.201 0.965 -23.597 1.00 92.12 399 THR A CA 1
ATOM 3272 C C . THR A 1 399 ? 2.005 0.929 -22.648 1.00 92.12 399 THR A C 1
ATOM 3274 O O . THR A 1 399 ? 1.256 1.904 -22.562 1.00 92.12 399 THR A O 1
ATOM 3277 N N . ILE A 1 400 ? 1.845 -0.150 -21.878 1.00 93.19 400 ILE A N 1
ATOM 3278 C CA . ILE A 1 400 ? 0.730 -0.323 -20.937 1.00 93.19 400 ILE A CA 1
ATOM 3279 C C . ILE A 1 400 ? 0.828 0.611 -19.722 1.00 93.19 400 ILE A C 1
ATOM 3281 O O . ILE A 1 400 ? -0.195 1.023 -19.172 1.00 93.19 400 ILE A O 1
ATOM 3285 N N . THR A 1 401 ? 2.049 0.985 -19.323 1.00 87.12 401 THR A N 1
ATOM 3286 C CA . THR A 1 401 ? 2.298 1.987 -18.273 1.00 87.12 401 THR A CA 1
ATOM 3287 C C . THR A 1 401 ? 2.286 3.415 -18.805 1.00 87.12 401 THR A C 1
ATOM 3289 O O . THR A 1 401 ? 2.233 4.344 -18.009 1.00 87.12 401 THR A O 1
ATOM 3292 N N . SER A 1 402 ? 2.277 3.611 -20.129 1.00 84.75 402 SER A N 1
ATOM 3293 C CA . SER A 1 402 ? 2.394 4.922 -20.787 1.00 84.75 402 SER A CA 1
ATOM 3294 C C . SER A 1 402 ? 3.718 5.659 -20.521 1.00 84.75 402 SER A C 1
ATOM 3296 O O . SER A 1 402 ? 3.774 6.880 -20.663 1.00 84.75 402 SER A O 1
ATOM 3298 N N . PHE A 1 403 ? 4.798 4.945 -20.174 1.00 75.25 403 PHE A N 1
ATOM 3299 C CA . PHE A 1 403 ? 6.151 5.520 -20.140 1.00 75.25 403 PHE A CA 1
ATOM 3300 C C . PHE A 1 403 ? 6.652 5.921 -21.530 1.00 75.25 403 PHE A C 1
ATOM 3302 O O . PHE A 1 403 ? 7.459 6.840 -21.654 1.00 75.25 403 PHE A O 1
ATOM 3309 N N . GLY A 1 404 ? 6.159 5.241 -22.568 1.00 67.69 404 GLY A N 1
ATOM 3310 C CA . GLY A 1 404 ? 6.702 5.356 -23.915 1.00 67.69 404 GLY A CA 1
ATOM 3311 C C . GLY A 1 404 ? 8.048 4.640 -24.041 1.00 67.69 404 GLY A C 1
ATOM 3312 O O . GLY A 1 404 ? 8.746 4.374 -23.061 1.00 67.69 404 GLY A O 1
ATOM 3313 N N . TYR A 1 405 ? 8.398 4.275 -25.269 1.00 70.06 405 TYR A N 1
ATOM 3314 C CA . TYR A 1 405 ? 9.685 3.672 -25.590 1.00 70.06 405 TYR A CA 1
ATOM 3315 C C . TYR A 1 405 ? 10.288 4.478 -26.735 1.00 70.06 405 TYR A C 1
ATOM 3317 O O . TYR A 1 405 ? 9.741 4.501 -27.833 1.00 70.06 405 TYR A O 1
ATOM 3325 N N . ALA A 1 406 ? 11.371 5.210 -26.466 1.00 63.84 406 ALA A N 1
ATOM 3326 C CA . ALA A 1 406 ? 11.878 6.238 -27.380 1.00 63.84 406 ALA A CA 1
ATOM 3327 C C . ALA A 1 406 ? 12.445 5.687 -28.703 1.00 63.84 406 ALA A C 1
ATOM 3329 O O . ALA A 1 406 ? 12.718 6.459 -29.618 1.00 63.84 406 ALA A O 1
ATOM 3330 N N . THR A 1 407 ? 12.647 4.374 -28.803 1.00 73.81 407 THR A N 1
ATOM 3331 C CA . THR A 1 407 ? 13.369 3.734 -29.909 1.00 73.81 407 THR A CA 1
ATOM 3332 C C . THR A 1 407 ? 12.516 2.785 -30.748 1.00 73.81 407 THR A C 1
ATOM 3334 O O . THR A 1 407 ? 13.008 2.309 -31.771 1.00 73.81 407 THR A O 1
ATOM 3337 N N . THR A 1 408 ? 11.261 2.536 -30.355 1.00 81.44 408 THR A N 1
ATOM 3338 C CA . THR A 1 408 ? 10.356 1.597 -31.034 1.00 81.44 408 THR A CA 1
ATOM 3339 C C . THR A 1 408 ? 9.018 2.246 -31.303 1.00 81.44 408 THR A C 1
ATOM 3341 O O . THR A 1 408 ? 8.358 2.719 -30.379 1.00 81.44 408 THR A O 1
ATOM 3344 N N . PHE A 1 409 ? 8.591 2.224 -32.565 1.00 85.94 409 PHE A N 1
ATOM 3345 C CA . PHE A 1 409 ? 7.317 2.809 -32.966 1.00 85.94 409 PHE A CA 1
ATOM 3346 C C . PHE A 1 409 ? 6.581 1.904 -33.959 1.00 85.94 409 PHE A C 1
ATOM 3348 O O . PHE A 1 409 ? 7.208 1.233 -34.784 1.00 85.94 409 PHE A O 1
ATOM 3355 N N . PRO A 1 410 ? 5.240 1.859 -33.895 1.00 90.00 410 PRO A N 1
ATOM 3356 C CA . PRO A 1 410 ? 4.451 1.166 -34.902 1.00 90.00 410 PRO A CA 1
ATOM 3357 C C . PRO A 1 410 ? 4.610 1.846 -36.269 1.00 90.00 410 PRO A C 1
ATOM 3359 O O . PRO A 1 410 ? 4.442 3.057 -36.377 1.00 90.00 410 PRO A O 1
ATOM 3362 N N . ILE A 1 411 ? 4.892 1.058 -37.311 1.00 91.69 411 ILE A N 1
ATOM 3363 C CA . ILE A 1 411 ? 4.976 1.534 -38.710 1.00 91.69 411 ILE A CA 1
ATOM 3364 C C . ILE A 1 411 ? 3.879 0.981 -39.609 1.00 91.69 411 ILE A C 1
ATOM 3366 O O . ILE A 1 411 ? 3.646 1.476 -40.709 1.00 91.69 411 ILE A O 1
ATOM 3370 N N . SER A 1 412 ? 3.193 -0.063 -39.152 1.00 91.38 412 SER A N 1
ATOM 3371 C CA . SER A 1 412 ? 2.069 -0.647 -39.871 1.00 91.38 412 SER A CA 1
ATOM 3372 C C . SER A 1 412 ? 0.757 -0.366 -39.149 1.00 91.38 412 SER A C 1
ATOM 3374 O O . SER A 1 412 ? 0.718 -0.132 -37.938 1.00 91.38 412 SER A O 1
ATOM 3376 N N . ARG A 1 413 ? -0.356 -0.485 -39.883 1.00 90.75 413 ARG A N 1
ATOM 3377 C CA . ARG A 1 413 ? -1.707 -0.401 -39.306 1.00 90.75 413 ARG A CA 1
ATOM 3378 C C . ARG A 1 413 ? -1.902 -1.393 -38.157 1.00 90.75 413 ARG A C 1
ATOM 3380 O O . ARG A 1 413 ? -2.507 -1.037 -37.154 1.00 90.75 413 ARG A O 1
ATOM 3387 N N . LEU A 1 414 ? -1.367 -2.609 -38.290 1.00 90.62 414 LEU A N 1
ATOM 3388 C CA . LEU A 1 414 ? -1.443 -3.630 -37.245 1.00 90.62 414 LEU A CA 1
ATOM 3389 C C . LEU A 1 414 ? -0.704 -3.186 -35.978 1.00 90.62 414 LEU A C 1
ATOM 3391 O O . LEU A 1 414 ? -1.258 -3.297 -34.888 1.00 90.62 414 LEU A O 1
ATOM 3395 N N . GLY A 1 415 ? 0.505 -2.638 -36.128 1.00 93.06 415 GLY A N 1
ATOM 3396 C CA . GLY A 1 415 ? 1.294 -2.129 -35.007 1.00 93.06 415 GLY A CA 1
ATOM 3397 C C . GLY A 1 415 ? 0.551 -1.029 -34.251 1.00 93.06 415 GLY A C 1
ATOM 3398 O O . GLY A 1 415 ? 0.418 -1.104 -33.034 1.00 93.06 415 GLY A O 1
ATOM 3399 N N . HIS A 1 416 ? -0.027 -0.063 -34.975 1.00 89.38 416 HIS A N 1
ATOM 3400 C CA . HIS A 1 416 ? -0.828 1.001 -34.363 1.00 89.38 416 HIS A CA 1
ATOM 3401 C C . HIS A 1 416 ? -2.043 0.454 -33.608 1.00 89.38 416 HIS A C 1
ATOM 3403 O O . HIS A 1 416 ? -2.314 0.892 -32.493 1.00 89.38 416 HIS A O 1
ATOM 3409 N N . VAL A 1 417 ? -2.764 -0.509 -34.190 1.00 93.00 417 VAL A N 1
ATOM 3410 C CA . VAL A 1 417 ? -3.926 -1.131 -33.540 1.00 93.00 417 VAL A CA 1
ATOM 3411 C C . 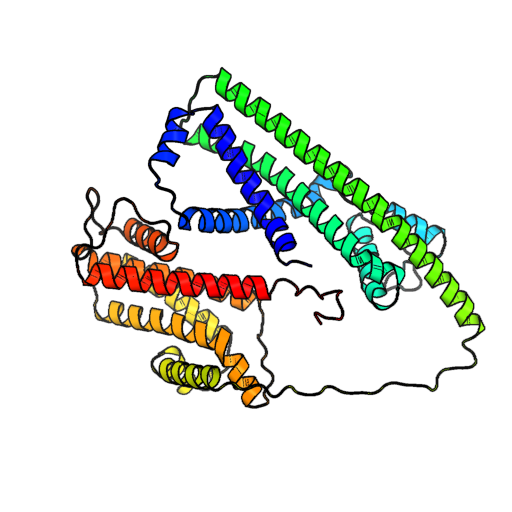VAL A 1 417 ? -3.519 -1.850 -32.253 1.00 93.00 417 VAL A C 1
ATOM 3413 O O . VAL A 1 417 ? -4.185 -1.666 -31.238 1.00 93.00 417 VAL A O 1
ATOM 3416 N N . LEU A 1 418 ? -2.423 -2.617 -32.263 1.00 94.94 418 LEU A N 1
ATOM 3417 C CA . LEU A 1 418 ? -1.933 -3.316 -31.071 1.00 94.94 418 LEU A CA 1
ATOM 3418 C C . LEU A 1 418 ? -1.558 -2.337 -29.953 1.00 94.94 418 LEU A C 1
ATOM 3420 O O . LEU A 1 418 ? -2.041 -2.496 -28.835 1.00 94.94 418 LEU A O 1
ATOM 3424 N N . THR A 1 419 ? -0.785 -1.294 -30.267 1.00 93.50 419 THR A N 1
ATOM 3425 C CA . THR A 1 419 ? -0.385 -0.271 -29.289 1.00 93.50 419 THR A CA 1
ATOM 3426 C C . THR A 1 419 ? -1.597 0.479 -28.726 1.00 93.50 419 THR A C 1
ATOM 3428 O O . THR A 1 419 ? -1.701 0.649 -27.516 1.00 93.50 419 THR A O 1
ATOM 3431 N N . ILE A 1 420 ? -2.562 0.880 -29.567 1.00 90.06 420 ILE A N 1
ATOM 3432 C CA . ILE A 1 420 ? -3.784 1.568 -29.108 1.00 90.06 420 ILE A CA 1
ATOM 3433 C C . ILE A 1 420 ? -4.624 0.660 -28.204 1.00 90.06 420 ILE A C 1
ATOM 3435 O O . ILE A 1 420 ? -5.124 1.115 -27.171 1.00 90.06 420 ILE A O 1
ATOM 3439 N N . LEU A 1 421 ? -4.791 -0.613 -28.577 1.00 93.88 421 LEU A N 1
ATOM 3440 C CA . LEU A 1 421 ? -5.529 -1.582 -27.768 1.00 93.88 421 LEU A CA 1
ATOM 3441 C C . LEU A 1 421 ? -4.849 -1.803 -26.416 1.00 93.88 421 LEU A C 1
ATOM 3443 O O . LEU A 1 421 ? -5.527 -1.733 -25.391 1.00 93.88 421 LEU A O 1
ATOM 3447 N N . GLU A 1 422 ? -3.531 -2.012 -26.401 1.00 96.25 422 GLU A N 1
ATOM 3448 C CA . GLU A 1 422 ? -2.773 -2.177 -25.162 1.00 96.25 422 GLU A CA 1
ATOM 3449 C C . GLU A 1 422 ? -2.878 -0.944 -24.269 1.00 96.25 422 GLU A C 1
ATOM 3451 O O . GLU A 1 422 ? -3.225 -1.079 -23.099 1.00 96.25 422 GLU A O 1
ATOM 3456 N N . SER A 1 423 ? -2.644 0.258 -24.802 1.00 91.88 423 SER A N 1
ATOM 3457 C CA . SER A 1 423 ? -2.744 1.492 -24.019 1.00 91.88 423 SER A CA 1
ATOM 3458 C C . SER A 1 423 ? -4.157 1.703 -23.469 1.00 91.88 423 SER A C 1
ATOM 3460 O O . SER A 1 423 ? -4.315 2.075 -22.308 1.00 91.88 423 SER A O 1
ATOM 3462 N N . THR A 1 424 ? -5.199 1.408 -24.254 1.00 87.88 424 THR A N 1
ATOM 3463 C CA . THR A 1 424 ? -6.597 1.523 -23.802 1.00 87.88 424 THR A CA 1
ATOM 3464 C C . THR A 1 424 ? -6.896 0.549 -22.660 1.00 87.88 424 THR A C 1
ATOM 3466 O O . THR A 1 424 ? -7.466 0.942 -21.638 1.00 87.88 424 THR A O 1
ATOM 3469 N N . ILE A 1 425 ? -6.483 -0.715 -22.800 1.00 93.62 425 ILE A N 1
ATOM 3470 C CA . ILE A 1 425 ? -6.637 -1.742 -21.761 1.00 93.62 425 ILE A CA 1
ATOM 3471 C C . ILE A 1 425 ? -5.811 -1.374 -20.523 1.00 93.62 425 ILE A C 1
ATOM 3473 O O . ILE A 1 425 ? -6.317 -1.466 -19.406 1.00 93.62 425 ILE A O 1
ATOM 3477 N N . GLY A 1 426 ? -4.577 -0.909 -20.712 1.00 90.50 426 GLY A N 1
ATOM 3478 C CA . GLY A 1 426 ? -3.648 -0.515 -19.660 1.00 90.50 426 GLY A CA 1
ATOM 3479 C C . GLY A 1 426 ? -4.180 0.617 -18.797 1.00 90.50 426 GLY A C 1
ATOM 3480 O O . GLY A 1 426 ? -4.271 0.462 -17.579 1.00 90.50 426 GLY A O 1
ATOM 3481 N N . VAL A 1 427 ? -4.618 1.714 -19.423 1.00 85.50 427 VAL A N 1
ATOM 3482 C CA . VAL A 1 427 ? -5.254 2.845 -18.729 1.00 85.50 427 VAL A CA 1
ATOM 3483 C C . VAL A 1 427 ? -6.483 2.370 -17.963 1.00 85.50 427 VAL A C 1
ATOM 3485 O O . VAL A 1 427 ? -6.644 2.686 -16.784 1.00 85.50 427 VAL A O 1
ATOM 3488 N N . PHE A 1 428 ? -7.334 1.564 -18.596 1.00 87.88 428 PHE A N 1
ATOM 3489 C CA . PHE A 1 428 ? -8.539 1.057 -17.956 1.00 87.88 428 PHE A CA 1
ATOM 3490 C C . PHE A 1 428 ? -8.233 0.181 -16.730 1.00 87.88 428 PHE A C 1
ATOM 3492 O O . PHE A 1 428 ? -8.810 0.383 -15.658 1.00 87.88 428 PHE A O 1
ATOM 3499 N N . MET A 1 429 ? -7.304 -0.770 -16.859 1.00 89.38 429 MET A N 1
ATOM 3500 C CA . MET A 1 429 ? -6.889 -1.636 -15.756 1.00 89.38 429 MET A CA 1
ATOM 3501 C C . MET A 1 429 ? -6.229 -0.836 -14.633 1.00 89.38 429 MET A C 1
ATOM 3503 O O . MET A 1 429 ? -6.556 -1.065 -13.470 1.00 89.38 429 MET A O 1
ATOM 3507 N N . ALA A 1 430 ? -5.371 0.135 -14.955 1.00 87.00 430 ALA A N 1
ATOM 3508 C CA . ALA A 1 430 ? -4.736 1.005 -13.970 1.00 87.00 430 ALA A CA 1
ATOM 3509 C C . ALA A 1 430 ? -5.772 1.814 -13.171 1.00 87.00 430 ALA A C 1
ATOM 3511 O O . ALA A 1 430 ? -5.728 1.819 -11.940 1.00 87.00 430 ALA A O 1
ATOM 3512 N N . LEU A 1 431 ? -6.755 2.424 -13.847 1.00 83.12 431 LEU A N 1
ATOM 3513 C CA . LEU A 1 431 ? -7.850 3.155 -13.198 1.00 83.12 431 LEU A CA 1
ATOM 3514 C C . LEU A 1 431 ? -8.667 2.255 -12.274 1.00 83.12 431 LEU A C 1
ATOM 3516 O O . LEU A 1 431 ? -9.006 2.648 -11.160 1.00 83.12 431 LEU A O 1
ATOM 3520 N N . ILE A 1 432 ? -8.963 1.035 -12.711 1.00 82.50 432 ILE A N 1
ATOM 3521 C CA . ILE A 1 432 ? -9.688 0.053 -11.910 1.00 82.50 432 ILE A CA 1
ATOM 3522 C C . ILE A 1 432 ? -8.900 -0.360 -10.664 1.00 82.50 432 ILE A C 1
ATOM 3524 O O . ILE A 1 432 ? -9.472 -0.439 -9.571 1.00 82.50 432 ILE A O 1
ATOM 3528 N N . ILE A 1 433 ? -7.608 -0.649 -10.827 1.00 83.56 433 ILE A N 1
ATOM 3529 C CA . ILE A 1 433 ? -6.725 -1.053 -9.733 1.00 83.56 433 ILE A CA 1
ATOM 3530 C C . ILE A 1 433 ? -6.661 0.076 -8.714 1.00 83.56 433 ILE A C 1
ATOM 3532 O O . ILE A 1 433 ? -6.889 -0.165 -7.529 1.00 83.56 433 ILE A O 1
ATOM 3536 N N . LEU A 1 434 ? -6.456 1.308 -9.184 1.00 80.19 434 LEU A N 1
ATOM 3537 C CA . LEU A 1 434 ? -6.432 2.499 -8.350 1.00 80.19 434 LEU A CA 1
ATOM 3538 C C . LEU A 1 434 ? -7.771 2.716 -7.640 1.00 80.19 434 LEU A C 1
ATOM 3540 O O . LEU A 1 434 ? -7.790 2.878 -6.425 1.00 80.19 434 LEU A O 1
ATOM 3544 N N . ALA A 1 435 ? -8.898 2.654 -8.352 1.00 78.94 435 ALA A N 1
ATOM 3545 C CA . ALA A 1 435 ? -10.225 2.820 -7.764 1.00 78.94 435 ALA A CA 1
ATOM 3546 C C . ALA A 1 435 ? -10.498 1.775 -6.676 1.00 78.94 435 ALA A C 1
ATOM 3548 O O . ALA A 1 435 ? -11.078 2.089 -5.635 1.00 78.94 435 ALA A O 1
ATOM 3549 N N . ARG A 1 436 ? -10.048 0.530 -6.878 1.00 78.62 436 ARG A N 1
ATOM 3550 C CA . ARG A 1 436 ? -10.170 -0.512 -5.858 1.00 78.62 436 ARG A CA 1
ATOM 3551 C C . ARG A 1 436 ? -9.240 -0.281 -4.686 1.00 78.62 436 ARG A C 1
ATOM 3553 O O . ARG A 1 436 ? -9.698 -0.420 -3.555 1.00 78.62 436 ARG A O 1
ATOM 3560 N N . PHE A 1 437 ? -8.009 0.140 -4.936 1.00 76.31 437 PHE A N 1
ATOM 3561 C CA . PHE A 1 437 ? -7.080 0.538 -3.889 1.00 76.31 437 PHE A CA 1
ATOM 3562 C C . PHE A 1 437 ? -7.658 1.675 -3.035 1.00 76.31 437 PHE A C 1
ATOM 3564 O O . PHE A 1 437 ? -7.710 1.554 -1.816 1.00 76.31 437 PHE A O 1
ATOM 3571 N N . VAL A 1 438 ? -8.222 2.710 -3.666 1.00 72.69 438 VAL A N 1
ATOM 3572 C CA . VAL A 1 438 ? -8.911 3.824 -2.997 1.00 72.69 438 VAL A CA 1
ATOM 3573 C C . VAL A 1 438 ? -10.148 3.343 -2.240 1.00 72.69 438 VAL A C 1
ATOM 3575 O O . VAL A 1 438 ? -10.346 3.730 -1.098 1.00 72.69 438 VAL A O 1
ATOM 3578 N N . SER A 1 439 ? -10.956 2.440 -2.805 1.00 69.75 439 SER A N 1
ATOM 3579 C CA . SER A 1 439 ? -12.137 1.896 -2.111 1.00 69.75 439 SER A CA 1
ATOM 3580 C C . SER A 1 439 ? -11.800 1.062 -0.869 1.00 69.75 439 SER A C 1
ATOM 3582 O O . SER A 1 439 ? -12.665 0.852 -0.019 1.00 69.75 439 SER A O 1
ATOM 3584 N N . LEU A 1 440 ? -10.558 0.571 -0.787 1.00 69.62 440 LEU A N 1
ATOM 3585 C CA . LEU A 1 440 ? -10.015 -0.129 0.374 1.00 69.62 440 LEU A CA 1
ATOM 3586 C C . LEU A 1 440 ? -9.428 0.815 1.409 1.00 69.62 440 LEU A C 1
ATOM 3588 O O . LEU A 1 440 ? -9.230 0.401 2.554 1.00 69.62 440 LEU A O 1
ATOM 3592 N N . LEU A 1 441 ? -9.186 2.072 1.038 1.00 64.62 441 LEU A N 1
ATOM 3593 C CA . LEU A 1 441 ? -8.913 3.098 2.020 1.00 64.62 441 LEU A CA 1
ATOM 3594 C C . LEU A 1 441 ? -10.195 3.295 2.849 1.00 64.62 441 LEU A C 1
ATOM 3596 O O . LEU A 1 441 ? -11.297 3.373 2.299 1.00 64.62 441 LEU A O 1
ATOM 3600 N N . PRO A 1 442 ? -10.094 3.317 4.185 1.00 55.91 442 PRO A N 1
ATOM 3601 C CA . PRO A 1 442 ? -11.267 3.468 5.035 1.00 55.91 442 PRO A CA 1
ATOM 3602 C C . PRO A 1 442 ? -12.027 4.763 4.702 1.00 55.91 442 PRO A C 1
ATOM 3604 O O . PRO A 1 442 ? -11.502 5.849 4.930 1.00 55.91 442 PRO A O 1
ATOM 3607 N N . LYS A 1 443 ? -13.266 4.677 4.204 1.00 55.34 443 LYS A N 1
ATOM 3608 C CA . LYS A 1 443 ? -14.043 5.877 3.851 1.00 55.34 443 LYS A CA 1
ATOM 3609 C C . LYS A 1 443 ? -14.142 6.822 5.055 1.00 55.34 443 LYS A C 1
ATOM 3611 O O . LYS A 1 443 ? -14.628 6.401 6.111 1.00 55.34 443 LYS A O 1
ATOM 3616 N N . PRO A 1 444 ? -13.691 8.075 4.943 1.00 48.25 444 PRO A N 1
ATOM 3617 C CA . PRO A 1 444 ? -13.793 9.002 6.050 1.00 48.25 444 PRO A CA 1
ATOM 3618 C C . PRO A 1 444 ? -15.240 9.470 6.208 1.00 48.25 444 PRO A C 1
ATOM 3620 O O . PRO A 1 444 ? -15.869 9.882 5.238 1.00 48.25 444 PRO A O 1
ATOM 3623 N N . LYS A 1 445 ? -15.771 9.433 7.431 1.00 51.84 445 LYS A N 1
ATOM 3624 C CA . LYS A 1 445 ? -17.081 10.027 7.723 1.00 51.84 445 LYS A CA 1
ATOM 3625 C C . LYS A 1 445 ? -16.953 11.552 7.663 1.00 51.84 445 LYS A C 1
ATOM 3627 O O . LYS A 1 445 ? -15.968 12.096 8.172 1.00 51.84 445 LYS A O 1
ATOM 3632 N N . THR A 1 446 ? -17.892 12.227 7.005 1.00 46.62 446 THR A N 1
ATOM 3633 C CA . THR A 1 446 ? -17.980 13.688 7.092 1.00 46.62 446 THR A CA 1
ATOM 3634 C C . THR A 1 446 ? -18.576 14.078 8.445 1.00 46.62 446 THR A C 1
ATOM 3636 O O . THR A 1 446 ? -19.405 13.360 9.011 1.00 46.62 446 THR A O 1
ATOM 3639 N N . LYS A 1 447 ? -18.050 15.167 9.006 1.00 53.25 447 LYS A N 1
ATOM 3640 C CA . LYS A 1 447 ? -18.538 15.774 10.250 1.00 53.25 447 LYS A CA 1
ATOM 3641 C C . LYS A 1 447 ? -19.593 16.844 9.982 1.00 53.25 447 LYS A C 1
ATOM 3643 O O . LYS A 1 447 ? -20.196 17.314 10.936 1.00 53.25 447 LYS A O 1
ATOM 3648 N N . ASP A 1 448 ? -19.777 17.220 8.722 1.00 57.69 448 ASP A N 1
ATOM 3649 C CA . ASP A 1 448 ? -20.819 18.142 8.310 1.00 57.69 448 ASP A CA 1
ATOM 3650 C C . ASP A 1 448 ? -22.125 17.360 8.137 1.00 57.69 448 ASP A C 1
ATOM 3652 O O . ASP A 1 448 ? -22.191 16.423 7.340 1.00 57.69 448 ASP A O 1
ATOM 3656 N N . GLU A 1 449 ? -23.145 17.703 8.922 1.00 52.03 449 GLU A N 1
ATOM 3657 C CA . GLU A 1 449 ? -24.468 17.069 8.855 1.00 52.03 449 GLU A CA 1
ATOM 3658 C C . GLU A 1 449 ? -25.157 17.318 7.505 1.00 52.03 449 GLU A C 1
ATOM 3660 O O . GLU A 1 449 ? -26.022 16.539 7.116 1.00 52.03 449 GLU A O 1
ATOM 3665 N N . LEU A 1 450 ? -24.742 18.353 6.763 1.00 46.78 450 LEU A N 1
ATOM 3666 C CA . LEU A 1 450 ? -25.254 18.663 5.426 1.00 46.78 450 LEU A CA 1
ATOM 3667 C C . LEU A 1 450 ? -24.630 17.793 4.321 1.00 46.78 450 LEU A C 1
ATOM 3669 O O . LEU A 1 450 ? -25.146 17.765 3.205 1.00 46.78 450 LEU A O 1
ATOM 3673 N N . GLU A 1 451 ? -23.528 17.094 4.614 1.00 42.50 451 GLU A N 1
ATOM 3674 C CA . GLU A 1 451 ? -22.800 16.242 3.663 1.00 42.50 451 GLU A CA 1
ATOM 3675 C C . GLU A 1 451 ? -22.948 14.730 3.950 1.00 42.50 451 GLU A C 1
ATOM 3677 O O . GLU A 1 451 ? -22.357 13.911 3.233 1.00 42.50 451 GLU A O 1
ATOM 3682 N N . GLN A 1 452 ? -23.673 14.351 5.013 1.00 41.69 452 GLN A N 1
ATOM 3683 C CA . GLN A 1 452 ? -23.992 12.953 5.357 1.00 41.69 452 GLN A CA 1
ATOM 3684 C C . GLN A 1 452 ? -25.122 12.402 4.489 1.00 41.69 452 GLN A C 1
ATOM 3686 O O . GLN A 1 452 ? -25.008 11.209 4.108 1.00 41.69 452 GLN A O 1
#

Radius of gyration: 28.59 Å; chains: 1; bounding box: 72×47×84 Å

Secondary structure (DSSP, 8-state):
--HHHHHHHHHHHHHHHHHHHHHHHHHH-HHHHHHHHHHS---HHHHHHHHHHHHHHHHHHHHHHHHHHHHTTTTTT-S---HHHHHHHHHTTS---EETTEEEEEPPGGG--HHHHHHHHHHHHHHHTTT-HHHHHHHHHHHHHHHHHHHHHHHHHHHHHHHHHHHHHHHHTT----HHHHHHHHHHHHHHHHHHHHHHHHHHHHHHHHHHHHHHHHHHHHHHHHHHHHHHTTS-----------------HHHHHHHHHHHHHGGG-HHHHHHHH-GGGTT-HHHHHHHHHHHHHHHHHHHHH-TT-HHHHHHHHHHHHHHHHHHHIIIIIHHHHHHHTT-----S-HHHHHHHHHHHHHHHHHHHHHHHHHTGGGEEESSS-TTSHHHHHHHHHHHHHT---TTEEE-SHHHHHHHHHHHHHHHHHHHHHHHHHHHHS-PPPPS-TT--

Foldseek 3Di:
DDPVLVLLLQLVLLCLLVVLLLVLLCLFPVPVSVCVVVVQPCDPLNVVVSSVRSSVVSVVLLVVLVVCVQPPCQVVVQFAAQLVLVQVCVVVVLDWAADPVGRVDTDRSVPDRSVRSVVVLVVLLVVCCVPDPLSVVCVVVLVSLVSQLSSLSSNLSSLVVSVVVSVVCCVPVVSGGDPVSNVVSVVVSVVVSVVSSVSNRVSRVVSCVPPSVSSSVRSVVVVVVVVVVVVVPPDDDDDDDDDDDDDDDDDDPVLVVVLVVLVVLLVLAPVSVVCVVVVVCVPDPVVVVCVLVVLLVVLVVCLVPPLADVVVLVVLVSLLSNLLSCLCCVQRRVCVVCVVVVHDDDDPDLVVVLVSLVSSLLSNLSSQLSVCCNVQVQKDFPPDGSPHSVNSSVQSVCLLSVSHDPGMDGPHPVRVVSSVVSVVSSVVSVVSSVVSVSVPSPDDDDPDPVVD